Protein 6H3Z (pdb70)

Organism: Chaetomium thermophilum (strain DSM 1495 / CBS 144.50 / IMI 039719) (NCBI:txid759272)

Foldseek 3Di:
DDDPVVVVVLLVLLVVLLVQLVVQLVPDPDQAQVPADPPGSNVVSLVVNLVSLLVVVVVHLVSLLSSLVVLLVVLLVVDQRLSSLLSSLVSNVSSLVSSDPVSVVVSLVVLVVDQLLSCLHLSSVLSCQVDSRDQLLRVLVNLLVCLLVVPPCSLVSVVSVCCSAPVPPPHPDDPVSNPSNLVSLVVSCVVPVPDDSNVVSVCVVVPD/DDPVVVVVLLVLLVVLLVQLVVQLVPDPDQAPVPDDPPGSNVVSLVVNLVSLLVVVVPHLVSLLSSLVVLLVVLLVVDDRLSSLLSSLVSNVSSLVSSDVVSVVVSLVVLVVDQLLSCLHLSSVLSCQVDSSDQLLRVLVNLLVCLLVVPPCSLVSVVVNCCRAPVPPPHSDDPVSNVSNLVSLVVSCVVPVPDDSNVVVVVVVVPD

InterPro domains:
  IPR007196 CCR4-Not complex component, Not1, C-terminal [PF04054] (1828-2188)
  IPR024557 CCR4-NOT transcription complex subunit 1, domain 4 [PF12842] (1198-1337)
  IPR032191 CCR4-NOT transcription complex subunit 1, CAF1-binding domain [PF16415] (921-1142)
  IPR032193 CCR4-NOT transcription complex subunit 1, TTP binding domain [PF16417] (708-850)
  IPR032194 CCR4-NOT transcription complex subunit 1, HEAT repeat [PF16418] (518-664)
  IPR038535 CCR4-NOT subunit 1, TTP binding domain superfamily [G3DSA:1.25.40.840] (697-867)
  IPR040398 CCR4-NOT transcription complex subunit 1 [PTHR13162] (87-2191)

Nearest PDB structures (foldseek):
  6h3z-assembly2_B  TM=9.991E-01  e=5.097E-27  Thermochaetoides thermophila DSM 1495
  3q79-assembly1_A  TM=4.689E-01  e=1.650E+00  Cryptococcus neoformans H99
  6exn-assembly1_H  TM=2.901E-01  e=5.937E-01  Saccharomyces cerevisiae S288C
  5lj5-assembly1_H  TM=2.901E-01  e=9.018E-01  Saccharomyces cerevisiae
  3efz-assembly2_C  TM=2.173E-01  e=4.376E+00  Cryptosporidium parvum Iowa II

Sequence (415 aa):
GLNQIDSRAVAERINKYLEQLTAAATSATEEHFNELPRPHAVLDIIDALIQLIIKAQQTSEEFAIYALQQISQLLFRQPEGTLLLESLVHVLETIRKIAGPQVSEQVRQLFHQQPGHLFLSLSLIAALLGTDLLDWKNIDMAMAKALEQRKEGSIDFLEQLMDLVLLNDTPLALFTDFVRSLEAAWAWIVEDPDLPAAQRFKAKVRAQLNQIDSRAVAERINKYLEQLTAAATSATEEHFNELPRPHAVLDIIDALIQLIIKAQQTSEEFAIYALQQISQLLFRQPEGTLLLESLVHVLETIRKIAGPQVSEQVRQLFHQQPGHLFLSLSLIAALLGTDLLDWKNIDMAMAKALEQRKEGSIDFLEQLMDLVLLNDTPLALFTDFVRSLEAAWAWIVEDPDLPAAQRFKAKVRAQ

Structure (mmCIF, N/CA/C/O backbone):
data_6H3Z
#
_entry.id   6H3Z
#
_cell.length_a   73.930
_cell.length_b   79.770
_cell.length_c   98.420
_cell.angle_alpha   90.00
_cell.angle_beta   90.00
_cell.angle_gamma   90.00
#
_symmetry.space_group_name_H-M   'P 21 21 21'
#
loop_
_entity.id
_entity.type
_entity.pdbx_description
1 polymer 'CCR4-not transcription complex subunit 1'
2 non-polymer 'SODIUM ION'
#
loop_
_atom_site.group_PDB
_atom_site.id
_atom_site.type_symbol
_atom_site.label_atom_id
_atom_site.label_alt_id
_atom_site.label_comp_id
_atom_site.label_asym_id
_atom_site.label_entity_id
_atom_site.label_seq_id
_atom_site.pdbx_PDB_ins_code
_atom_site.Cartn_x
_atom_site.Cartn_y
_atom_site.Cartn_z
_atom_site.occupancy
_atom_site.B_iso_or_equiv
_atom_site.auth_seq_id
_atom_site.auth_comp_id
_atom_site.auth_asym_id
_atom_site.auth_atom_id
_atom_site.pdbx_PDB_model_num
ATOM 1 N N . GLY A 1 19 ? -6.644 -14.866 -8.981 1.00 178.14 1454 GLY A N 1
ATOM 2 C CA . GLY A 1 19 ? -6.221 -16.133 -9.567 1.00 184.13 1454 GLY A CA 1
ATOM 3 C C . GLY A 1 19 ? -7.354 -17.010 -10.072 1.00 190.74 1454 GLY A C 1
ATOM 4 O O . GLY A 1 19 ? -7.107 -18.082 -10.639 1.00 195.47 1454 GLY A O 1
ATOM 5 N N . LEU A 1 20 ? -8.609 -16.560 -9.866 1.00 183.36 1455 LEU A N 1
ATOM 6 C CA . LEU A 1 20 ? -9.836 -17.258 -10.277 1.00 183.90 1455 LEU A CA 1
ATOM 7 C C . LEU A 1 20 ? -10.386 -16.672 -11.585 1.00 187.39 1455 LEU A C 1
ATOM 8 O O . LEU A 1 20 ? -10.083 -15.518 -11.906 1.00 185.17 1455 LEU A O 1
ATOM 13 N N . ASN A 1 21 ? -11.214 -17.453 -12.322 1.00 185.85 1456 ASN A N 1
ATOM 14 C CA . ASN A 1 21 ? -11.874 -16.992 -13.556 1.00 186.60 1456 ASN A CA 1
ATOM 15 C C . ASN A 1 21 ? -12.900 -15.907 -13.198 1.00 184.82 1456 ASN A C 1
ATOM 16 O O . ASN A 1 21 ? -13.512 -15.998 -12.133 1.00 180.63 1456 ASN A O 1
ATOM 21 N N . GLN A 1 22 ? -13.055 -14.865 -14.055 1.00 180.98 1457 GLN A N 1
ATOM 22 C CA . GLN A 1 22 ? -13.946 -13.710 -13.811 1.00 176.20 1457 GLN A CA 1
ATOM 23 C C . GLN A 1 22 ? -15.393 -14.099 -13.424 1.00 177.46 1457 GLN A C 1
ATOM 24 O O . GLN A 1 22 ? -16.017 -13.358 -12.659 1.00 172.83 1457 GLN A O 1
ATOM 30 N N . ILE A 1 23 ? -15.890 -15.271 -13.895 1.00 175.56 1458 ILE A N 1
ATOM 31 C CA . ILE A 1 23 ? -17.217 -15.812 -13.556 1.00 173.61 1458 ILE A CA 1
ATOM 32 C C . ILE A 1 23 ? -17.241 -16.371 -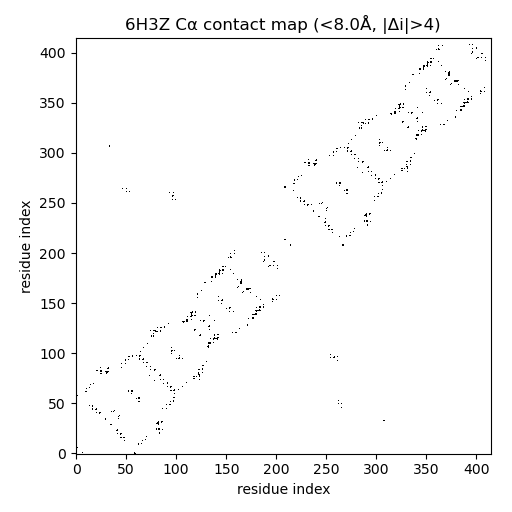12.118 1.00 172.72 1458 ILE A C 1
ATOM 33 O O . ILE A 1 23 ? -18.218 -16.147 -11.397 1.00 169.76 1458 ILE A O 1
ATOM 38 N N . ASP A 1 24 ? -16.156 -17.078 -11.706 1.00 168.43 1459 ASP A N 1
ATOM 39 C CA . ASP A 1 24 ? -15.956 -17.674 -10.372 1.00 165.18 1459 ASP A CA 1
ATOM 40 C C . ASP A 1 24 ? -15.793 -16.578 -9.296 1.00 160.28 1459 ASP A C 1
ATOM 41 O O . ASP A 1 24 ? -16.384 -16.695 -8.217 1.00 156.74 1459 ASP A O 1
ATOM 46 N N . SER A 1 25 ? -14.978 -15.530 -9.592 1.00 152.96 1460 SER A N 1
ATOM 47 C CA . SER A 1 25 ? -14.710 -14.389 -8.706 1.00 146.49 1460 SER A CA 1
ATOM 48 C C . SER A 1 25 ? -15.978 -13.581 -8.449 1.00 144.32 1460 SER A C 1
ATOM 49 O O . SER A 1 25 ? -16.223 -13.182 -7.313 1.00 139.69 1460 SER A O 1
ATOM 52 N N . ARG A 1 26 ? -16.802 -13.388 -9.500 1.00 141.41 1461 ARG A N 1
ATOM 53 C CA . ARG A 1 26 ? -18.093 -12.681 -9.484 1.00 138.48 1461 ARG A CA 1
ATOM 54 C C . ARG A 1 26 ? -19.086 -13.351 -8.514 1.00 139.69 1461 ARG A C 1
ATOM 55 O O . ARG A 1 26 ? -19.837 -12.638 -7.835 1.00 136.71 1461 ARG A O 1
ATOM 63 N N . ALA A 1 27 ? -19.114 -14.710 -8.484 1.00 136.48 1462 ALA A N 1
ATOM 64 C CA . ALA A 1 27 ? -19.993 -15.484 -7.607 1.00 134.41 1462 ALA A CA 1
ATOM 65 C C . ALA A 1 27 ? -19.753 -15.120 -6.141 1.00 132.73 1462 ALA A C 1
ATOM 66 O O . ALA A 1 27 ? -20.722 -14.908 -5.409 1.00 130.59 1462 ALA A O 1
ATOM 68 N N . VAL A 1 28 ? -18.456 -14.999 -5.737 1.00 126.52 1463 VAL A N 1
ATOM 69 C CA . VAL A 1 28 ? -17.991 -14.651 -4.384 1.00 121.76 1463 VAL A CA 1
ATOM 70 C C . VAL A 1 28 ? -18.432 -13.231 -4.034 1.00 120.29 1463 VAL A C 1
ATOM 71 O O . VAL A 1 28 ? -18.855 -12.993 -2.899 1.00 118.26 1463 VAL A O 1
ATOM 75 N N . ALA A 1 29 ? -18.342 -12.296 -5.005 1.00 114.32 1464 ALA A N 1
ATOM 76 C CA . ALA A 1 29 ? -18.739 -10.895 -4.817 1.00 109.94 1464 ALA A CA 1
ATOM 77 C C . ALA A 1 29 ? -20.229 -10.795 -4.494 1.00 111.12 1464 ALA A C 1
ATOM 78 O O . ALA A 1 29 ? -20.600 -10.169 -3.503 1.00 107.27 1464 ALA A O 1
ATOM 80 N N . GLU A 1 30 ? -21.059 -11.483 -5.288 1.00 110.56 1465 GLU A N 1
ATOM 81 C CA . GLU A 1 30 ? -22.506 -11.554 -5.133 1.00 110.97 1465 GLU A CA 1
ATOM 82 C C . GLU A 1 30 ? -22.909 -12.225 -3.802 1.00 114.59 1465 GLU A C 1
ATOM 83 O O . GLU A 1 30 ? -23.891 -11.798 -3.190 1.00 113.45 1465 GLU A O 1
ATOM 89 N N . ARG A 1 31 ? -22.142 -13.242 -3.333 1.00 111.42 1466 ARG A N 1
ATOM 90 C CA . ARG A 1 31 ? -22.412 -13.884 -2.042 1.00 110.11 1466 ARG A CA 1
ATOM 91 C C . ARG A 1 31 ? -22.023 -12.939 -0.883 1.00 111.89 1466 ARG A C 1
ATOM 92 O O . ARG A 1 31 ? -22.761 -12.886 0.106 1.00 111.92 1466 ARG A O 1
ATOM 100 N N . ILE A 1 32 ? -20.904 -12.152 -1.026 1.00 105.88 1467 ILE A N 1
ATOM 101 C CA . ILE A 1 32 ? -20.488 -11.141 -0.040 1.00 102.13 1467 ILE A CA 1
ATOM 102 C C . ILE A 1 32 ? -21.676 -10.190 0.131 1.00 104.88 1467 ILE A C 1
ATOM 103 O O . ILE A 1 32 ? -22.143 -9.992 1.249 1.00 104.27 1467 ILE A O 1
ATOM 108 N N . ASN A 1 33 ? -22.217 -9.682 -0.988 1.00 101.33 1468 ASN A N 1
ATOM 109 C CA . ASN A 1 33 ? -23.367 -8.790 -0.960 1.00 99.84 1468 ASN A CA 1
ATOM 110 C C . ASN A 1 33 ? -24.601 -9.435 -0.381 1.00 106.26 1468 ASN A C 1
ATOM 111 O O . ASN A 1 33 ? -25.251 -8.793 0.444 1.00 105.52 1468 ASN A O 1
ATOM 116 N N . LYS A 1 34 ? -24.905 -10.713 -0.742 1.00 105.34 1469 LYS A N 1
ATOM 117 C CA . LYS A 1 34 ? -26.068 -11.396 -0.160 1.00 106.49 1469 LYS A CA 1
ATOM 118 C C . LYS A 1 34 ? -25.925 -11.561 1.353 1.00 109.42 1469 LYS A C 1
ATOM 119 O O . LYS A 1 34 ? -26.921 -11.413 2.053 1.00 110.12 1469 LYS A O 1
ATOM 125 N N . TYR A 1 35 ? -24.691 -11.773 1.862 1.00 103.33 1470 TYR A N 1
ATOM 126 C CA . TYR A 1 35 ? -24.464 -11.850 3.295 1.00 101.88 1470 TYR A CA 1
ATOM 127 C C . TYR A 1 35 ? -24.745 -10.507 3.959 1.00 104.17 1470 TYR A C 1
ATOM 128 O O . TYR A 1 35 ? -25.374 -10.485 5.015 1.00 104.49 1470 TYR A O 1
ATOM 137 N N . LEU A 1 36 ? -24.335 -9.385 3.316 1.00 98.37 1471 LEU A N 1
ATOM 138 C CA . LEU A 1 36 ? -24.570 -8.036 3.844 1.00 95.00 1471 LEU A CA 1
ATOM 139 C C . LEU A 1 36 ? -26.052 -7.665 3.767 1.00 99.08 1471 LEU A C 1
ATOM 140 O O . LEU A 1 36 ? -26.556 -7.019 4.686 1.00 99.16 1471 LEU A O 1
ATOM 145 N N . GLU A 1 37 ? -26.758 -8.127 2.710 1.00 94.82 1472 GLU A N 1
ATOM 146 C CA . GLU A 1 37 ? -28.197 -7.935 2.549 1.00 95.24 1472 GLU A CA 1
ATOM 147 C C . GLU A 1 37 ? -28.898 -8.692 3.690 1.00 100.16 1472 GLU A C 1
ATOM 148 O O . GLU A 1 37 ? -29.756 -8.124 4.366 1.00 100.52 1472 GLU A O 1
ATOM 154 N N . GLN A 1 38 ? -28.483 -9.955 3.931 1.00 96.77 1473 GLN A N 1
ATOM 155 C CA . GLN A 1 38 ? -29.014 -10.849 4.967 1.00 98.15 1473 GLN A CA 1
ATOM 156 C C . GLN A 1 38 ? -28.791 -10.312 6.360 1.00 102.50 1473 GLN A C 1
ATOM 157 O O . GLN A 1 38 ? -29.656 -10.484 7.217 1.00 104.08 1473 GLN A O 1
ATOM 163 N N . LEU A 1 39 ? -27.608 -9.710 6.602 1.00 96.83 1474 LEU A N 1
ATOM 164 C CA . LEU A 1 39 ? -27.228 -9.145 7.897 1.00 94.63 1474 LEU A CA 1
ATOM 165 C C . LEU A 1 39 ? -28.110 -7.951 8.197 1.00 97.97 1474 LEU A C 1
ATOM 166 O O . LEU A 1 39 ? -28.637 -7.840 9.300 1.00 97.84 1474 LEU A O 1
ATOM 171 N N . THR A 1 40 ? -28.293 -7.077 7.191 1.00 93.65 1475 THR A N 1
ATOM 172 C CA . THR A 1 40 ? -29.123 -5.881 7.256 1.00 92.59 1475 THR A CA 1
ATOM 173 C C . THR A 1 40 ? -30.527 -6.263 7.716 1.00 99.69 1475 THR A C 1
ATOM 174 O O . THR A 1 40 ? -31.068 -5.637 8.625 1.00 100.24 1475 THR A O 1
ATOM 178 N N . ALA A 1 41 ? -31.068 -7.341 7.132 1.00 97.79 1476 ALA A N 1
ATOM 179 C CA . ALA A 1 41 ? -32.382 -7.879 7.436 1.00 99.67 1476 ALA A CA 1
ATOM 180 C C . ALA A 1 41 ? -32.446 -8.465 8.857 1.00 102.65 1476 ALA A C 1
ATOM 181 O O . ALA A 1 41 ? -33.289 -8.041 9.661 1.00 101.98 1476 ALA A O 1
ATOM 183 N N . ALA A 1 42 ? -31.527 -9.415 9.154 1.00 98.99 1477 ALA A N 1
ATOM 184 C CA . ALA A 1 42 ? -31.424 -10.144 10.415 1.00 100.36 1477 ALA A CA 1
ATOM 185 C C . ALA A 1 42 ? -31.203 -9.268 11.638 1.00 105.69 1477 ALA A C 1
ATOM 186 O O . ALA A 1 42 ? -31.783 -9.544 12.683 1.00 107.86 1477 ALA A O 1
ATOM 188 N N . ALA A 1 43 ? -30.336 -8.247 11.524 1.00 100.61 1478 ALA A N 1
ATOM 189 C CA . ALA A 1 43 ? -30.019 -7.326 12.611 1.00 99.31 1478 ALA A CA 1
ATOM 190 C C . ALA A 1 43 ? -31.194 -6.407 12.871 1.00 104.45 1478 ALA A C 1
ATOM 191 O O . ALA A 1 43 ? -31.442 -6.042 14.021 1.00 105.35 1478 ALA A O 1
ATOM 193 N N . THR A 1 44 ? -31.928 -6.045 11.802 1.00 100.83 1479 THR A N 1
ATOM 194 C CA . THR A 1 44 ? -33.073 -5.144 11.891 1.00 101.05 1479 THR A CA 1
ATOM 195 C C . THR A 1 44 ? -34.219 -5.826 12.606 1.00 107.71 1479 THR A C 1
ATOM 196 O O . THR A 1 44 ? -34.706 -5.277 13.596 1.00 107.80 1479 THR A O 1
ATOM 200 N N . SER A 1 45 ? -34.607 -7.032 12.130 1.00 106.73 1480 SER A N 1
ATOM 201 C CA . SER A 1 45 ? -35.689 -7.831 12.708 1.00 111.22 1480 SER A CA 1
ATOM 202 C C . SER A 1 45 ? -35.435 -8.247 14.163 1.00 117.66 1480 SER A C 1
ATOM 203 O O . SER A 1 45 ? -36.299 -8.011 15.013 1.00 119.18 1480 SER A O 1
ATOM 206 N N . ALA A 1 46 ? -34.235 -8.806 14.451 1.00 113.73 1481 ALA A N 1
ATOM 207 C CA . ALA A 1 46 ? -33.817 -9.266 15.776 1.00 115.02 1481 ALA A CA 1
ATOM 208 C C . ALA A 1 46 ? -34.136 -8.276 16.888 1.00 121.96 1481 ALA A C 1
ATOM 209 O O . ALA A 1 46 ? -33.944 -7.064 16.726 1.00 119.61 1481 ALA A O 1
ATOM 211 N N . THR A 1 47 ? -34.650 -8.813 18.011 1.00 123.38 1482 THR A N 1
ATOM 212 C CA . THR A 1 47 ? -35.020 -8.084 19.229 1.00 125.38 1482 THR A CA 1
ATOM 213 C C . THR A 1 47 ? -33.805 -7.430 19.920 1.00 127.51 1482 THR A C 1
ATOM 214 O O . THR A 1 47 ? -33.897 -6.272 20.346 1.00 127.03 1482 THR A O 1
ATOM 218 N N . GLU A 1 48 ? -32.669 -8.164 20.003 1.00 122.24 1483 GLU A N 1
ATOM 219 C CA . GLU A 1 48 ? -31.411 -7.724 20.621 1.00 119.71 1483 GLU A CA 1
ATOM 220 C C . GLU A 1 48 ? -30.960 -6.395 20.012 1.00 120.20 1483 GLU A C 1
ATOM 221 O O . GLU A 1 48 ? -31.044 -6.222 18.797 1.00 118.04 1483 GLU A O 1
ATOM 227 N N . GLU A 1 49 ? -30.556 -5.438 20.856 1.00 116.18 1484 GLU A N 1
ATOM 228 C CA . GLU A 1 49 ? -30.126 -4.110 20.406 1.00 112.52 1484 GLU A CA 1
ATOM 229 C C . GLU A 1 49 ? -28.606 -4.011 20.297 1.00 113.05 1484 GLU A C 1
ATOM 230 O O . GLU A 1 49 ? -28.087 -3.069 19.690 1.00 109.62 1484 GLU A O 1
ATOM 236 N N . HIS A 1 50 ? -27.889 -4.969 20.913 1.00 110.07 1485 HIS A N 1
ATOM 237 C CA . HIS A 1 50 ? -26.427 -4.972 20.941 1.00 106.67 1485 HIS A CA 1
ATOM 238 C C . HIS A 1 50 ? -25.833 -6.309 20.523 1.00 109.65 1485 HIS A C 1
ATOM 239 O O . HIS A 1 50 ? -26.437 -7.355 20.750 1.00 112.10 1485 HIS A O 1
ATOM 246 N N . PHE A 1 51 ? -24.675 -6.262 19.857 1.00 103.33 1486 PHE A N 1
ATOM 247 C CA . PHE A 1 51 ? -23.974 -7.436 19.355 1.00 103.43 1486 PHE A CA 1
ATOM 248 C C . PHE A 1 51 ? -23.496 -8.393 20.477 1.00 113.61 1486 PHE A C 1
ATOM 249 O O . PHE A 1 51 ? -23.439 -9.607 20.257 1.00 115.61 1486 PHE A O 1
ATOM 257 N N . ASN A 1 52 ? -23.202 -7.856 21.679 1.00 112.44 1487 ASN A N 1
ATOM 258 C CA . ASN A 1 52 ? -22.784 -8.658 22.828 1.00 115.51 1487 ASN A CA 1
ATOM 259 C C . ASN A 1 52 ? -23.917 -9.518 23.366 1.00 124.27 1487 ASN A C 1
ATOM 260 O O . ASN A 1 52 ? -23.725 -10.724 23.530 1.00 127.51 1487 ASN A O 1
ATOM 265 N N . GLU A 1 53 ? -25.113 -8.920 23.573 1.00 120.95 1488 GLU A N 1
ATOM 266 C CA . GLU A 1 53 ? -26.289 -9.611 24.118 1.00 124.55 1488 GLU A CA 1
ATOM 267 C C . GLU A 1 53 ? -26.926 -10.670 23.151 1.00 127.09 1488 GLU A C 1
ATOM 268 O O . GLU A 1 53 ? -27.980 -11.236 23.474 1.00 130.15 1488 GLU A O 1
ATOM 274 N N . LEU A 1 54 ? -26.247 -10.992 22.029 1.00 119.15 1489 LEU A N 1
ATOM 275 C CA . LEU A 1 54 ? -26.713 -11.985 21.059 1.00 119.17 1489 LEU A CA 1
ATOM 276 C C . LEU A 1 54 ? -26.446 -13.406 21.572 1.00 127.01 1489 LEU A C 1
ATOM 277 O O . LEU A 1 54 ? -25.282 -13.731 21.817 1.00 126.82 1489 LEU A O 1
ATOM 282 N N . PRO A 1 55 ? -27.480 -14.270 21.743 1.00 126.93 1490 PRO A N 1
ATOM 283 C CA . PRO A 1 55 ? -27.220 -15.634 22.226 1.00 130.54 1490 PRO A CA 1
ATOM 284 C C . PRO A 1 55 ? -26.703 -16.564 21.127 1.00 135.41 1490 PRO A C 1
ATOM 285 O O . PRO A 1 55 ? -26.674 -16.174 19.961 1.00 133.05 1490 PRO A O 1
ATOM 289 N N . ARG A 1 56 ? -26.308 -17.802 21.501 1.00 135.00 1491 ARG A N 1
ATOM 290 C CA . ARG A 1 56 ? -25.858 -18.857 20.591 1.00 134.89 1491 ARG A CA 1
ATOM 291 C C . ARG A 1 56 ? -26.847 -20.027 20.670 1.00 142.98 1491 ARG A C 1
ATOM 292 O O . ARG A 1 56 ? -27.067 -20.573 21.756 1.00 146.66 1491 ARG A O 1
ATOM 300 N N . PRO A 1 57 ? -27.500 -20.398 19.554 1.00 139.03 1492 PRO A N 1
ATOM 301 C CA . PRO A 1 57 ? -27.354 -19.847 18.200 1.00 135.10 1492 PRO A CA 1
ATOM 302 C C . PRO A 1 57 ? -28.219 -18.617 17.936 1.00 136.27 1492 PRO A C 1
ATOM 303 O O . PRO A 1 57 ? -29.171 -18.356 18.675 1.00 137.79 1492 PRO A O 1
ATOM 307 N N . HIS A 1 58 ? -27.878 -17.865 16.879 1.00 128.67 1493 HIS A N 1
ATOM 308 C CA . HIS A 1 58 ? -28.609 -16.675 16.444 1.00 126.21 1493 HIS A CA 1
ATOM 309 C C . HIS A 1 58 ? -28.317 -16.443 14.972 1.00 127.85 1493 HIS A C 1
ATOM 310 O O . HIS A 1 58 ? -27.162 -16.572 14.566 1.00 126.46 1493 HIS A O 1
ATOM 317 N N . ALA A 1 59 ? -29.356 -16.093 14.179 1.00 123.85 1494 ALA A N 1
ATOM 318 C CA . ALA A 1 59 ? -29.271 -15.834 12.734 1.00 121.75 1494 ALA A CA 1
ATOM 319 C C . ALA A 1 59 ? -28.219 -14.800 12.351 1.00 121.69 1494 ALA A C 1
ATOM 320 O O . ALA A 1 59 ? -27.531 -15.001 11.349 1.00 120.95 1494 ALA A O 1
ATOM 322 N N . VAL A 1 60 ? -28.091 -13.701 13.145 1.00 115.10 1495 VAL A N 1
ATOM 323 C CA . VAL A 1 60 ? -27.114 -12.621 12.942 1.00 110.53 1495 VAL A CA 1
ATOM 324 C C . VAL A 1 60 ? -25.697 -13.200 13.024 1.00 112.81 1495 VAL A C 1
ATOM 325 O O . VAL A 1 60 ? -24.879 -12.927 12.144 1.00 110.66 1495 VAL A O 1
ATOM 329 N N . LEU A 1 61 ? -25.437 -14.043 14.041 1.00 110.57 1496 LEU A N 1
ATOM 330 C CA . LEU A 1 61 ? -24.144 -14.699 14.225 1.00 110.51 1496 LEU A CA 1
ATOM 331 C C . LEU A 1 61 ? -23.852 -15.706 13.130 1.00 115.88 1496 LEU A C 1
ATOM 332 O O . LEU A 1 61 ? -22.696 -15.834 12.740 1.00 114.98 1496 LEU A O 1
ATOM 337 N N . ASP A 1 62 ? -24.888 -16.400 12.616 1.00 114.53 1497 ASP A N 1
ATOM 338 C CA . ASP A 1 62 ? -24.728 -17.404 11.572 1.00 116.59 1497 ASP A CA 1
ATOM 339 C C . ASP A 1 62 ? -24.387 -16.777 10.220 1.00 118.26 1497 ASP A C 1
ATOM 340 O O . ASP A 1 62 ? -23.663 -17.403 9.451 1.00 120.14 1497 ASP A O 1
ATOM 345 N N . ILE A 1 63 ? -24.844 -15.527 9.952 1.00 110.44 1498 ILE A N 1
ATOM 346 C CA . ILE A 1 63 ? -24.526 -14.799 8.715 1.00 107.21 1498 ILE A CA 1
ATOM 347 C C . ILE A 1 63 ? -23.085 -14.293 8.830 1.00 107.60 1498 ILE A C 1
ATOM 348 O O . ILE A 1 63 ? -22.292 -14.431 7.893 1.00 106.84 1498 ILE A O 1
ATOM 353 N N . ILE A 1 64 ? -22.756 -13.720 9.998 1.00 102.31 1499 ILE A N 1
ATOM 354 C CA . ILE A 1 64 ? -21.422 -13.233 10.331 1.00 100.26 1499 ILE A CA 1
ATOM 355 C C . ILE A 1 64 ? -20.406 -14.391 10.186 1.00 105.90 1499 ILE A C 1
ATOM 356 O O . ILE A 1 64 ? -19.399 -14.211 9.507 1.00 104.27 1499 ILE A O 1
ATOM 361 N N . ASP A 1 65 ? -20.728 -15.594 10.737 1.00 105.48 1500 ASP A N 1
ATOM 362 C CA . ASP A 1 65 ? -19.899 -16.805 10.646 1.00 107.42 1500 ASP A CA 1
ATOM 363 C C . ASP A 1 65 ? -19.580 -17.171 9.197 1.00 108.92 1500 ASP A C 1
ATOM 364 O O . ASP A 1 65 ? -18.420 -17.403 8.865 1.00 109.12 1500 ASP A O 1
ATOM 369 N N . ALA A 1 66 ? -20.606 -17.201 8.339 1.00 103.76 1501 ALA A N 1
ATOM 370 C CA . ALA A 1 66 ? -20.479 -17.593 6.942 1.00 104.47 1501 ALA A CA 1
ATOM 371 C C . ALA A 1 66 ? -19.655 -16.631 6.122 1.00 107.42 1501 ALA A C 1
ATOM 372 O O . ALA A 1 66 ? -18.853 -17.076 5.300 1.00 109.06 1501 ALA A O 1
ATOM 374 N N . LEU A 1 67 ? -19.845 -15.314 6.347 1.00 101.12 1502 LEU A N 1
ATOM 375 C CA . LEU A 1 67 ? -19.116 -14.252 5.656 1.00 98.16 1502 LEU A CA 1
ATOM 376 C C . LEU A 1 67 ? -17.633 -14.305 6.024 1.00 103.61 1502 LEU A C 1
ATOM 377 O O . LEU A 1 67 ? -16.792 -14.194 5.133 1.00 104.16 1502 LEU A O 1
ATOM 382 N N . ILE A 1 68 ? -17.317 -14.529 7.322 1.00 100.14 1503 ILE A N 1
ATOM 383 C CA . ILE A 1 68 ? -15.941 -14.635 7.818 1.00 99.29 1503 ILE A CA 1
ATOM 384 C C . ILE A 1 68 ? -15.262 -15.873 7.245 1.00 105.30 1503 ILE A C 1
ATOM 385 O O . ILE A 1 68 ? -14.146 -15.771 6.731 1.00 104.91 1503 ILE A O 1
ATOM 390 N N . GLN A 1 69 ? -15.980 -17.008 7.236 1.00 104.48 1504 GLN A N 1
ATOM 391 C CA . GLN A 1 69 ? -15.475 -18.254 6.665 1.00 108.38 1504 GLN A CA 1
ATOM 392 C C . GLN A 1 69 ? -15.214 -18.134 5.154 1.00 114.08 1504 GLN A C 1
ATOM 393 O O . GLN A 1 69 ? -14.240 -18.710 4.663 1.00 116.99 1504 GLN A O 1
ATOM 399 N N . LEU A 1 70 ? -16.032 -17.317 4.446 1.00 107.87 1505 LEU A N 1
ATOM 400 C CA . LEU A 1 70 ? -15.897 -17.017 3.020 1.00 107.52 1505 LEU A CA 1
ATOM 401 C C . LEU A 1 70 ? -14.623 -16.214 2.780 1.00 109.52 1505 LEU A C 1
ATOM 402 O O . LEU A 1 70 ? -13.883 -16.532 1.851 1.00 111.75 1505 LEU A O 1
ATOM 407 N N . ILE A 1 71 ? -14.370 -15.186 3.624 1.00 101.96 1506 ILE A N 1
ATOM 408 C CA . ILE A 1 71 ? -13.190 -14.323 3.545 1.00 100.05 1506 ILE A CA 1
ATOM 409 C C . ILE A 1 71 ? -11.908 -15.107 3.874 1.00 108.17 1506 ILE A C 1
ATOM 410 O O . ILE A 1 71 ? -10.880 -14.901 3.227 1.00 109.99 1506 ILE A O 1
ATOM 415 N N . ILE A 1 72 ? -11.981 -16.034 4.824 1.00 105.80 1507 ILE A N 1
ATOM 416 C CA . ILE A 1 72 ? -10.822 -16.838 5.179 1.00 108.91 1507 ILE A CA 1
ATOM 417 C C . ILE A 1 72 ? -10.425 -17.753 4.011 1.00 119.96 1507 ILE A C 1
ATOM 418 O O . ILE A 1 72 ? -9.228 -17.855 3.711 1.00 122.39 1507 ILE A O 1
ATOM 423 N N . LYS A 1 73 ? -11.417 -18.384 3.333 1.00 119.05 1508 LYS A N 1
ATOM 424 C CA . LYS A 1 73 ? -11.161 -19.254 2.167 1.00 123.08 1508 LYS A CA 1
ATOM 425 C C . LYS A 1 73 ? -10.616 -18.409 1.013 1.00 126.63 1508 LYS A C 1
ATOM 426 O O . LYS A 1 73 ? -9.582 -18.742 0.438 1.00 129.69 1508 LYS A O 1
ATOM 432 N N . ALA A 1 74 ? -11.295 -17.293 0.716 1.00 119.22 1509 ALA A N 1
ATOM 433 C CA . ALA A 1 74 ? -10.935 -16.367 -0.349 1.00 118.37 1509 ALA A CA 1
ATOM 434 C C . ALA A 1 74 ? -9.564 -15.708 -0.176 1.00 122.09 1509 ALA A C 1
ATOM 435 O O . ALA A 1 74 ? -8.950 -15.343 -1.179 1.00 123.68 1509 ALA A O 1
ATOM 437 N N . GLN A 1 75 ? -9.077 -15.571 1.080 1.00 116.89 1510 GLN A N 1
ATOM 438 C CA . GLN A 1 75 ? -7.769 -14.972 1.381 1.00 116.58 1510 GLN A CA 1
ATOM 439 C C . GLN A 1 75 ? -6.629 -15.786 0.820 1.00 125.90 1510 GLN A C 1
ATOM 440 O O . GLN A 1 75 ? -5.605 -15.224 0.430 1.00 127.05 1510 GLN A O 1
ATOM 446 N N . GLN A 1 76 ? -6.807 -17.112 0.800 1.00 125.76 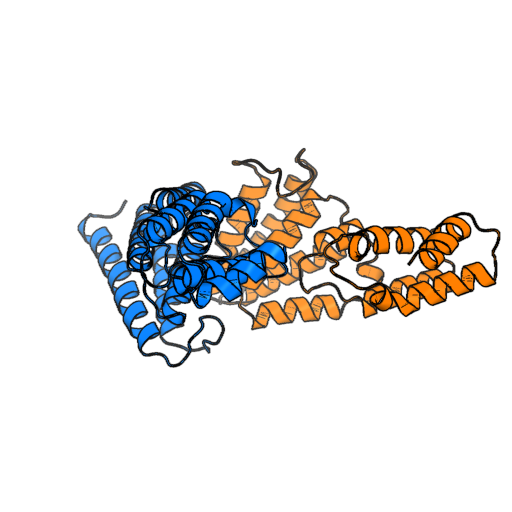1511 GLN A N 1
ATOM 447 C CA . GLN A 1 76 ? -5.830 -18.090 0.330 1.00 131.25 1511 GLN A CA 1
ATOM 448 C C . GLN A 1 76 ? -5.416 -17.855 -1.126 1.00 139.61 1511 GLN A C 1
ATOM 449 O O . GLN A 1 76 ? -4.239 -18.034 -1.461 1.00 142.66 1511 GLN A O 1
ATOM 455 N N . THR A 1 77 ? -6.363 -17.394 -1.971 1.00 135.75 1512 THR A N 1
ATOM 456 C CA . THR A 1 77 ? -6.095 -17.068 -3.375 1.00 137.79 1512 THR A CA 1
ATOM 457 C C . THR A 1 77 ? -5.686 -15.563 -3.490 1.00 139.32 1512 THR A C 1
ATOM 458 O O . THR A 1 77 ? -4.584 -15.290 -3.971 1.00 140.82 1512 THR A O 1
ATOM 462 N N . SER A 1 78 ? -6.514 -14.604 -2.969 1.00 131.86 1513 SER A N 1
ATOM 463 C CA . SER A 1 78 ? -6.173 -13.172 -3.039 1.00 129.14 1513 SER A CA 1
ATOM 464 C C . SER A 1 78 ? -6.828 -12.223 -2.001 1.00 128.50 1513 SER A C 1
ATOM 465 O O . SER A 1 78 ? -7.889 -12.499 -1.410 1.00 125.45 1513 SER A O 1
ATOM 468 N N . GLU A 1 79 ? -6.173 -11.051 -1.864 1.00 123.92 1514 GLU A N 1
ATOM 469 C CA . GLU A 1 79 ? -6.528 -9.897 -1.041 1.00 119.18 1514 GLU A CA 1
ATOM 470 C C . GLU A 1 79 ? -7.872 -9.291 -1.463 1.00 121.89 1514 GLU A C 1
ATOM 471 O O . GLU A 1 79 ? -8.616 -8.803 -0.615 1.00 118.35 1514 GLU A O 1
ATOM 477 N N . GLU A 1 80 ? -8.144 -9.295 -2.788 1.00 121.52 1515 GLU A N 1
ATOM 478 C CA . GLU A 1 80 ? -9.248 -8.676 -3.533 1.00 120.43 1515 GLU A CA 1
ATOM 479 C C . GLU A 1 80 ? -10.634 -8.809 -2.900 1.00 119.73 1515 GLU A C 1
ATOM 480 O O . GLU A 1 80 ? -11.389 -7.829 -2.873 1.00 115.88 1515 GLU A O 1
ATOM 486 N N . PHE A 1 81 ? -10.954 -10.005 -2.388 1.00 116.21 1516 PHE A N 1
ATOM 487 C CA . PHE A 1 81 ? -12.243 -10.282 -1.763 1.00 113.63 1516 PHE A CA 1
ATOM 488 C C . PHE A 1 81 ? -12.399 -9.593 -0.429 1.00 112.34 1516 PHE A C 1
ATOM 489 O O . PHE A 1 81 ? -13.432 -8.955 -0.197 1.00 111.60 1516 PHE A O 1
ATOM 497 N N . ALA A 1 82 ? -11.363 -9.667 0.422 1.00 104.78 1517 ALA A N 1
ATOM 498 C CA . ALA A 1 82 ? -11.346 -8.997 1.712 1.00 99.72 1517 ALA A CA 1
ATOM 499 C C . ALA A 1 82 ? -11.429 -7.485 1.483 1.00 97.92 1517 ALA A C 1
ATOM 500 O O . ALA A 1 82 ? -12.240 -6.832 2.138 1.00 94.83 1517 ALA A O 1
ATOM 502 N N . ILE A 1 83 ? -10.670 -6.953 0.486 1.00 93.03 1518 ILE A N 1
ATOM 503 C CA . ILE A 1 83 ? -10.671 -5.532 0.082 1.00 89.35 1518 ILE A CA 1
ATOM 504 C C . ILE A 1 83 ? -12.089 -5.082 -0.338 1.00 91.71 1518 ILE A C 1
ATOM 505 O O . ILE A 1 83 ? -12.569 -4.048 0.128 1.00 87.72 1518 ILE A O 1
ATOM 510 N N . TYR A 1 84 ? -12.767 -5.898 -1.165 1.00 91.98 1519 TYR A N 1
ATOM 511 C CA . TYR A 1 84 ? -14.128 -5.636 -1.642 1.00 91.88 1519 TYR A CA 1
ATOM 512 C C . TYR A 1 84 ? -15.143 -5.621 -0.506 1.00 96.86 1519 TYR A C 1
ATOM 513 O O . TYR A 1 84 ? -15.977 -4.704 -0.454 1.00 95.52 1519 TYR A O 1
ATOM 522 N N . ALA A 1 85 ? -15.098 -6.667 0.369 1.00 94.27 1520 ALA A N 1
ATOM 523 C CA . ALA A 1 85 ? -15.995 -6.824 1.514 1.00 92.59 1520 ALA A CA 1
ATOM 524 C C . ALA A 1 85 ? -15.902 -5.600 2.425 1.00 95.06 1520 ALA A C 1
ATOM 525 O O . ALA A 1 85 ? -16.937 -5.063 2.815 1.00 93.54 1520 ALA A O 1
ATOM 527 N N . LEU A 1 86 ? -14.661 -5.110 2.675 1.00 91.66 1521 LEU A N 1
ATOM 528 C CA . LEU A 1 86 ? -14.387 -3.920 3.479 1.00 88.92 1521 LEU A CA 1
ATOM 529 C C . LEU A 1 86 ? -14.950 -2.656 2.808 1.00 93.92 1521 LEU A C 1
ATOM 530 O O . LEU A 1 86 ? -15.514 -1.807 3.505 1.00 94.05 1521 LEU A O 1
ATOM 535 N N . GLN A 1 87 ? -14.855 -2.548 1.468 1.00 89.95 1522 GLN A N 1
ATOM 536 C CA . GLN A 1 87 ? -15.428 -1.404 0.744 1.00 88.82 1522 GLN A CA 1
ATOM 537 C C . GLN A 1 87 ? -16.944 -1.353 0.951 1.00 89.57 1522 GLN A C 1
ATOM 538 O O . GLN A 1 87 ? -17.482 -0.300 1.283 1.00 87.49 1522 GLN A O 1
ATOM 544 N N . GLN A 1 88 ? -17.612 -2.516 0.809 1.00 85.21 1523 GLN A N 1
ATOM 545 C CA . GLN A 1 88 ? -19.057 -2.653 0.962 1.00 83.98 1523 GLN A CA 1
ATOM 546 C C . GLN A 1 88 ? -19.531 -2.332 2.371 1.00 84.95 1523 GLN A C 1
ATOM 547 O O . GLN A 1 88 ? -20.465 -1.545 2.514 1.00 84.99 1523 GLN A O 1
ATOM 553 N N . ILE A 1 89 ? -18.869 -2.897 3.405 1.00 79.66 1524 ILE A N 1
ATOM 554 C CA . ILE A 1 89 ? -19.192 -2.665 4.823 1.00 78.72 1524 ILE A CA 1
ATOM 555 C C . ILE A 1 89 ? -19.070 -1.176 5.151 1.00 82.73 1524 ILE A C 1
ATOM 556 O O . ILE A 1 89 ? -19.988 -0.597 5.740 1.00 81.88 1524 ILE A O 1
ATOM 561 N N . SER A 1 90 ? -17.946 -0.558 4.719 1.00 79.41 1525 SER A N 1
ATOM 562 C CA . SER A 1 90 ? -17.653 0.862 4.891 1.00 76.98 1525 SER A CA 1
ATOM 563 C C . SER A 1 90 ? -18.763 1.688 4.236 1.00 79.69 1525 SER A C 1
ATOM 564 O O . SER A 1 90 ? -19.389 2.509 4.914 1.00 79.54 1525 SER A O 1
ATOM 567 N N . GLN A 1 91 ? -19.076 1.385 2.959 1.00 75.01 1526 GLN A N 1
ATOM 568 C CA . GLN A 1 91 ? -20.130 2.053 2.218 1.00 75.17 1526 GLN A CA 1
ATOM 569 C C . GLN A 1 91 ? -21.489 1.972 2.927 1.00 79.79 1526 GLN A C 1
ATOM 570 O O . GLN A 1 91 ? -22.247 2.942 2.911 1.00 80.27 1526 GLN A O 1
ATOM 576 N N . LEU A 1 92 ? -21.763 0.843 3.609 1.00 76.23 1527 LEU A N 1
ATOM 577 C CA . LEU A 1 92 ? -23.007 0.640 4.359 1.00 75.19 1527 LEU A CA 1
ATOM 578 C C . LEU A 1 92 ? -23.033 1.526 5.601 1.00 79.17 1527 LEU A C 1
ATOM 579 O O . LEU A 1 92 ? -24.057 2.143 5.880 1.00 79.08 1527 LEU A O 1
ATOM 584 N N . LEU A 1 93 ? -21.897 1.607 6.322 1.00 76.05 1528 LEU A N 1
ATOM 585 C CA . LEU A 1 93 ? -21.754 2.410 7.537 1.00 75.32 1528 LEU A CA 1
ATOM 586 C C . LEU A 1 93 ? -21.976 3.876 7.238 1.00 80.11 1528 LEU A C 1
ATOM 587 O O . LEU A 1 93 ? -22.659 4.546 8.007 1.00 79.91 1528 LEU A O 1
ATOM 592 N N . PHE A 1 94 ? -21.492 4.339 6.056 1.00 77.41 1529 PHE A N 1
ATOM 593 C CA . PHE A 1 94 ? -21.636 5.712 5.553 1.00 76.47 1529 PHE A CA 1
ATOM 594 C C . PHE A 1 94 ? -23.075 6.028 5.190 1.00 83.94 1529 PHE A C 1
ATOM 595 O O . PHE A 1 94 ? -23.445 7.199 5.103 1.00 84.66 1529 PHE A O 1
ATOM 603 N N . ARG A 1 95 ? -23.922 4.988 5.051 1.00 82.32 1530 ARG A N 1
ATOM 604 C CA . ARG A 1 95 ? -25.348 5.191 4.816 1.00 84.39 1530 ARG A CA 1
ATOM 605 C C . ARG A 1 95 ? -26.026 5.685 6.101 1.00 89.88 1530 ARG A C 1
ATOM 606 O O . ARG A 1 95 ? -27.194 6.090 6.064 1.00 92.32 1530 ARG A O 1
ATOM 614 N N . GLN A 1 96 ? -25.241 5.702 7.216 1.00 83.87 1531 GLN A N 1
ATOM 615 C CA . GLN A 1 96 ? -25.580 6.106 8.572 1.00 83.26 1531 GLN A CA 1
ATOM 616 C C . GLN A 1 96 ? -26.742 5.313 9.149 1.00 89.27 1531 GLN A C 1
ATOM 617 O O . GLN A 1 96 ? -27.681 5.930 9.669 1.00 91.25 1531 GLN A O 1
ATOM 623 N N . PRO A 1 97 ? -26.730 3.952 9.128 1.00 84.73 1532 PRO A N 1
ATOM 624 C CA . PRO A 1 97 ? -27.836 3.239 9.777 1.00 86.41 1532 PRO A CA 1
ATOM 625 C C . PRO A 1 97 ? -27.928 3.613 11.278 1.00 92.96 1532 PRO A C 1
ATOM 626 O O . PRO A 1 97 ? -26.946 4.071 11.899 1.00 90.12 1532 PRO A O 1
ATOM 630 N N . GLU A 1 98 ? -29.141 3.502 11.833 1.00 93.76 1533 GLU A N 1
ATOM 631 C CA . GLU A 1 98 ? -29.418 3.868 13.221 1.00 94.73 1533 GLU A CA 1
ATOM 632 C C . GLU A 1 98 ? -29.588 2.658 14.141 1.00 97.79 1533 GLU A C 1
ATOM 633 O O . GLU A 1 98 ? -29.600 2.814 15.364 1.00 98.59 1533 GLU A O 1
ATOM 639 N N . GLY A 1 99 ? -29.681 1.471 13.559 1.00 93.02 1534 GLY A N 1
ATOM 640 C CA . GLY A 1 99 ? -29.815 0.246 14.331 1.00 94.77 1534 GLY A CA 1
ATOM 641 C C . GLY A 1 99 ? -28.495 -0.095 14.978 1.00 97.50 1534 GLY A C 1
ATOM 642 O O . GLY A 1 99 ? -27.524 -0.343 14.264 1.00 95.95 1534 GLY A O 1
ATOM 643 N N . THR A 1 100 ? -28.434 -0.031 16.333 1.00 94.02 1535 THR A N 1
ATOM 644 C CA . THR A 1 100 ? -27.230 -0.316 17.128 1.00 91.37 1535 THR A CA 1
ATOM 645 C C . THR A 1 100 ? -26.736 -1.733 16.916 1.00 95.77 1535 THR A C 1
ATOM 646 O O . THR A 1 100 ? -25.529 -1.925 16.811 1.00 93.49 1535 THR A O 1
ATOM 650 N N . LEU A 1 101 ? -27.662 -2.707 16.765 1.00 94.83 1536 LEU A N 1
ATOM 651 C CA . LEU A 1 101 ? -27.301 -4.098 16.507 1.00 94.86 1536 LEU A CA 1
ATOM 652 C C . LEU A 1 101 ? -26.592 -4.198 15.157 1.00 93.98 1536 LEU A C 1
ATOM 653 O O . LEU A 1 101 ? -25.505 -4.765 15.104 1.00 92.35 1536 LEU A O 1
ATOM 658 N N . LEU A 1 102 ? -27.164 -3.581 14.096 1.00 88.34 1537 LEU A N 1
ATOM 659 C CA . LEU A 1 102 ? -26.547 -3.541 12.770 1.00 85.58 1537 LEU A CA 1
ATOM 660 C C . LEU A 1 102 ? -25.194 -2.785 12.755 1.00 87.57 1537 LEU A C 1
ATOM 661 O O . LEU A 1 102 ? -24.237 -3.298 12.172 1.00 87.88 1537 LEU A O 1
ATOM 666 N N . LEU A 1 103 ? -25.115 -1.582 13.365 1.00 81.10 1538 LEU A N 1
ATOM 667 C CA . LEU A 1 103 ? -23.871 -0.809 13.419 1.00 78.34 1538 LEU A CA 1
ATOM 668 C C . LEU A 1 103 ? -22.762 -1.619 14.119 1.00 83.78 1538 LEU A C 1
ATOM 669 O O . LEU A 1 103 ? -21.663 -1.749 13.571 1.00 82.83 1538 LEU A O 1
ATOM 674 N N . GLU A 1 104 ? -23.081 -2.220 15.281 1.00 80.96 1539 GLU A N 1
ATOM 675 C CA . GLU A 1 104 ? -22.145 -3.042 16.029 1.00 81.56 1539 GLU A CA 1
ATOM 676 C C . GLU A 1 104 ? -21.687 -4.276 15.245 1.00 89.05 1539 GLU A C 1
ATOM 677 O O . GLU A 1 104 ? -20.495 -4.582 15.257 1.00 88.91 1539 GLU A O 1
ATOM 683 N N . SER A 1 105 ? -22.624 -4.952 14.534 1.00 87.97 1540 SER A N 1
ATOM 684 C CA . SER A 1 105 ? -22.359 -6.136 13.709 1.00 88.70 1540 SER A CA 1
ATOM 685 C C . SER A 1 105 ? -21.451 -5.794 12.543 1.00 91.54 1540 SER A C 1
ATOM 686 O O . SER A 1 105 ? -20.474 -6.501 12.309 1.00 92.34 1540 SER A O 1
ATOM 689 N N . LEU A 1 106 ? -21.747 -4.683 11.846 1.00 86.32 1541 LEU A N 1
ATOM 690 C CA . LEU A 1 106 ? -20.962 -4.180 10.725 1.00 84.19 1541 LEU A CA 1
ATOM 691 C C . LEU A 1 106 ? -19.543 -3.794 11.159 1.00 86.77 1541 LEU A C 1
ATOM 692 O O . LEU A 1 106 ? -18.587 -4.222 10.514 1.00 87.02 1541 LEU A O 1
ATOM 697 N N . VAL A 1 107 ? -19.398 -3.034 12.278 1.00 81.34 1542 VAL A N 1
ATOM 698 C CA . VAL A 1 107 ? -18.086 -2.631 12.810 1.00 79.01 1542 VAL A CA 1
ATOM 699 C C . VAL A 1 107 ? -17.297 -3.886 13.240 1.00 86.23 1542 VAL A C 1
ATOM 700 O O . VAL A 1 107 ? -16.072 -3.926 13.073 1.00 85.92 1542 VAL A O 1
ATOM 704 N N . HIS A 1 108 ? -18.013 -4.928 13.729 1.00 85.08 1543 HIS A N 1
ATOM 705 C CA . HIS A 1 108 ? -17.404 -6.186 14.144 1.00 86.79 1543 HIS A CA 1
ATOM 706 C C . HIS A 1 108 ? -16.829 -6.937 12.970 1.00 90.32 1543 HIS A C 1
ATOM 707 O O . HIS A 1 108 ? -15.706 -7.439 13.055 1.00 91.37 1543 HIS A O 1
ATOM 714 N N . VAL A 1 109 ? -17.616 -7.064 11.898 1.00 85.05 1544 VAL A N 1
ATOM 715 C CA . VAL A 1 109 ? -17.204 -7.782 10.699 1.00 85.15 1544 VAL A CA 1
ATOM 716 C C . VAL A 1 109 ? -16.023 -7.063 10.057 1.00 86.58 1544 VAL A C 1
ATOM 717 O O . VAL A 1 109 ? -15.051 -7.719 9.694 1.00 87.57 1544 VAL A O 1
ATOM 721 N N . LEU A 1 110 ? -16.084 -5.718 9.988 1.00 80.63 1545 LEU A N 1
ATOM 722 C CA . LEU A 1 110 ? -15.048 -4.858 9.407 1.00 78.68 1545 LEU A CA 1
ATOM 723 C C . LEU A 1 110 ? -13.725 -5.061 10.121 1.00 82.98 1545 LEU A C 1
ATOM 724 O O . LEU A 1 110 ? -12.732 -5.367 9.471 1.00 83.73 1545 LEU A O 1
ATOM 729 N N . GLU A 1 111 ? -13.725 -4.959 11.449 1.00 80.16 1546 GLU A N 1
ATOM 730 C CA . GLU A 1 111 ? -12.522 -5.127 12.260 1.00 81.89 1546 GLU A CA 1
ATOM 731 C C . GLU A 1 111 ? -11.864 -6.524 12.137 1.00 90.19 1546 GLU A C 1
ATOM 732 O O . GLU A 1 111 ? -10.640 -6.624 12.223 1.00 92.43 1546 GLU A O 1
ATOM 738 N N . THR A 1 112 ? -12.670 -7.573 11.906 1.00 86.21 1547 THR A N 1
ATOM 739 C CA . THR A 1 112 ? -12.231 -8.951 11.725 1.00 88.33 1547 THR A CA 1
ATOM 740 C C . THR A 1 112 ? -11.531 -9.110 10.370 1.00 93.11 1547 THR A C 1
ATOM 741 O O . THR A 1 112 ? -10.432 -9.665 10.312 1.00 95.52 1547 THR A O 1
ATOM 745 N N . ILE A 1 113 ? -12.172 -8.625 9.291 1.00 87.85 1548 ILE A N 1
ATOM 746 C CA . ILE A 1 113 ? -11.652 -8.692 7.923 1.00 87.81 1548 ILE A CA 1
ATOM 747 C C . ILE A 1 113 ? -10.363 -7.842 7.806 1.00 92.47 1548 ILE A C 1
ATOM 748 O O . ILE A 1 113 ? -9.436 -8.263 7.116 1.00 95.44 1548 ILE A O 1
ATOM 753 N N . ARG A 1 114 ? -10.260 -6.716 8.551 1.00 84.74 1549 ARG A N 1
ATOM 754 C CA . ARG A 1 114 ? -9.053 -5.888 8.564 1.00 82.99 1549 ARG A CA 1
ATOM 755 C C . ARG A 1 114 ? -7.883 -6.689 9.160 1.00 91.12 1549 ARG A C 1
ATOM 756 O O . ARG A 1 114 ? -6.749 -6.577 8.689 1.00 93.08 1549 ARG A O 1
ATOM 764 N N . LYS A 1 115 ? -8.169 -7.490 10.205 1.00 88.55 1550 LYS A N 1
ATOM 765 C CA . LYS A 1 115 ? -7.191 -8.345 10.870 1.00 91.15 1550 LYS A CA 1
ATOM 766 C C . LYS A 1 115 ? -6.833 -9.525 9.954 1.00 100.11 1550 LYS A C 1
ATOM 767 O O . LYS A 1 115 ? -5.647 -9.835 9.822 1.00 103.84 1550 LYS A O 1
ATOM 773 N N . ILE A 1 116 ? -7.840 -10.161 9.311 1.00 95.68 1551 ILE A N 1
ATOM 774 C CA . ILE A 1 116 ? -7.624 -11.274 8.388 1.00 98.40 1551 ILE A CA 1
ATOM 775 C C . ILE A 1 116 ? -6.702 -10.838 7.215 1.00 103.99 1551 ILE A C 1
ATOM 776 O O . ILE A 1 116 ? -5.730 -11.545 6.901 1.00 107.10 1551 ILE A O 1
ATOM 781 N N . ALA A 1 117 ? -6.992 -9.646 6.627 1.00 97.77 1552 ALA A N 1
ATOM 782 C CA . ALA A 1 117 ? -6.360 -9.053 5.436 1.00 98.13 1552 ALA A CA 1
ATOM 783 C C . ALA A 1 117 ? -4.959 -8.431 5.620 1.00 104.75 1552 ALA A C 1
ATOM 784 O O . ALA A 1 117 ? -4.355 -7.966 4.648 1.00 106.30 1552 ALA A O 1
ATOM 786 N N . GLY A 1 118 ? -4.443 -8.428 6.832 1.00 102.27 1553 GLY A N 1
ATOM 787 C CA . GLY A 1 118 ? -3.115 -7.879 7.063 1.00 103.85 1553 GLY A CA 1
ATOM 788 C C . GLY A 1 118 ? -3.118 -6.383 7.279 1.00 105.30 1553 GLY A C 1
ATOM 789 O O . GLY A 1 118 ? -4.167 -5.750 7.166 1.00 102.80 1553 GLY A O 1
ATOM 790 N N . PRO A 1 119 ? -1.947 -5.787 7.595 1.00 102.00 1554 PRO A N 1
ATOM 791 C CA . PRO A 1 119 ? -1.923 -4.350 7.944 1.00 98.61 1554 PRO A CA 1
ATOM 792 C C . PRO A 1 119 ? -1.919 -3.353 6.792 1.00 99.76 1554 PRO A C 1
ATOM 793 O O . PRO A 1 119 ? -2.206 -2.179 7.034 1.00 96.28 1554 PRO A O 1
ATOM 797 N N . GLN A 1 120 ? -1.576 -3.791 5.564 1.00 98.33 1555 GLN A N 1
ATOM 798 C CA . GLN A 1 120 ? -1.544 -2.919 4.384 1.00 98.10 1555 GLN A CA 1
ATOM 799 C C . GLN A 1 120 ? -2.967 -2.528 4.099 1.00 98.70 1555 GLN A C 1
ATOM 800 O O . GLN A 1 120 ? -3.283 -1.333 4.086 1.00 96.60 1555 GLN A O 1
ATOM 806 N N . VAL A 1 121 ? -3.846 -3.548 3.951 1.00 93.79 1556 VAL A N 1
ATOM 807 C CA . VAL A 1 121 ? -5.282 -3.414 3.706 1.00 89.71 1556 VAL A CA 1
ATOM 808 C C . VAL A 1 121 ? -5.961 -2.743 4.905 1.00 91.15 1556 VAL A C 1
ATOM 809 O O . VAL A 1 121 ? -6.805 -1.876 4.705 1.00 87.58 1556 VAL A O 1
ATOM 813 N N . SER A 1 122 ? -5.564 -3.116 6.146 1.00 90.20 1557 SER A N 1
ATOM 814 C CA . SER A 1 122 ? -6.109 -2.538 7.382 1.00 88.19 1557 SER A CA 1
ATOM 815 C C . SER A 1 122 ? -5.874 -1.021 7.424 1.00 90.00 1557 SER A C 1
ATOM 816 O O . SER A 1 122 ? -6.779 -0.287 7.840 1.00 87.80 1557 SER A O 1
ATOM 819 N N . GLU A 1 123 ? -4.683 -0.553 6.948 1.00 86.19 1558 GLU A N 1
ATOM 820 C CA . GLU A 1 123 ? -4.385 0.883 6.897 1.00 84.35 1558 GLU A CA 1
ATOM 821 C C . GLU A 1 123 ? -5.208 1.565 5.802 1.00 88.29 1558 GLU A C 1
ATOM 822 O O . GLU A 1 123 ? -5.715 2.671 6.028 1.00 85.96 1558 GLU A O 1
ATOM 828 N N . GLN A 1 124 ? -5.389 0.879 4.641 1.00 85.72 1559 GLN A N 1
ATOM 829 C CA . GLN A 1 124 ? -6.184 1.392 3.522 1.00 84.47 1559 GLN A CA 1
ATOM 830 C C . GLN A 1 124 ? -7.598 1.752 3.977 1.00 85.37 1559 GLN A C 1
ATOM 831 O O . GLN A 1 124 ? -8.143 2.751 3.513 1.00 84.15 1559 GLN A O 1
ATOM 837 N N . VAL A 1 125 ? -8.165 0.958 4.909 1.00 81.54 1560 VAL A N 1
ATOM 838 C CA . VAL A 1 125 ? -9.504 1.161 5.481 1.00 79.99 1560 VAL A CA 1
ATOM 839 C C . VAL A 1 125 ? -9.506 2.435 6.345 1.00 85.85 1560 VAL A C 1
ATOM 840 O O . VAL A 1 125 ? -10.435 3.241 6.225 1.00 84.92 1560 VAL A O 1
ATOM 844 N N . ARG A 1 126 ? -8.455 2.623 7.190 1.00 84.03 1561 ARG A N 1
ATOM 845 C CA . ARG A 1 126 ? -8.302 3.805 8.048 1.00 83.10 1561 ARG A CA 1
ATOM 846 C C . ARG A 1 126 ? -8.281 5.038 7.155 1.00 89.91 1561 ARG A C 1
ATOM 847 O O . ARG A 1 126 ? -9.059 5.965 7.373 1.00 89.49 1561 ARG A O 1
ATOM 855 N N . GLN A 1 127 ? -7.454 4.992 6.096 1.00 89.05 1562 GLN A N 1
ATOM 856 C CA . GLN A 1 127 ? -7.300 6.067 5.133 1.00 89.31 1562 GLN A CA 1
ATOM 857 C C . GLN A 1 127 ? -8.598 6.385 4.394 1.00 90.96 1562 GLN A C 1
ATOM 858 O O . GLN A 1 127 ? -8.903 7.559 4.220 1.00 90.49 1562 GLN A O 1
ATOM 864 N N . LEU A 1 128 ? -9.391 5.366 4.045 1.00 86.64 1563 LEU A N 1
ATOM 865 C CA . LEU A 1 128 ? -10.685 5.549 3.391 1.00 85.76 1563 LEU A CA 1
ATOM 866 C C . LEU A 1 128 ? -11.649 6.296 4.323 1.00 88.53 1563 LEU A C 1
ATOM 867 O O . LEU A 1 128 ? -12.349 7.203 3.869 1.00 88.26 1563 LEU A O 1
ATOM 872 N N . PHE A 1 129 ? -11.676 5.919 5.621 1.00 83.78 1564 PHE A N 1
ATOM 873 C CA . PHE A 1 129 ? -12.525 6.562 6.627 1.00 82.12 1564 PHE A CA 1
ATOM 874 C C . PHE A 1 129 ? -12.120 8.021 6.828 1.00 91.99 1564 PHE A C 1
ATOM 875 O O . PHE A 1 129 ? -12.973 8.917 6.768 1.00 91.24 1564 PHE A O 1
ATOM 883 N N . HIS A 1 130 ? -10.798 8.256 6.947 1.00 93.62 1565 HIS A N 1
ATOM 884 C CA . HIS A 1 130 ? -10.188 9.570 7.154 1.00 95.41 1565 HIS A CA 1
ATOM 885 C C . HIS A 1 130 ? -10.195 10.468 5.910 1.00 99.88 1565 HIS A C 1
ATOM 886 O O . HIS A 1 130 ? -9.726 11.605 5.988 1.00 101.40 1565 HIS A O 1
ATOM 893 N N . GLN A 1 131 ? -10.753 9.971 4.788 1.00 94.96 1566 GLN A N 1
ATOM 894 C CA . GLN A 1 131 ? -10.896 10.650 3.493 1.00 94.89 1566 GLN A CA 1
ATOM 895 C C . GLN A 1 131 ? -12.348 11.084 3.273 1.00 96.68 1566 GLN A C 1
ATOM 896 O O . GLN A 1 131 ? -12.644 11.788 2.309 1.00 98.05 1566 GLN A O 1
ATOM 902 N N . GLN A 1 132 ? -13.265 10.601 4.105 1.00 91.26 1567 GLN A N 1
ATOM 903 C CA . GLN A 1 132 ? -14.689 10.914 3.986 1.00 90.19 1567 GLN A CA 1
ATOM 904 C C . GLN A 1 132 ? -15.028 12.280 4.543 1.00 94.94 1567 GLN A C 1
ATOM 905 O O . GLN A 1 132 ? -14.505 12.639 5.604 1.00 96.50 1567 GLN A O 1
ATOM 911 N N . PRO A 1 133 ? -15.984 13.015 3.934 1.00 90.26 1568 PRO A N 1
ATOM 912 C CA . PRO A 1 133 ? -16.399 14.293 4.520 1.00 90.30 1568 PRO A CA 1
ATOM 913 C C . PRO A 1 133 ? -17.003 14.097 5.916 1.00 94.76 1568 PRO A C 1
ATOM 914 O O . PRO A 1 133 ? -17.847 13.221 6.129 1.00 94.93 1568 PRO A O 1
ATOM 918 N N . GLY A 1 134 ? -16.497 14.878 6.858 1.00 90.85 1569 GLY A N 1
ATOM 919 C CA . GLY A 1 134 ? -16.863 14.834 8.264 1.00 90.14 1569 GLY A CA 1
ATOM 920 C C . GLY A 1 134 ? -18.331 14.678 8.575 1.00 95.23 1569 GLY A C 1
ATOM 921 O O . GLY A 1 134 ? -18.679 13.972 9.524 1.00 94.57 1569 GLY A O 1
ATOM 922 N N . HIS A 1 135 ? -19.201 15.330 7.784 1.00 93.94 1570 HIS A N 1
ATOM 923 C CA . HIS A 1 135 ? -20.650 15.279 7.993 1.00 95.73 1570 HIS A CA 1
ATOM 924 C C . HIS A 1 135 ? -21.243 13.868 7.951 1.00 95.29 1570 HIS A C 1
ATOM 925 O O . HIS A 1 135 ? -22.322 13.650 8.509 1.00 96.11 1570 HIS A O 1
ATOM 932 N N . LEU A 1 136 ? -20.541 12.915 7.313 1.00 87.87 1571 LEU A N 1
ATOM 933 C CA . LEU A 1 136 ? -20.987 11.526 7.229 1.00 86.83 1571 LEU A CA 1
ATOM 934 C C . LEU A 1 136 ? -21.005 10.859 8.585 1.00 87.90 1571 LEU A C 1
ATOM 935 O O . LEU A 1 136 ? -21.795 9.957 8.817 1.00 86.64 1571 LEU A O 1
ATOM 940 N N . PHE A 1 137 ? -20.130 11.311 9.484 1.00 84.16 1572 PHE A N 1
ATOM 941 C CA . PHE A 1 137 ? -19.976 10.764 10.829 1.00 82.99 1572 PHE A CA 1
ATOM 942 C C . PHE A 1 137 ? -20.854 11.456 11.827 1.00 82.95 1572 PHE A C 1
ATOM 943 O O . PHE A 1 137 ? -20.911 11.006 12.970 1.00 81.29 1572 PHE A O 1
ATOM 951 N N . LEU A 1 138 ? -21.581 12.506 11.393 1.00 78.06 1573 LEU A N 1
ATOM 952 C CA . LEU A 1 138 ? -22.457 13.273 12.265 1.00 78.49 1573 LEU A CA 1
ATOM 953 C C . LEU A 1 138 ? -23.750 12.529 12.591 1.00 85.15 1573 LEU A C 1
ATOM 954 O O . LEU A 1 138 ? -24.846 13.007 12.291 1.00 86.93 1573 LEU A O 1
ATOM 959 N N . SER A 1 139 ? -23.582 11.358 13.256 1.00 82.04 1574 SER A N 1
ATOM 960 C CA . SER A 1 139 ? -24.553 10.390 13.759 1.00 83.97 1574 SER A CA 1
ATOM 961 C C . SER A 1 139 ? -23.925 9.809 15.029 1.00 87.65 1574 SER A C 1
ATOM 962 O O . SER A 1 139 ? -22.913 9.115 14.953 1.00 84.79 1574 SER A O 1
ATOM 965 N N . LEU A 1 140 ? -24.492 10.139 16.195 1.00 87.95 1575 LEU A N 1
ATOM 966 C CA . LEU A 1 140 ? -23.997 9.672 17.492 1.00 88.64 1575 LEU A CA 1
ATOM 967 C C . LEU A 1 140 ? -23.916 8.146 17.585 1.00 92.96 1575 LEU A C 1
ATOM 968 O O . LEU A 1 140 ? -22.934 7.635 18.114 1.00 91.67 1575 LEU A O 1
ATOM 973 N N . SER A 1 141 ? -24.931 7.426 17.057 1.00 90.98 1576 SER A N 1
ATOM 974 C CA . SER A 1 141 ? -24.959 5.958 17.059 1.00 91.02 1576 SER A CA 1
ATOM 975 C C . SER A 1 141 ? -23.807 5.352 16.221 1.00 91.53 1576 SER A C 1
ATOM 976 O O . SER A 1 141 ? -23.266 4.308 16.612 1.00 92.12 1576 SER A O 1
ATOM 979 N N . LEU A 1 142 ? -23.403 6.039 15.111 1.00 84.16 1577 LEU A N 1
ATOM 980 C CA . LEU A 1 142 ? -22.292 5.635 14.238 1.00 81.36 1577 LEU A CA 1
ATOM 981 C C . LEU A 1 142 ? -20.969 5.867 14.966 1.00 86.82 1577 LEU A C 1
ATOM 982 O O . LEU A 1 142 ? -20.122 4.969 14.968 1.00 87.56 1577 LEU A O 1
ATOM 987 N N . ILE A 1 143 ? -20.791 7.071 15.577 1.00 81.59 1578 ILE A N 1
ATOM 988 C CA . ILE A 1 143 ? -19.592 7.422 16.341 1.00 78.78 1578 ILE A CA 1
ATOM 989 C C . ILE A 1 143 ? -19.437 6.355 17.422 1.00 81.92 1578 ILE A C 1
ATOM 990 O O . ILE A 1 143 ? -18.419 5.677 17.457 1.00 82.41 1578 ILE A O 1
ATOM 995 N N . ALA A 1 144 ? -20.473 6.173 18.258 1.00 78.07 1579 ALA A N 1
ATOM 996 C CA . ALA A 1 144 ? -20.492 5.200 19.350 1.00 78.20 1579 ALA A CA 1
ATOM 997 C C . ALA A 1 144 ? -19.952 3.840 18.906 1.00 83.13 1579 ALA A C 1
ATOM 998 O O . ALA A 1 144 ? -19.013 3.344 19.524 1.00 82.94 1579 ALA A O 1
ATOM 1000 N N . ALA A 1 145 ? -20.461 3.307 17.769 1.00 80.89 1580 ALA A N 1
ATOM 1001 C CA . ALA A 1 145 ? -20.087 2.021 17.156 1.00 80.70 1580 ALA A CA 1
ATOM 1002 C C . ALA A 1 145 ? -18.612 1.975 16.777 1.00 84.32 1580 ALA A C 1
ATOM 1003 O O . ALA A 1 145 ? -17.960 0.942 16.953 1.00 86.39 1580 ALA A O 1
ATOM 1005 N N . LEU A 1 146 ? -18.093 3.105 16.272 1.00 77.55 1581 LEU A N 1
ATOM 1006 C CA . LEU A 1 146 ? -16.726 3.240 15.792 1.00 74.85 1581 LEU A CA 1
ATOM 1007 C C . LEU A 1 146 ? -15.728 3.574 16.886 1.00 80.71 1581 LEU A C 1
ATOM 1008 O O . LEU A 1 146 ? -14.529 3.427 16.644 1.00 80.51 1581 LEU A O 1
ATOM 1013 N N . LEU A 1 147 ? -16.192 3.983 18.095 1.00 79.21 1582 LEU A N 1
ATOM 1014 C CA . LEU A 1 147 ? -15.258 4.241 19.209 1.00 80.92 1582 LEU A CA 1
ATOM 1015 C C . LEU A 1 147 ? -14.608 2.882 19.490 1.00 89.38 1582 LEU A C 1
ATOM 1016 O O . LEU A 1 147 ? -15.284 1.844 19.373 1.00 93.23 1582 LEU A O 1
ATOM 1021 N N . GLY A 1 148 ? -13.311 2.860 19.726 1.00 84.04 1583 GLY A N 1
ATOM 1022 C CA . GLY A 1 148 ? -12.651 1.570 19.890 1.00 84.80 1583 GLY A CA 1
ATOM 1023 C C . GLY A 1 148 ? -11.997 1.058 18.615 1.00 86.68 1583 GLY A C 1
ATOM 1024 O O . GLY A 1 148 ? -11.436 -0.041 18.613 1.00 87.42 1583 GLY A O 1
ATOM 1025 N N . THR A 1 149 ? -12.083 1.847 17.512 1.00 80.22 1584 THR A N 1
ATOM 1026 C CA . THR A 1 149 ? -11.398 1.617 16.232 1.00 79.19 1584 THR A CA 1
ATOM 1027 C C . THR A 1 149 ? -10.514 2.865 15.983 1.00 85.09 1584 THR A C 1
ATOM 1028 O O . THR A 1 149 ? -10.614 3.845 16.731 1.00 85.23 1584 THR A O 1
ATOM 1032 N N . ASP A 1 150 ? -9.681 2.841 14.931 1.00 81.76 1585 ASP A N 1
ATOM 1033 C CA . ASP A 1 150 ? -8.780 3.940 14.555 1.00 80.62 1585 ASP A CA 1
ATOM 1034 C C . ASP A 1 150 ? -9.350 4.756 13.411 1.00 83.29 1585 ASP A C 1
ATOM 1035 O O . ASP A 1 150 ? -8.657 5.604 12.833 1.00 83.29 1585 ASP A O 1
ATOM 1040 N N . LEU A 1 151 ? -10.630 4.512 13.099 1.00 78.28 1586 LEU A N 1
ATOM 1041 C CA . LEU A 1 151 ? -11.347 5.084 11.960 1.00 75.32 1586 LEU A CA 1
ATOM 1042 C C . LEU A 1 151 ? -12.008 6.428 12.194 1.00 78.01 1586 LEU A C 1
ATOM 1043 O O . LEU A 1 151 ? -12.470 7.008 11.237 1.00 79.61 1586 LEU A O 1
ATOM 1048 N N . LEU A 1 152 ? -12.017 6.965 13.410 1.00 75.29 1587 LEU A N 1
ATOM 1049 C CA . LEU A 1 152 ? -12.644 8.273 13.655 1.00 74.31 1587 LEU A CA 1
ATOM 1050 C C . LEU A 1 152 ? -11.630 9.416 13.521 1.00 80.03 1587 LEU A C 1
ATOM 1051 O O . LEU A 1 152 ? -10.569 9.350 14.150 1.00 82.22 1587 LEU A O 1
ATOM 1056 N N . ASP A 1 153 ? -11.936 10.444 12.682 1.00 75.16 1588 ASP A N 1
ATOM 1057 C CA . ASP A 1 153 ? -11.051 11.605 12.493 1.00 74.79 1588 ASP A CA 1
ATOM 1058 C C . ASP A 1 153 ? -11.697 12.803 13.157 1.00 79.60 1588 ASP A C 1
ATOM 1059 O O . ASP A 1 153 ? -12.654 13.375 12.606 1.00 78.18 1588 ASP A O 1
ATOM 1064 N N . TRP A 1 154 ? -11.205 13.162 14.372 1.00 77.01 1589 TRP A N 1
ATOM 1065 C CA . TRP A 1 154 ? -11.791 14.237 15.169 1.00 76.35 1589 TRP A CA 1
ATOM 1066 C C . TRP A 1 154 ? -11.638 15.609 14.545 1.00 80.12 1589 TRP A C 1
ATOM 1067 O O . TRP A 1 154 ? -12.534 16.420 14.757 1.00 80.29 1589 TRP A O 1
ATOM 1078 N N . LYS A 1 155 ? -10.588 15.859 13.708 1.00 76.57 1590 LYS A N 1
ATOM 1079 C CA . LYS A 1 155 ? -10.488 17.153 13.010 1.00 76.90 1590 LYS A CA 1
ATOM 1080 C C . LYS A 1 155 ? -11.660 17.297 12.005 1.00 81.05 1590 LYS A C 1
ATOM 1081 O O . LYS A 1 155 ? -12.360 18.314 12.036 1.00 81.61 1590 LYS A O 1
ATOM 1087 N N . ASN A 1 156 ? -11.902 16.251 11.173 1.00 77.03 1591 ASN A N 1
ATOM 1088 C CA . ASN A 1 156 ? -12.978 16.222 10.178 1.00 76.91 1591 ASN A CA 1
ATOM 1089 C C . ASN A 1 156 ? -14.326 16.347 10.852 1.00 81.09 1591 ASN A C 1
ATOM 1090 O O . ASN A 1 156 ? -15.131 17.176 10.421 1.00 83.19 1591 ASN A O 1
ATOM 1095 N N . ILE A 1 157 ? -14.570 15.533 11.909 1.00 75.27 1592 ILE A N 1
ATOM 1096 C CA . ILE A 1 157 ? -15.818 15.546 12.678 1.00 75.53 1592 ILE A CA 1
ATOM 1097 C C . ILE A 1 157 ? -16.029 16.944 13.287 1.00 81.69 1592 ILE A C 1
ATOM 1098 O O . ILE A 1 157 ? -17.137 17.485 13.174 1.00 80.96 1592 ILE A O 1
ATOM 1103 N N . ASP A 1 158 ? -14.950 17.535 13.896 1.00 79.73 1593 ASP A N 1
ATOM 1104 C CA . ASP A 1 158 ? -14.981 18.866 14.522 1.00 80.62 1593 ASP A CA 1
ATOM 1105 C C . ASP A 1 158 ? -15.377 19.919 13.522 1.00 84.73 1593 ASP A C 1
ATOM 1106 O O . ASP A 1 158 ? -16.287 20.695 13.799 1.00 86.66 1593 ASP A O 1
ATOM 1111 N N . MET A 1 159 ? -14.716 19.924 12.355 1.00 79.36 1594 MET A N 1
ATOM 1112 C CA . MET A 1 159 ? -14.973 20.865 11.271 1.00 80.36 1594 MET A CA 1
ATOM 1113 C C . MET A 1 159 ? -16.417 20.808 10.752 1.00 83.61 1594 MET A C 1
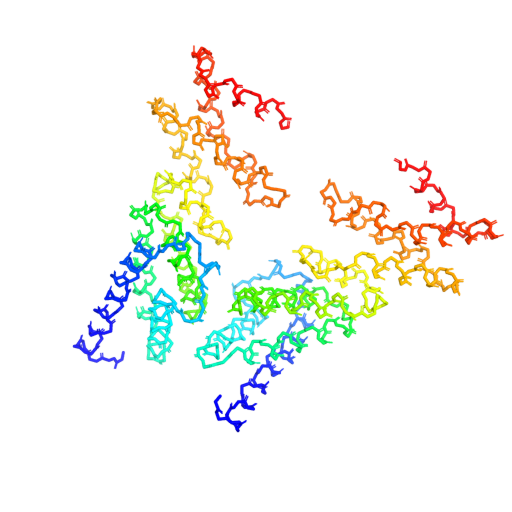ATOM 1114 O O . MET A 1 159 ? -16.996 21.845 10.416 1.00 84.48 1594 MET A O 1
ATOM 1119 N N . ALA A 1 160 ? -16.983 19.588 10.703 1.00 79.14 1595 ALA A N 1
ATOM 1120 C CA . ALA A 1 160 ? -18.333 19.280 10.246 1.00 79.27 1595 ALA A CA 1
ATOM 1121 C C . ALA A 1 160 ? -19.391 19.899 11.145 1.00 86.44 1595 ALA A C 1
ATOM 1122 O O . ALA A 1 160 ? -20.310 20.538 10.629 1.00 87.29 1595 ALA A O 1
ATOM 1124 N N . MET A 1 161 ? -19.263 19.709 12.483 1.00 85.03 1596 MET A N 1
ATOM 1125 C CA . MET A 1 161 ? -20.182 20.252 13.483 1.00 87.41 1596 MET A CA 1
ATOM 1126 C C . MET A 1 161 ? -20.039 21.752 13.496 1.00 89.82 1596 MET A C 1
ATOM 1127 O O . MET A 1 161 ? -21.046 22.443 13.547 1.00 91.66 1596 MET A O 1
ATOM 1132 N N . ALA A 1 162 ? -18.786 22.254 13.428 1.00 83.73 1597 ALA A N 1
ATOM 1133 C CA . ALA A 1 162 ? -18.466 23.669 13.386 1.00 84.59 1597 ALA A CA 1
ATOM 1134 C C . ALA A 1 162 ? -19.287 24.350 12.274 1.00 91.81 1597 ALA A C 1
ATOM 1135 O O . ALA A 1 162 ? -19.936 25.362 12.557 1.00 94.48 1597 ALA A O 1
ATOM 1137 N N . LYS A 1 163 ? -19.328 23.747 11.045 1.00 86.70 1598 LYS A N 1
ATOM 1138 C CA . LYS A 1 163 ? -20.109 24.257 9.911 1.00 87.62 1598 LYS A CA 1
ATOM 1139 C C . LYS A 1 163 ? -21.613 24.252 10.218 1.00 92.98 1598 LYS A C 1
ATOM 1140 O O . LYS A 1 163 ? -22.264 25.268 9.978 1.00 95.87 1598 LYS A O 1
ATOM 1146 N N . ALA A 1 164 ? -22.152 23.136 10.771 1.00 87.22 1599 ALA A N 1
ATOM 1147 C CA . ALA A 1 164 ? -23.563 23.019 11.135 1.00 89.22 1599 ALA A CA 1
ATOM 1148 C C . ALA A 1 164 ? -23.979 24.079 12.159 1.00 98.57 1599 ALA A C 1
ATOM 1149 O O . ALA A 1 164 ? -25.030 24.706 11.978 1.00 102.79 1599 ALA A O 1
ATOM 1151 N N . LEU A 1 165 ? -23.130 24.322 13.193 1.00 93.66 1600 LEU A N 1
ATOM 1152 C CA . LEU A 1 165 ? -23.354 25.332 14.238 1.00 95.54 1600 LEU A CA 1
ATOM 1153 C C . LEU A 1 165 ? -23.355 26.765 13.653 1.00 103.64 1600 LEU A C 1
ATOM 1154 O O . LEU A 1 165 ? -24.181 27.588 14.059 1.00 105.87 1600 LEU A O 1
ATOM 1159 N N . GLU A 1 166 ? -22.431 27.043 12.698 1.00 101.08 1601 GLU A N 1
ATOM 1160 C CA . GLU A 1 166 ? -22.309 28.312 11.963 1.00 104.08 1601 GLU A CA 1
ATOM 1161 C C . GLU A 1 166 ? -23.597 28.520 11.140 1.00 110.66 1601 GLU A C 1
ATOM 1162 O O . GLU A 1 166 ? -24.181 29.609 11.152 1.00 113.50 1601 GLU A O 1
ATOM 1168 N N . GLN A 1 167 ? -24.052 27.437 10.471 1.00 106.04 1602 GLN A N 1
ATOM 1169 C CA . GLN A 1 167 ? -25.261 27.379 9.653 1.00 108.24 1602 GLN A CA 1
ATOM 1170 C C . GLN A 1 167 ? -26.529 27.432 10.521 1.00 114.70 1602 GLN A C 1
ATOM 1171 O O . GLN A 1 167 ? -27.640 27.467 9.980 1.00 117.60 1602 GLN A O 1
ATOM 1177 N N . ARG A 1 168 ? -26.363 27.421 11.864 1.00 109.55 1603 ARG A N 1
ATOM 1178 C CA . ARG A 1 168 ? -27.440 27.454 12.869 1.00 111.26 1603 ARG A CA 1
ATOM 1179 C C . ARG A 1 168 ? -28.425 26.291 12.671 1.00 115.64 1603 ARG A C 1
ATOM 1180 O O . ARG A 1 168 ? -29.624 26.430 12.920 1.00 118.62 1603 ARG A O 1
ATOM 1188 N N . LYS A 1 169 ? -27.891 25.137 12.216 1.00 109.30 1604 LYS A N 1
ATOM 1189 C CA . LYS A 1 169 ? -28.627 23.899 11.963 1.00 108.75 1604 LYS A CA 1
ATOM 1190 C C . LYS A 1 169 ? -29.285 23.408 13.268 1.00 115.52 1604 LYS A C 1
ATOM 1191 O O . LYS A 1 169 ? -28.654 23.436 14.328 1.00 113.84 1604 LYS A O 1
ATOM 1197 N N . GLU A 1 170 ? -30.576 23.028 13.179 1.00 116.04 1605 GLU A N 1
ATOM 1198 C CA . GLU A 1 170 ? -31.446 22.556 14.262 1.00 118.07 1605 GLU A CA 1
ATOM 1199 C C . GLU A 1 170 ? -30.815 21.454 15.135 1.00 119.48 1605 GLU A C 1
ATOM 1200 O O . GLU A 1 170 ? -30.516 20.353 14.648 1.00 116.91 1605 GLU A O 1
ATOM 1206 N N . GLY A 1 171 ? -30.582 21.808 16.404 1.00 116.46 1606 GLY A N 1
ATOM 1207 C CA . GLY A 1 171 ? -30.038 20.937 17.449 1.00 114.19 1606 GLY A CA 1
ATOM 1208 C C . GLY A 1 171 ? -28.584 20.509 17.353 1.00 112.41 1606 GLY A C 1
ATOM 1209 O O . GLY A 1 171 ? -28.226 19.431 17.846 1.00 110.98 1606 GLY A O 1
ATOM 1210 N N . SER A 1 172 ? -27.724 21.345 16.757 1.00 105.06 1607 SER A N 1
ATOM 1211 C CA . SER A 1 172 ? -26.315 20.998 16.653 1.00 100.64 1607 SER A CA 1
ATOM 1212 C C . SER A 1 172 ? -25.586 21.138 17.992 1.00 104.51 1607 SER A C 1
ATOM 1213 O O . SER A 1 172 ? -24.709 20.326 18.283 1.00 102.58 1607 SER A O 1
ATOM 1216 N N . ILE A 1 173 ? -25.987 22.122 18.834 1.00 103.13 1608 ILE A N 1
ATOM 1217 C CA . ILE A 1 173 ? -25.417 22.323 20.174 1.00 102.76 1608 ILE A CA 1
ATOM 1218 C C . ILE A 1 173 ? -25.699 21.059 20.994 1.00 108.75 1608 ILE A C 1
ATOM 1219 O O . ILE A 1 173 ? -24.832 20.586 21.729 1.00 106.73 1608 ILE A O 1
ATOM 1224 N N . ASP A 1 174 ? -26.901 20.485 20.806 1.00 109.64 1609 ASP A N 1
ATOM 1225 C CA . ASP A 1 174 ? -27.323 19.254 21.464 1.00 110.37 1609 ASP A CA 1
ATOM 1226 C C . ASP A 1 174 ? -26.459 18.090 20.982 1.00 107.81 1609 ASP A C 1
ATOM 1227 O O . ASP A 1 174 ? -25.977 17.321 21.810 1.00 106.31 1609 ASP A O 1
ATOM 1232 N N . PHE A 1 175 ? -26.183 18.017 19.660 1.00 100.36 1610 PHE A N 1
ATOM 1233 C CA . PHE A 1 175 ? -25.322 16.975 19.108 1.00 96.07 1610 PHE A CA 1
ATOM 1234 C C . PHE A 1 175 ? -23.915 17.113 19.682 1.00 97.22 1610 PHE A C 1
ATOM 1235 O O . PHE A 1 175 ? -23.292 16.095 19.995 1.00 97.43 1610 PHE A O 1
ATOM 1243 N N . LEU A 1 176 ? -23.416 18.370 19.823 1.00 90.38 1611 LEU A N 1
ATOM 1244 C CA . LEU A 1 176 ? -22.084 18.651 20.354 1.00 86.65 1611 LEU A CA 1
ATOM 1245 C C . LEU A 1 176 ? -21.947 18.213 21.805 1.00 91.79 1611 LEU A C 1
ATOM 1246 O O . LEU A 1 176 ? -21.006 17.479 22.094 1.00 89.98 1611 LEU A O 1
ATOM 1251 N N . GLU A 1 177 ? -22.898 18.608 22.696 1.00 91.24 1612 GLU A N 1
ATOM 1252 C CA . GLU A 1 177 ? -22.927 18.211 24.112 1.00 92.91 1612 GLU A CA 1
ATOM 1253 C C . GLU A 1 177 ? -22.894 16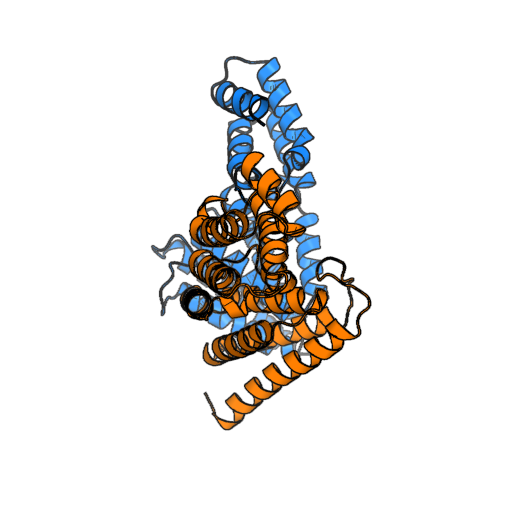.680 24.193 1.00 94.92 1612 GLU A C 1
ATOM 1254 O O . GLU A 1 177 ? -22.006 16.094 24.819 1.00 93.07 1612 GLU A O 1
ATOM 1260 N N . GLN A 1 178 ? -23.854 16.050 23.501 1.00 91.84 1613 GLN A N 1
ATOM 1261 C CA . GLN A 1 178 ? -24.033 14.611 23.418 1.00 91.48 1613 GLN A CA 1
ATOM 1262 C C . GLN A 1 178 ? -22.764 13.892 22.993 1.00 92.57 1613 GLN A C 1
ATOM 1263 O O . GLN A 1 178 ? -22.387 12.910 23.643 1.00 91.37 1613 GLN A O 1
ATOM 1269 N N . LEU A 1 179 ? -22.077 14.419 21.951 1.00 88.27 1614 LEU A N 1
ATOM 1270 C CA . LEU A 1 179 ? -20.811 13.870 21.467 1.00 85.85 1614 LEU A CA 1
ATOM 1271 C C . LEU A 1 179 ? -19.719 13.957 22.544 1.00 95.25 1614 LEU A C 1
ATOM 1272 O O . LEU A 1 179 ? -18.961 13.005 22.697 1.00 94.84 1614 LEU A O 1
ATOM 1277 N N . MET A 1 180 ? -19.668 15.075 23.304 1.00 95.75 1615 MET A N 1
ATOM 1278 C CA . MET A 1 180 ? -18.687 15.315 24.359 1.00 96.96 1615 MET A CA 1
ATOM 1279 C C . MET A 1 180 ? -18.892 14.406 25.549 1.00 103.69 1615 MET A C 1
ATOM 1280 O O . MET A 1 180 ? -17.915 13.930 26.107 1.00 102.78 1615 MET A O 1
ATOM 1285 N N . ASP A 1 181 ? -20.148 14.160 25.957 1.00 104.47 1616 ASP A N 1
ATOM 1286 C CA . ASP A 1 181 ? -20.425 13.227 27.061 1.00 107.31 1616 ASP A CA 1
ATOM 1287 C C . ASP A 1 181 ? -19.991 11.822 26.616 1.00 109.12 1616 ASP A C 1
ATOM 1288 O O . ASP A 1 181 ? -19.488 11.021 27.410 1.00 110.76 1616 ASP A O 1
ATOM 1293 N N . LEU A 1 182 ? -20.171 11.549 25.329 1.00 101.58 1617 LEU A N 1
ATOM 1294 C CA . LEU A 1 182 ? -19.865 10.268 24.753 1.00 99.31 1617 LEU A CA 1
ATOM 1295 C C . LEU A 1 182 ? -18.367 9.991 24.679 1.00 105.07 1617 LEU A C 1
ATOM 1296 O O . LEU A 1 182 ? -17.976 8.874 24.991 1.00 104.95 1617 LEU A O 1
ATOM 1301 N N . VAL A 1 183 ? -17.525 10.987 24.346 1.00 103.27 1618 VAL A N 1
ATOM 1302 C CA . VAL A 1 183 ? -16.083 10.770 24.159 1.00 102.74 1618 VAL A CA 1
ATOM 1303 C C . VAL A 1 183 ? -15.172 11.323 25.281 1.00 111.16 1618 VAL A C 1
ATOM 1304 O O . VAL A 1 183 ? -14.139 10.726 25.597 1.00 111.30 1618 VAL A O 1
ATOM 1308 N N . LEU A 1 184 ? -15.524 12.459 25.846 1.00 110.89 1619 LEU A N 1
ATOM 1309 C CA . LEU A 1 184 ? -14.709 13.081 26.885 1.00 112.94 1619 LEU A CA 1
ATOM 1310 C C . LEU A 1 184 ? -15.105 12.608 28.269 1.00 126.63 1619 LEU A C 1
ATOM 1311 O O . LEU A 1 184 ? -14.282 11.988 28.943 1.00 127.34 1619 LEU A O 1
ATOM 1316 N N . LEU A 1 185 ? -16.372 12.886 28.696 1.00 130.56 1620 LEU A N 1
ATOM 1317 C CA . LEU A 1 185 ? -16.939 12.542 30.019 1.00 135.98 1620 LEU A CA 1
ATOM 1318 C C . LEU A 1 185 ? -16.776 11.051 30.384 1.00 145.30 1620 LEU A C 1
ATOM 1319 O O . LEU A 1 185 ? -16.855 10.699 31.563 1.00 148.26 1620 LEU A O 1
ATOM 1324 N N . ASN A 1 186 ? -16.484 10.208 29.368 1.00 142.69 1621 ASN A N 1
ATOM 1325 C CA . ASN A 1 186 ? -16.135 8.797 29.486 1.00 144.63 1621 ASN A CA 1
ATOM 1326 C C . ASN A 1 186 ? -14.744 8.774 30.198 1.00 154.94 1621 ASN A C 1
ATOM 1327 O O . ASN A 1 186 ? -13.755 9.227 29.607 1.00 153.03 1621 ASN A O 1
ATOM 1332 N N . ASP A 1 187 ? -14.704 8.310 31.486 1.00 157.56 1622 ASP A N 1
ATOM 1333 C CA . ASP A 1 187 ? -13.537 8.253 32.387 1.00 160.02 1622 ASP A CA 1
ATOM 1334 C C . ASP A 1 187 ? -12.203 7.808 31.725 1.00 163.27 1622 ASP A C 1
ATOM 1335 O O . ASP A 1 187 ? -11.133 8.247 32.167 1.00 164.10 1622 ASP A O 1
ATOM 1340 N N . THR A 1 188 ? -12.282 6.938 30.683 1.00 157.37 1623 THR A N 1
ATOM 1341 C CA . THR A 1 188 ? -11.180 6.496 29.817 1.00 154.58 1623 THR A CA 1
ATOM 1342 C C . THR A 1 188 ? -11.497 7.185 28.455 1.00 153.39 1623 THR A C 1
ATOM 1343 O O . THR A 1 188 ? -12.263 6.626 27.654 1.00 152.25 1623 THR A O 1
ATOM 1347 N N . PRO A 1 189 ? -11.043 8.460 28.243 1.00 145.99 1624 PRO A N 1
ATOM 1348 C CA . PRO A 1 189 ? -11.440 9.192 27.023 1.00 140.88 1624 PRO A CA 1
ATOM 1349 C C . PRO A 1 189 ? -10.716 8.798 25.750 1.00 134.33 1624 PRO A C 1
ATOM 1350 O O . PRO A 1 189 ? -9.519 8.477 25.755 1.00 134.14 1624 PRO A O 1
ATOM 1354 N N . LEU A 1 190 ? -11.478 8.848 24.648 1.00 122.49 1625 LEU A N 1
ATOM 1355 C CA . LEU A 1 190 ? -11.025 8.507 23.305 1.00 117.13 1625 LEU A CA 1
ATOM 1356 C C . LEU A 1 190 ? -10.685 9.772 22.500 1.00 113.80 1625 LEU A C 1
ATOM 1357 O O . LEU A 1 190 ? -10.114 9.678 21.404 1.00 112.86 1625 LEU A O 1
ATOM 1362 N N . ALA A 1 191 ? -11.008 10.958 23.071 1.00 104.82 1626 ALA A N 1
ATOM 1363 C CA . ALA A 1 191 ? -10.711 12.277 22.508 1.00 100.38 1626 ALA A CA 1
ATOM 1364 C C . ALA A 1 191 ? -10.441 13.286 23.609 1.00 98.33 1626 ALA A C 1
ATOM 1365 O O . ALA A 1 191 ? -10.697 13.029 24.786 1.00 97.84 1626 ALA A O 1
ATOM 1367 N N . LEU A 1 192 ? -9.872 14.424 23.213 1.00 91.72 1627 LEU A N 1
ATOM 1368 C CA . LEU A 1 192 ? -9.569 15.554 24.083 1.00 90.87 1627 LEU A CA 1
ATOM 1369 C C . LEU A 1 192 ? -10.536 16.670 23.779 1.00 91.20 1627 LEU A C 1
ATOM 1370 O O . LEU A 1 192 ? -11.085 16.737 22.677 1.00 88.89 1627 LEU A O 1
ATOM 1375 N N . PHE A 1 193 ? -10.784 17.520 24.769 1.00 87.94 1628 PHE A N 1
ATOM 1376 C CA . PHE A 1 193 ? -11.685 18.641 24.615 1.00 88.40 1628 PHE A CA 1
ATOM 1377 C C . PHE A 1 193 ? -11.185 19.561 23.477 1.00 88.81 1628 PHE A C 1
ATOM 1378 O O . PHE A 1 193 ? -11.991 20.109 22.710 1.00 89.05 1628 PHE A O 1
ATOM 1386 N N . THR A 1 194 ? -9.851 19.636 23.322 1.00 81.14 1629 THR A N 1
ATOM 1387 C CA . THR A 1 194 ? -9.169 20.420 22.298 1.00 78.83 1629 THR A CA 1
ATOM 1388 C C . THR A 1 194 ? -9.382 19.861 20.906 1.00 81.99 1629 THR A C 1
ATOM 1389 O O . THR A 1 194 ? -9.176 20.583 19.946 1.00 80.62 1629 THR A O 1
ATOM 1393 N N . ASP A 1 195 ? -9.785 18.582 20.779 1.00 80.20 1630 ASP A N 1
ATOM 1394 C CA . ASP A 1 195 ? -10.047 17.959 19.469 1.00 78.75 1630 ASP A CA 1
ATOM 1395 C C . ASP A 1 195 ? -11.272 18.607 18.859 1.00 82.30 1630 ASP A C 1
ATOM 1396 O O . ASP A 1 195 ? -11.494 18.459 17.656 1.00 80.90 1630 ASP A O 1
ATOM 1401 N N . PHE A 1 196 ? -12.021 19.389 19.683 1.00 80.01 1631 PHE A N 1
ATOM 1402 C CA . PHE A 1 196 ? -13.251 20.057 19.279 1.00 80.01 1631 PHE A CA 1
ATOM 1403 C C . PHE A 1 196 ? -13.230 21.600 19.408 1.00 83.50 1631 PHE A C 1
ATOM 1404 O O . PHE A 1 196 ? -14.299 22.187 19.577 1.00 85.17 1631 PHE A O 1
ATOM 1412 N N . VAL A 1 197 ? -12.054 22.259 19.240 1.00 77.45 1632 VAL A N 1
ATOM 1413 C CA . VAL A 1 197 ? -11.933 23.728 19.342 1.00 78.28 1632 VAL A CA 1
ATOM 1414 C C . VAL A 1 197 ? -12.943 24.422 18.490 1.00 83.21 1632 VAL A C 1
ATOM 1415 O O . VAL A 1 197 ? -13.597 25.344 18.958 1.00 85.22 1632 VAL A O 1
ATOM 1419 N N . ARG A 1 198 ? -12.960 24.072 17.198 1.00 78.13 1633 ARG A N 1
ATOM 1420 C CA . ARG A 1 198 ? -13.768 24.751 16.202 1.00 78.56 1633 ARG A CA 1
ATOM 1421 C C . ARG A 1 198 ? -15.256 24.675 16.485 1.00 85.75 1633 ARG A C 1
ATOM 1422 O O . ARG A 1 198 ? -15.946 25.686 16.309 1.00 88.88 1633 ARG A O 1
ATOM 1430 N N . SER A 1 199 ? -15.749 23.498 16.953 1.00 80.46 1634 SER A N 1
ATOM 1431 C CA . SER A 1 199 ? -17.149 23.292 17.320 1.00 80.41 1634 SER A CA 1
ATOM 1432 C C . SER A 1 199 ? -17.478 24.136 18.541 1.00 85.30 1634 SER A C 1
ATOM 1433 O O . SER A 1 199 ? -18.472 24.861 18.536 1.00 87.50 1634 SER A O 1
ATOM 1436 N N . LEU A 1 200 ? -16.608 24.081 19.565 1.00 79.96 1635 LEU A N 1
ATOM 1437 C CA . LEU A 1 200 ? -16.726 24.860 20.786 1.00 81.44 1635 LEU A CA 1
ATOM 1438 C C . LEU A 1 200 ? -16.882 26.350 20.470 1.00 84.85 1635 LEU A C 1
ATOM 1439 O O . LEU A 1 200 ? -17.789 26.983 21.006 1.00 87.28 1635 LEU A O 1
ATOM 1444 N N . GLU A 1 201 ? -16.042 26.888 19.570 1.00 79.32 1636 GLU A N 1
ATOM 1445 C CA . GLU A 1 201 ? -16.080 28.299 19.161 1.00 81.44 1636 GLU A CA 1
ATOM 1446 C C . GLU A 1 201 ? -17.378 28.650 18.463 1.00 89.00 1636 GLU A C 1
ATOM 1447 O O . GLU A 1 201 ? -18.047 29.609 18.874 1.00 92.48 1636 GLU A O 1
ATOM 1453 N N . ALA A 1 202 ? -17.753 27.836 17.447 1.00 83.83 1637 ALA A N 1
ATOM 1454 C CA . ALA A 1 202 ? -18.982 27.957 16.665 1.00 85.12 1637 ALA A CA 1
ATOM 1455 C C . ALA A 1 202 ? -20.212 27.984 17.580 1.00 93.04 1637 ALA A C 1
ATOM 1456 O O . ALA A 1 202 ? -21.096 28.837 17.410 1.00 96.85 1637 ALA A O 1
ATOM 1458 N N . ALA A 1 203 ? -20.233 27.060 18.576 1.00 87.72 1638 ALA A N 1
ATOM 1459 C CA . ALA A 1 203 ? -21.292 26.904 19.564 1.00 88.63 1638 ALA A CA 1
ATOM 1460 C C . ALA A 1 203 ? -21.305 28.078 20.516 1.00 94.18 1638 ALA A C 1
ATOM 1461 O O . ALA A 1 203 ? -22.383 28.569 20.834 1.00 97.34 1638 ALA A O 1
ATOM 1463 N N . TRP A 1 204 ? -20.120 28.554 20.951 1.00 88.60 1639 TRP A N 1
ATOM 1464 C CA . TRP A 1 204 ? -20.038 29.697 21.857 1.00 90.78 1639 TRP A CA 1
ATOM 1465 C C . TRP A 1 204 ? -20.571 30.971 21.198 1.00 97.40 1639 TRP A C 1
ATOM 1466 O O . TRP A 1 204 ? -21.307 31.729 21.827 1.00 100.15 1639 TRP A O 1
ATOM 1477 N N . ALA A 1 205 ? -20.206 31.181 19.924 1.00 93.28 1640 ALA A N 1
ATOM 1478 C CA . ALA A 1 205 ? -20.627 32.309 19.110 1.00 96.17 1640 ALA A CA 1
ATOM 1479 C C . ALA A 1 205 ? -22.156 32.389 19.035 1.00 106.58 1640 ALA A C 1
ATOM 1480 O O . ALA A 1 205 ? -22.714 33.482 19.176 1.00 110.65 1640 ALA A O 1
ATOM 1482 N N . TRP A 1 206 ? -22.823 31.228 18.843 1.00 103.40 1641 TRP A N 1
ATOM 1483 C CA . TRP A 1 206 ? -24.277 31.091 18.774 1.00 107.17 1641 TRP A CA 1
ATOM 1484 C C . TRP A 1 206 ? -24.914 31.459 20.122 1.00 117.29 1641 TRP A C 1
ATOM 1485 O O . TRP A 1 206 ? -25.958 32.104 20.139 1.00 121.95 1641 TRP A O 1
ATOM 1496 N N . ILE A 1 207 ? -24.274 31.075 21.241 1.00 113.97 1642 ILE A N 1
ATOM 1497 C CA . ILE A 1 207 ? -24.718 31.386 22.604 1.00 117.92 1642 ILE A CA 1
ATOM 1498 C C . ILE A 1 207 ? -24.543 32.897 22.886 1.00 128.16 1642 ILE A C 1
ATOM 1499 O O . ILE A 1 207 ? -25.381 33.488 23.565 1.00 131.83 1642 ILE A O 1
ATOM 1504 N N . VAL A 1 208 ? -23.473 33.516 22.339 1.00 126.22 1643 VAL A N 1
ATOM 1505 C CA . VAL A 1 208 ? -23.174 34.954 22.463 1.00 130.44 1643 VAL A CA 1
ATOM 1506 C C . VAL A 1 208 ? -24.286 35.783 21.784 1.00 142.84 1643 VAL A C 1
ATOM 1507 O O . VAL A 1 208 ? -24.836 36.704 22.401 1.00 147.08 1643 VAL A O 1
ATOM 1511 N N . GLU A 1 209 ? -24.637 35.397 20.530 1.00 140.84 1644 GLU A N 1
ATOM 1512 C CA . GLU A 1 209 ? -25.671 35.975 19.660 1.00 144.49 1644 GLU A CA 1
ATOM 1513 C C . GLU A 1 209 ? -27.065 35.837 20.316 1.00 153.28 1644 GLU A C 1
ATOM 1514 O O . GLU A 1 209 ? -27.674 36.851 20.680 1.00 157.35 1644 GLU A O 1
ATOM 1520 N N . ASP A 1 210 ? -27.545 34.584 20.491 1.00 149.02 1645 ASP A N 1
ATOM 1521 C CA . ASP A 1 210 ? -28.835 34.284 21.115 1.00 152.75 1645 ASP A CA 1
ATOM 1522 C C . ASP A 1 210 ? -28.688 33.466 22.420 1.00 156.34 1645 ASP A C 1
ATOM 1523 O O . ASP A 1 210 ? -28.717 32.221 22.389 1.00 152.46 1645 ASP A O 1
ATOM 1528 N N . PRO A 1 211 ? -28.542 34.165 23.580 1.00 155.65 1646 PRO A N 1
ATOM 1529 C CA . PRO A 1 211 ? -28.404 33.451 24.863 1.00 155.53 1646 PRO A CA 1
ATOM 1530 C C . PRO A 1 211 ? -29.669 32.697 25.277 1.00 162.43 1646 PRO A C 1
ATOM 1531 O O . PRO A 1 211 ? -29.575 31.649 25.925 1.00 160.60 1646 PRO A O 1
ATOM 1535 N N . ASP A 1 212 ? -30.843 33.207 24.844 1.00 163.29 1647 ASP A N 1
ATOM 1536 C CA . ASP A 1 212 ? -32.175 32.656 25.108 1.00 166.83 1647 ASP A CA 1
ATOM 1537 C C . ASP A 1 212 ? -32.448 31.331 24.337 1.00 167.51 1647 ASP A C 1
ATOM 1538 O O . ASP A 1 212 ? -33.488 31.198 23.682 1.00 169.64 1647 ASP A O 1
ATOM 1543 N N . LEU A 1 213 ? -31.517 30.357 24.428 1.00 158.05 1648 LEU A N 1
ATOM 1544 C CA . LEU A 1 213 ? -31.640 29.030 23.823 1.00 153.99 1648 LEU A CA 1
ATOM 1545 C C . LEU A 1 213 ? -31.624 27.956 24.932 1.00 158.57 1648 LEU A C 1
ATOM 1546 O O . LEU A 1 213 ? -31.004 28.187 25.976 1.00 157.98 1648 LEU A O 1
ATOM 1551 N N . PRO A 1 214 ? -32.322 26.802 24.767 1.00 156.80 1649 PRO A N 1
ATOM 1552 C CA . PRO A 1 214 ? -32.344 25.808 25.857 1.00 157.34 1649 PRO A CA 1
ATOM 1553 C C . PRO A 1 214 ? -31.062 24.993 25.993 1.00 155.55 1649 PRO A C 1
ATOM 1554 O O . PRO A 1 214 ? -30.536 24.894 27.104 1.00 155.62 1649 PRO A O 1
ATOM 1558 N N . ALA A 1 215 ? -30.543 24.441 24.866 1.00 147.16 1650 ALA A N 1
ATOM 1559 C CA . ALA A 1 215 ? -29.297 23.672 24.842 1.00 141.85 1650 ALA A CA 1
ATOM 1560 C C . ALA A 1 215 ? -28.119 24.572 25.230 1.00 144.74 1650 ALA A C 1
ATOM 1561 O O . ALA A 1 215 ? -27.120 24.056 25.729 1.00 142.84 1650 ALA A O 1
ATOM 1563 N N . ALA A 1 216 ? -28.265 25.919 25.044 1.00 142.39 1651 ALA A N 1
ATOM 1564 C CA . ALA A 1 216 ? -27.275 26.969 25.350 1.00 141.19 1651 ALA A CA 1
ATOM 1565 C C . ALA A 1 216 ? -26.919 27.043 26.820 1.00 145.51 1651 ALA A C 1
ATOM 1566 O O . ALA A 1 216 ? -25.763 27.300 27.147 1.00 143.66 1651 ALA A O 1
ATOM 1568 N N . GLN A 1 217 ? -27.909 26.837 27.701 1.00 144.58 1652 GLN A N 1
ATOM 1569 C CA . GLN A 1 217 ? -27.713 26.867 29.146 1.00 146.47 1652 GLN A CA 1
ATOM 1570 C C . GLN A 1 217 ? -26.893 25.666 29.621 1.00 144.16 1652 GLN A C 1
ATOM 1571 O O . GLN A 1 217 ? -25.887 25.857 30.312 1.00 142.88 1652 GLN A O 1
ATOM 1577 N N . ARG A 1 218 ? -27.303 24.444 29.205 1.00 136.40 1653 ARG A N 1
ATOM 1578 C CA . ARG A 1 218 ? -26.643 23.181 29.538 1.00 132.44 1653 ARG A CA 1
ATOM 1579 C C . ARG A 1 218 ? -25.178 23.232 29.107 1.00 129.97 1653 ARG A C 1
ATOM 1580 O O . ARG A 1 218 ? -24.303 23.021 29.946 1.00 129.57 1653 ARG A O 1
ATOM 1588 N N . PHE A 1 219 ? -24.922 23.577 27.815 1.00 121.33 1654 PHE A N 1
ATOM 1589 C CA . PHE A 1 219 ? -23.597 23.698 27.203 1.00 115.87 1654 PHE A CA 1
ATOM 1590 C C . PHE A 1 219 ? -22.741 24.758 27.877 1.00 118.41 1654 PHE A C 1
ATOM 1591 O O . PHE A 1 219 ? -21.612 24.436 28.240 1.00 115.32 1654 PHE A O 1
ATOM 1599 N N . LYS A 1 220 ? -23.272 25.998 28.090 1.00 117.55 1655 LYS A N 1
ATOM 1600 C CA . LYS A 1 220 ? -22.548 27.088 28.787 1.00 118.55 1655 LYS A CA 1
ATOM 1601 C C . LYS A 1 220 ? -21.914 26.533 30.062 1.00 124.09 1655 LYS A C 1
ATOM 1602 O O . LYS A 1 220 ? -20.728 26.765 30.307 1.00 121.24 1655 LYS A O 1
ATOM 1608 N N . ALA A 1 221 ? -22.702 25.727 30.822 1.00 124.82 1656 ALA A N 1
ATOM 1609 C CA . ALA A 1 221 ? -22.279 25.070 32.053 1.00 126.52 1656 ALA A CA 1
ATOM 1610 C C . ALA A 1 221 ? -21.179 24.037 31.789 1.00 127.27 1656 ALA A C 1
ATOM 1611 O O . ALA A 1 221 ? -20.138 24.153 32.435 1.00 127.84 1656 ALA A O 1
ATOM 1613 N N . LYS A 1 222 ? -21.370 23.085 30.818 1.00 119.99 1657 LYS A N 1
ATOM 1614 C CA . LYS A 1 222 ? -20.378 22.050 30.438 1.00 116.10 1657 LYS A CA 1
ATOM 1615 C C . LYS A 1 222 ? -18.977 22.640 30.151 1.00 117.85 1657 LYS A C 1
ATOM 1616 O O . LYS A 1 222 ? -17.963 22.054 30.546 1.00 116.31 1657 LYS A O 1
ATOM 1622 N N . VAL A 1 223 ? -18.944 23.796 29.447 1.00 113.61 1658 VAL A N 1
ATOM 1623 C CA . VAL A 1 223 ? -17.741 24.539 29.068 1.00 110.84 1658 VAL A CA 1
ATOM 1624 C C . VAL A 1 223 ? -17.096 25.109 30.323 1.00 116.93 1658 VAL A C 1
ATOM 1625 O O . VAL A 1 223 ? -15.931 24.806 30.592 1.00 115.63 1658 VAL A O 1
ATOM 1629 N N . ARG A 1 224 ? -17.849 25.898 31.106 1.00 117.29 1659 ARG A N 1
ATOM 1630 C CA . ARG A 1 224 ? -17.342 26.515 32.333 1.00 120.71 1659 ARG A CA 1
ATOM 1631 C C . ARG A 1 224 ? -16.928 25.466 33.377 1.00 127.08 1659 ARG A C 1
ATOM 1632 O O . ARG A 1 224 ? -16.105 25.773 34.238 1.00 128.29 1659 ARG A O 1
ATOM 1640 N N . ALA A 1 225 ? -17.437 24.211 33.239 1.00 123.75 1660 ALA A N 1
ATOM 1641 C CA . ALA A 1 225 ? -17.164 23.079 34.133 1.00 125.09 1660 ALA A CA 1
ATOM 1642 C C . ALA A 1 225 ? -15.748 22.552 34.040 1.00 128.05 1660 ALA A C 1
ATOM 1643 O O . ALA A 1 225 ? -15.082 22.454 35.072 1.00 130.33 1660 ALA A O 1
ATOM 1645 N N . GLN A 1 226 ? -15.304 22.182 32.811 1.00 121.08 1661 GLN A N 1
ATOM 1646 C CA . GLN A 1 226 ? -13.996 21.600 32.477 1.00 121.10 1661 GLN A CA 1
ATOM 1647 C C . GLN A 1 226 ? -12.784 22.231 33.216 1.00 141.20 1661 GLN A C 1
ATOM 1648 O O . GLN A 1 226 ? -12.749 23.473 33.410 1.00 145.69 1661 GLN A O 1
ATOM 1655 N N . LEU B 1 20 ? -11.760 -29.768 16.406 1.00 163.67 1455 LEU B N 1
ATOM 1656 C CA . LEU B 1 20 ? -12.356 -30.919 15.718 1.00 167.87 1455 LEU B CA 1
ATOM 1657 C C . LEU B 1 20 ? -11.439 -32.185 15.777 1.00 172.86 1455 LEU B C 1
ATOM 1658 O O . LEU B 1 20 ? -11.613 -33.005 16.685 1.00 173.78 1455 LEU B O 1
ATOM 1663 N N . ASN B 1 21 ? -10.475 -32.336 14.822 1.00 168.32 1456 ASN B N 1
ATOM 1664 C CA . ASN B 1 21 ? -9.503 -33.446 14.748 1.00 168.46 1456 ASN B CA 1
ATOM 1665 C C . ASN B 1 21 ? -8.406 -33.174 15.796 1.00 167.03 1456 ASN B C 1
ATOM 1666 O O . ASN B 1 21 ? -7.813 -32.099 15.738 1.00 164.50 1456 ASN B O 1
ATOM 1671 N N . GLN B 1 22 ? -8.142 -34.119 16.748 1.00 161.31 1457 GLN B N 1
ATOM 1672 C CA . GLN B 1 22 ? -7.159 -33.926 17.840 1.00 156.60 1457 GLN B CA 1
ATOM 1673 C C . GLN B 1 22 ? -5.684 -33.880 17.385 1.00 156.56 1457 GLN B C 1
ATOM 1674 O O . GLN B 1 22 ? -4.879 -33.220 18.047 1.00 152.54 1457 GLN B O 1
ATOM 1680 N N . ILE B 1 23 ? -5.324 -34.568 16.287 1.00 154.34 1458 ILE B N 1
ATOM 1681 C CA . ILE B 1 23 ? -3.949 -34.506 15.772 1.00 152.55 1458 ILE B CA 1
ATOM 1682 C C . ILE B 1 23 ? -3.746 -33.133 15.076 1.00 151.74 1458 ILE B C 1
ATOM 1683 O O . ILE B 1 23 ? -2.660 -32.550 15.165 1.00 149.10 1458 ILE B O 1
ATOM 1688 N N . ASP B 1 24 ? -4.821 -32.597 14.449 1.00 146.63 1459 ASP B N 1
ATOM 1689 C CA . ASP B 1 24 ? -4.821 -31.283 13.800 1.00 142.94 1459 ASP B CA 1
ATOM 1690 C C . ASP B 1 24 ? -4.958 -30.138 14.836 1.00 139.62 1459 ASP B C 1
ATOM 1691 O O . ASP B 1 24 ? -4.401 -29.055 14.627 1.00 136.66 1459 ASP B O 1
ATOM 1696 N N . SER B 1 25 ? -5.702 -30.390 15.946 1.00 132.93 1460 SER B N 1
ATOM 1697 C CA . SER B 1 25 ? -5.917 -29.468 17.072 1.00 128.33 1460 SER B CA 1
ATOM 1698 C C . SER B 1 25 ? -4.555 -29.202 17.744 1.00 128.89 1460 SER B C 1
ATOM 1699 O O . SER B 1 25 ? -4.248 -28.060 18.102 1.00 125.27 1460 SER B O 1
ATOM 1702 N N . ARG B 1 26 ? -3.724 -30.267 17.848 1.00 126.13 1461 ARG B N 1
ATOM 1703 C CA . ARG B 1 26 ? -2.369 -30.233 18.390 1.00 123.55 1461 ARG B CA 1
ATOM 1704 C C . ARG B 1 26 ? -1.455 -29.368 17.489 1.00 122.12 1461 ARG B C 1
ATOM 1705 O O . ARG B 1 26 ? -0.611 -28.643 18.019 1.00 120.59 1461 ARG B O 1
ATOM 1713 N N . ALA B 1 27 ? -1.674 -29.379 16.149 1.00 115.22 1462 ALA B N 1
ATOM 1714 C CA . ALA B 1 27 ? -0.873 -28.583 15.208 1.00 111.98 1462 ALA B CA 1
ATOM 1715 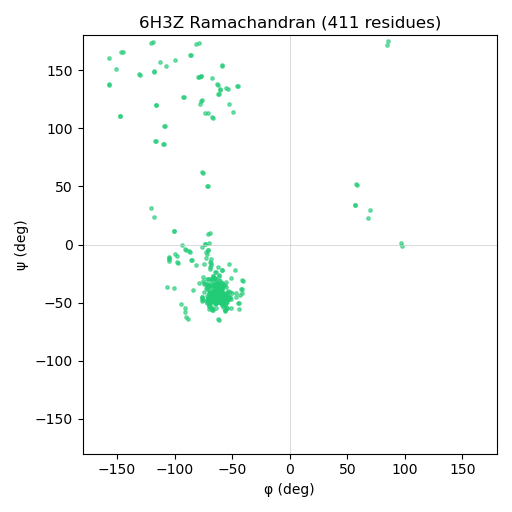C C . ALA B 1 27 ? -1.064 -27.078 15.393 1.00 108.96 1462 ALA B C 1
ATOM 1716 O O . ALA B 1 27 ? -0.133 -26.312 15.143 1.00 105.94 1462 ALA B O 1
ATOM 1718 N N . VAL B 1 28 ? -2.267 -26.673 15.855 1.00 103.71 1463 VAL B N 1
ATOM 1719 C CA . VAL B 1 28 ? -2.669 -25.286 16.113 1.00 100.85 1463 VAL B CA 1
ATOM 1720 C C . VAL B 1 28 ? -2.025 -24.811 17.419 1.00 103.61 1463 VAL B C 1
ATOM 1721 O O . VAL B 1 28 ? -1.432 -23.729 17.452 1.00 101.96 1463 VAL B O 1
ATOM 1725 N N . ALA B 1 29 ? -2.113 -25.639 18.479 1.00 100.55 1464 ALA B N 1
ATOM 1726 C CA . ALA B 1 29 ? -1.520 -25.376 19.794 1.00 97.94 1464 ALA B CA 1
ATOM 1727 C C . ALA B 1 29 ? -0.022 -25.201 19.673 1.00 101.11 1464 ALA B C 1
ATOM 1728 O O . ALA B 1 29 ? 0.519 -24.310 20.312 1.00 100.36 1464 ALA B O 1
ATOM 1730 N N . GLU B 1 30 ? 0.648 -26.017 18.841 1.00 98.55 1465 GLU B N 1
ATOM 1731 C CA . GLU B 1 30 ? 2.092 -25.909 18.641 1.00 98.25 1465 GLU B CA 1
ATOM 1732 C C . GLU B 1 30 ? 2.463 -24.631 17.916 1.00 100.48 1465 GLU B C 1
ATOM 1733 O O . GLU B 1 30 ? 3.492 -24.028 18.236 1.00 99.95 1465 GLU B O 1
ATOM 1739 N N . ARG B 1 31 ? 1.583 -24.172 17.004 1.00 95.45 1466 ARG B N 1
ATOM 1740 C CA . ARG B 1 31 ? 1.791 -22.939 16.273 1.00 93.58 1466 ARG B CA 1
ATOM 1741 C C . ARG B 1 31 ? 1.515 -21.744 17.189 1.00 95.26 1466 ARG B C 1
ATOM 1742 O O . ARG B 1 31 ? 2.182 -20.714 17.058 1.00 94.85 1466 ARG B O 1
ATOM 1750 N N . ILE B 1 32 ? 0.585 -21.902 18.160 1.00 89.88 1467 ILE B N 1
ATOM 1751 C CA . ILE B 1 32 ? 0.295 -20.873 19.168 1.00 87.19 1467 ILE B CA 1
ATOM 1752 C C . ILE B 1 32 ? 1.577 -20.716 19.994 1.00 90.31 1467 ILE B C 1
ATOM 1753 O O . ILE B 1 32 ? 2.135 -19.624 20.033 1.00 89.42 1467 ILE B O 1
ATOM 1758 N N . ASN B 1 33 ? 2.099 -21.836 20.552 1.00 87.44 1468 ASN B N 1
ATOM 1759 C CA . ASN B 1 33 ? 3.340 -21.852 21.329 1.00 86.05 1468 ASN B CA 1
ATOM 1760 C C . ASN B 1 33 ? 4.512 -21.306 20.564 1.00 88.41 1468 ASN B C 1
ATOM 1761 O O . ASN B 1 33 ? 5.227 -20.484 21.126 1.00 87.78 1468 ASN B O 1
ATOM 1766 N N . LYS B 1 34 ? 4.663 -21.671 19.276 1.00 84.76 1469 LYS B N 1
ATOM 1767 C CA . LYS B 1 34 ? 5.744 -21.128 18.465 1.00 84.87 1469 LYS B CA 1
ATOM 1768 C C . LYS B 1 34 ? 5.660 -19.624 18.422 1.00 89.90 1469 LYS B C 1
ATOM 1769 O O . LYS B 1 34 ? 6.656 -18.966 18.699 1.00 90.36 1469 LYS B O 1
ATOM 1775 N N . TYR B 1 35 ? 4.460 -19.074 18.183 1.00 86.52 1470 TYR B N 1
ATOM 1776 C CA . TYR B 1 35 ? 4.265 -17.633 18.130 1.00 85.53 1470 TYR B CA 1
ATOM 1777 C C . TYR B 1 35 ? 4.642 -16.973 19.441 1.00 86.58 1470 TYR B C 1
ATOM 1778 O O . TYR B 1 35 ? 5.288 -15.929 19.409 1.00 86.53 1470 TYR B O 1
ATOM 1787 N N . LEU B 1 36 ? 4.304 -17.612 20.595 1.00 80.55 1471 LEU B N 1
ATOM 1788 C CA . LEU B 1 36 ? 4.655 -17.090 21.928 1.00 77.92 1471 LEU B CA 1
ATOM 1789 C C . LEU B 1 36 ? 6.160 -17.186 22.193 1.00 83.12 1471 LEU B C 1
ATOM 1790 O O . LEU B 1 36 ? 6.722 -16.269 22.789 1.00 83.07 1471 LEU B O 1
ATOM 1795 N N . GLU B 1 37 ? 6.817 -18.257 21.685 1.00 79.42 1472 GLU B N 1
ATOM 1796 C CA . GLU B 1 37 ? 8.261 -18.438 21.756 1.00 79.35 1472 GLU B CA 1
ATOM 1797 C C . GLU B 1 37 ? 8.904 -17.314 20.950 1.00 85.23 1472 GLU B C 1
ATOM 1798 O O . GLU B 1 37 ? 9.811 -16.657 21.452 1.00 87.18 1472 GLU B O 1
ATOM 1804 N N . GLN B 1 38 ? 8.405 -17.074 19.717 1.00 81.28 1473 GLN B N 1
ATOM 1805 C CA . GLN B 1 38 ? 8.891 -16.060 18.777 1.00 81.74 1473 GLN B CA 1
ATOM 1806 C C . GLN B 1 38 ? 8.716 -14.652 19.313 1.00 85.77 1473 GLN B C 1
ATOM 1807 O O . GLN B 1 38 ? 9.574 -13.809 19.067 1.00 87.65 1473 GLN B O 1
ATOM 1813 N N . LEU B 1 39 ? 7.588 -14.389 19.997 1.00 79.85 1474 LEU B N 1
ATOM 1814 C CA . LEU B 1 39 ? 7.280 -13.083 20.564 1.00 79.34 1474 LEU B CA 1
ATOM 1815 C C . LEU B 1 39 ? 8.253 -12.787 21.693 1.00 84.15 1474 LEU B C 1
ATOM 1816 O O . LEU B 1 39 ? 8.817 -11.696 21.745 1.00 84.88 1474 LEU B O 1
ATOM 1821 N N . THR B 1 40 ? 8.479 -13.785 22.564 1.00 79.54 1475 THR B N 1
ATOM 1822 C CA . THR B 1 40 ? 9.405 -13.725 23.689 1.00 78.92 1475 THR B CA 1
ATOM 1823 C C . THR B 1 40 ? 10.790 -13.303 23.189 1.00 83.62 1475 THR B C 1
ATOM 1824 O O . THR B 1 40 ? 11.412 -12.417 23.764 1.00 82.97 1475 THR B O 1
ATOM 1828 N N . ALA B 1 41 ? 11.221 -13.895 22.073 1.00 81.45 1476 ALA B N 1
ATOM 1829 C CA . ALA B 1 41 ? 12.498 -13.635 21.434 1.00 82.81 1476 ALA B CA 1
ATOM 1830 C C . ALA B 1 41 ? 12.543 -12.224 20.826 1.00 88.84 1476 ALA B C 1
ATOM 1831 O O . ALA B 1 41 ? 13.435 -11.439 21.163 1.00 90.92 1476 ALA B O 1
ATOM 1833 N N . ALA B 1 42 ? 11.559 -11.905 19.962 1.00 83.86 1477 ALA B N 1
ATOM 1834 C CA . ALA B 1 42 ? 11.438 -10.649 19.228 1.00 83.82 1477 ALA B CA 1
ATOM 1835 C C . ALA B 1 42 ? 11.322 -9.423 20.106 1.00 89.09 1477 ALA B C 1
ATOM 1836 O O . ALA B 1 42 ? 11.903 -8.397 19.775 1.00 90.60 1477 ALA B O 1
ATOM 1838 N N . ALA B 1 43 ? 10.539 -9.509 21.196 1.00 85.05 1478 ALA B N 1
ATOM 1839 C CA . ALA B 1 43 ? 10.323 -8.414 22.137 1.00 84.45 1478 ALA B CA 1
ATOM 1840 C C . ALA B 1 43 ? 11.570 -8.190 22.952 1.00 88.61 1478 ALA B C 1
ATOM 1841 O O . ALA B 1 43 ? 11.867 -7.046 23.286 1.00 90.58 1478 ALA B O 1
ATOM 1843 N N . THR B 1 44 ? 12.311 -9.276 23.254 1.00 83.94 1479 THR B N 1
ATOM 1844 C CA . THR B 1 44 ? 13.530 -9.217 24.058 1.00 84.76 1479 THR B CA 1
ATOM 1845 C C . THR B 1 44 ? 14.631 -8.530 23.290 1.00 91.28 1479 THR B C 1
ATOM 1846 O O . THR B 1 44 ? 15.172 -7.539 23.798 1.00 9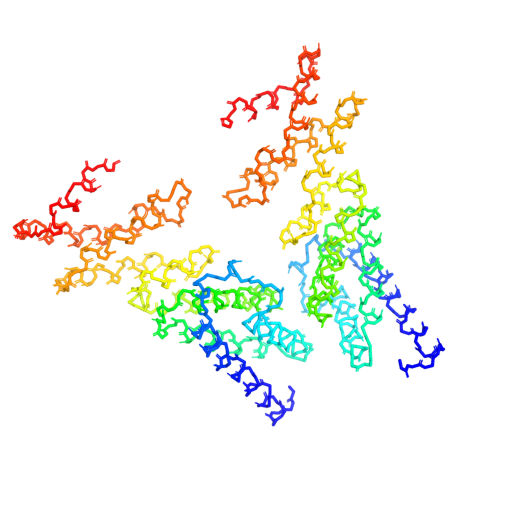1.59 1479 THR B O 1
ATOM 1850 N N . SER B 1 45 ? 14.910 -9.013 22.055 1.00 89.63 1480 SER B N 1
ATOM 1851 C CA . SER B 1 45 ? 15.931 -8.461 21.162 1.00 93.01 1480 SER B CA 1
ATOM 1852 C C . SER B 1 45 ? 15.679 -7.009 20.763 1.00 100.53 1480 SER B C 1
ATOM 1853 O O . SER B 1 45 ? 16.583 -6.186 20.911 1.00 104.02 1480 SER B O 1
ATOM 1856 N N . ALA B 1 46 ? 14.449 -6.689 20.309 1.00 95.87 1481 ALA B N 1
ATOM 1857 C CA . ALA B 1 46 ? 14.027 -5.346 19.901 1.00 96.93 1481 ALA B CA 1
ATOM 1858 C C . ALA B 1 46 ? 14.459 -4.240 20.865 1.00 103.00 1481 ALA B C 1
ATOM 1859 O O . ALA B 1 46 ? 14.379 -4.397 22.095 1.00 102.23 1481 ALA B O 1
ATOM 1861 N N . THR B 1 47 ? 14.952 -3.134 20.276 1.00 101.23 1482 THR B N 1
ATOM 1862 C CA . THR B 1 47 ? 15.418 -1.922 20.958 1.00 102.52 1482 THR B CA 1
ATOM 1863 C C . THR B 1 47 ? 14.287 -1.190 21.718 1.00 104.57 1482 THR B C 1
ATOM 1864 O O . THR B 1 47 ? 14.495 -0.747 22.852 1.00 104.77 1482 THR B O 1
ATOM 1868 N N . GLU B 1 48 ? 13.090 -1.095 21.097 1.00 99.04 1483 GLU B N 1
ATOM 1869 C CA . GLU B 1 48 ? 11.895 -0.436 21.641 1.00 98.09 1483 GLU B CA 1
ATOM 1870 C C . GLU B 1 48 ? 11.550 -1.032 23.008 1.00 101.61 1483 GLU B C 1
ATOM 1871 O O . GLU B 1 48 ? 11.619 -2.251 23.176 1.00 100.31 1483 GLU B O 1
ATOM 1877 N N . GLU B 1 49 ? 11.248 -0.181 23.993 1.00 98.99 1484 GLU B N 1
ATOM 1878 C CA . GLU B 1 49 ? 10.923 -0.637 25.348 1.00 97.93 1484 GLU B CA 1
ATOM 1879 C C . GLU B 1 49 ? 9.415 -0.709 25.577 1.00 101.81 1484 GLU B C 1
ATOM 1880 O O . GLU B 1 49 ? 8.964 -1.304 26.562 1.00 99.95 1484 GLU B O 1
ATOM 1886 N N . HIS B 1 50 ? 8.635 -0.074 24.686 1.00 99.87 1485 HIS B N 1
ATOM 1887 C CA . HIS B 1 50 ? 7.180 0.001 24.811 1.00 98.17 1485 HIS B CA 1
ATOM 1888 C C . HIS B 1 50 ? 6.459 -0.380 23.525 1.00 102.05 1485 HIS B C 1
ATOM 1889 O O . HIS B 1 50 ? 6.976 -0.157 22.426 1.00 103.38 1485 HIS B O 1
ATOM 1896 N N . PHE B 1 51 ? 5.275 -0.994 23.667 1.00 96.38 1486 PHE B N 1
ATOM 1897 C CA . PHE B 1 51 ? 4.460 -1.453 22.546 1.00 95.12 1486 PHE B CA 1
ATOM 1898 C C . PHE B 1 51 ? 3.923 -0.302 21.671 1.00 100.74 1486 PHE B C 1
ATOM 1899 O O . PHE B 1 51 ? 3.752 -0.481 20.468 1.00 100.75 1486 PHE B O 1
ATOM 1907 N N . ASN B 1 52 ? 3.721 0.886 22.254 1.00 99.12 1487 ASN B N 1
ATOM 1908 C CA . ASN B 1 52 ? 3.279 2.078 21.520 1.00 101.81 1487 ASN B CA 1
ATOM 1909 C C . ASN B 1 52 ? 4.345 2.603 20.556 1.00 109.79 1487 ASN B C 1
ATOM 1910 O O . ASN B 1 52 ? 4.040 2.828 19.384 1.00 111.91 1487 ASN B O 1
ATOM 1915 N N . GLU B 1 53 ? 5.604 2.723 21.018 1.00 106.53 1488 GLU B N 1
ATOM 1916 C CA . GLU B 1 53 ? 6.729 3.215 20.210 1.00 108.66 1488 GLU B CA 1
ATOM 1917 C C . GLU B 1 53 ? 7.222 2.223 19.075 1.00 110.95 1488 GLU B C 1
ATOM 1918 O O . GLU B 1 53 ? 8.224 2.524 18.410 1.00 112.41 1488 GLU B O 1
ATOM 1924 N N . LEU B 1 54 ? 6.486 1.109 18.804 1.00 103.97 1489 LEU B N 1
ATOM 1925 C CA . LEU B 1 54 ? 6.844 0.171 17.729 1.00 102.59 1489 LEU B CA 1
ATOM 1926 C C . LEU B 1 54 ? 6.491 0.716 16.343 1.00 108.08 1489 LEU B C 1
ATOM 1927 O O . LEU B 1 54 ? 5.331 1.025 16.083 1.00 109.01 1489 LEU B O 1
ATOM 1932 N N . PRO B 1 55 ? 7.456 0.799 15.413 1.00 105.30 1490 PRO B N 1
ATOM 1933 C CA . PRO B 1 55 ? 7.119 1.268 14.060 1.00 106.61 1490 PRO B CA 1
ATOM 1934 C C . PRO B 1 55 ? 6.520 0.162 13.180 1.00 109.90 1490 PRO B C 1
ATOM 1935 O O . PRO B 1 55 ? 6.506 -1.009 13.571 1.00 108.09 1490 PRO B O 1
ATOM 1939 N N . ARG B 1 56 ? 6.044 0.537 11.977 1.00 107.50 1491 ARG B N 1
ATOM 1940 C CA . ARG B 1 56 ? 5.513 -0.373 10.960 1.00 106.01 1491 ARG B CA 1
ATOM 1941 C C . ARG B 1 56 ? 6.428 -0.304 9.720 1.00 112.78 1491 ARG B C 1
ATOM 1942 O O . ARG B 1 56 ? 6.638 0.779 9.159 1.00 114.69 1491 ARG B O 1
ATOM 1950 N N . PRO B 1 57 ? 7.037 -1.434 9.311 1.00 109.25 1492 PRO B N 1
ATOM 1951 C CA . PRO B 1 57 ? 6.900 -2.788 9.869 1.00 105.78 1492 PRO B CA 1
ATOM 1952 C C . PRO B 1 57 ? 7.842 -3.064 11.035 1.00 108.08 1492 PRO B C 1
ATOM 1953 O O . PRO B 1 57 ? 8.821 -2.342 11.235 1.00 109.04 1492 PRO B O 1
ATOM 1957 N N . HIS B 1 58 ? 7.536 -4.116 11.803 1.00 102.05 1493 HIS B N 1
ATOM 1958 C CA . HIS B 1 58 ? 8.338 -4.566 12.933 1.00 100.43 1493 HIS B CA 1
ATOM 1959 C C . HIS B 1 58 ? 8.031 -6.035 13.179 1.00 102.00 1493 HIS B C 1
ATOM 1960 O O . HIS B 1 58 ? 6.861 -6.417 13.130 1.00 101.97 1493 HIS B O 1
ATOM 1967 N N . ALA B 1 59 ? 9.072 -6.850 13.456 1.00 96.21 1494 ALA B N 1
ATOM 1968 C CA . ALA B 1 59 ? 8.970 -8.294 13.713 1.00 93.30 1494 ALA B CA 1
ATOM 1969 C C . ALA B 1 59 ? 7.986 -8.660 14.817 1.00 95.45 1494 ALA B C 1
ATOM 1970 O O . ALA B 1 59 ? 7.266 -9.645 14.662 1.00 94.67 1494 ALA B O 1
ATOM 1972 N N . VAL B 1 60 ? 7.953 -7.864 15.924 1.00 90.81 1495 VAL B N 1
ATOM 1973 C CA . VAL B 1 60 ? 7.046 -8.042 17.074 1.00 87.71 1495 VAL B CA 1
ATOM 1974 C C . VAL B 1 60 ? 5.592 -7.927 16.593 1.00 89.62 1495 VAL B C 1
ATOM 1975 O O . VAL B 1 60 ? 4.777 -8.795 16.915 1.00 87.09 1495 VAL B O 1
ATOM 1979 N N . LEU B 1 61 ? 5.294 -6.893 15.773 1.00 87.13 1496 LEU B N 1
ATOM 1980 C CA . LEU B 1 61 ? 3.962 -6.692 15.194 1.00 86.79 1496 LEU B CA 1
ATOM 1981 C C . LEU B 1 61 ? 3.578 -7.783 14.219 1.00 92.54 1496 LEU B C 1
ATOM 1982 O O . LEU B 1 61 ? 2.409 -8.147 14.174 1.00 92.67 1496 LEU B O 1
ATOM 1987 N N . ASP B 1 62 ? 4.555 -8.317 13.462 1.00 89.66 1497 ASP B N 1
ATOM 1988 C CA . ASP B 1 62 ? 4.308 -9.364 12.471 1.00 89.76 1497 ASP B CA 1
ATOM 1989 C C . ASP B 1 62 ? 3.987 -10.710 13.127 1.00 91.25 1497 ASP B C 1
ATOM 1990 O O . ASP B 1 62 ? 3.209 -11.468 12.555 1.00 91.48 1497 ASP B O 1
ATOM 1995 N N . ILE B 1 63 ? 4.522 -10.982 14.343 1.00 85.46 1498 ILE B N 1
ATOM 1996 C CA . ILE B 1 63 ? 4.233 -12.209 15.108 1.00 83.15 1498 ILE B CA 1
ATOM 1997 C C . ILE B 1 63 ? 2.834 -12.057 15.714 1.00 87.41 1498 ILE B C 1
ATOM 1998 O O . ILE B 1 63 ? 2.018 -12.979 15.646 1.00 86.30 1498 ILE B O 1
ATOM 2003 N N . ILE B 1 64 ? 2.566 -10.874 16.287 1.00 85.47 1499 ILE B N 1
ATOM 2004 C CA . ILE B 1 64 ? 1.271 -10.506 16.863 1.00 85.36 1499 ILE B CA 1
ATOM 2005 C C . ILE B 1 64 ? 0.178 -10.649 15.773 1.00 91.11 1499 ILE B C 1
ATOM 2006 O O . ILE B 1 64 ? -0.826 -11.318 16.024 1.00 91.04 1499 ILE B O 1
ATOM 2011 N N . ASP B 1 65 ? 0.429 -10.114 14.552 1.00 88.74 1500 ASP B N 1
ATOM 2012 C CA . ASP B 1 65 ? -0.476 -10.206 13.399 1.00 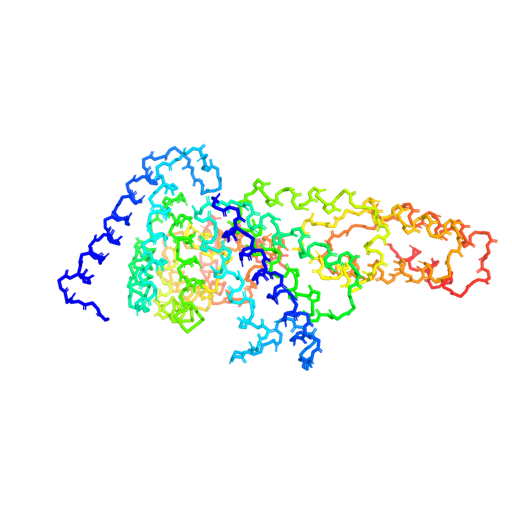90.94 1500 ASP B CA 1
ATOM 2013 C C . ASP B 1 65 ? -0.840 -11.652 13.066 1.00 96.91 1500 ASP B C 1
ATOM 2014 O O . ASP B 1 65 ? -2.024 -11.967 12.941 1.00 98.91 1500 ASP B O 1
ATOM 2019 N N . ALA B 1 66 ? 0.174 -12.529 12.947 1.00 92.22 1501 ALA B N 1
ATOM 2020 C CA . ALA B 1 66 ? 0.010 -13.933 12.582 1.00 91.49 1501 ALA B CA 1
ATOM 2021 C C . ALA B 1 66 ? -0.759 -14.739 13.610 1.00 94.88 1501 ALA B C 1
ATOM 2022 O O . ALA B 1 66 ? -1.594 -15.560 13.223 1.00 96.29 1501 ALA B O 1
ATOM 2024 N N . LEU B 1 67 ? -0.481 -14.508 14.915 1.00 88.62 1502 LEU B N 1
ATOM 2025 C CA . LEU B 1 67 ? -1.143 -15.181 16.027 1.00 86.18 1502 LEU B CA 1
ATOM 2026 C C . LEU B 1 67 ? -2.617 -14.796 16.058 1.00 92.15 1502 LEU B C 1
ATOM 2027 O O . LEU B 1 67 ? -3.455 -15.675 16.231 1.00 94.50 1502 LEU B O 1
ATOM 2032 N N . ILE B 1 68 ? -2.936 -13.504 15.843 1.00 87.10 1503 ILE B N 1
ATOM 2033 C CA . ILE B 1 68 ? -4.313 -13.009 15.833 1.00 87.31 1503 ILE B CA 1
ATOM 2034 C C . ILE B 1 68 ? -5.090 -13.597 14.645 1.00 91.99 1503 ILE B C 1
ATOM 2035 O O . ILE B 1 68 ? -6.184 -14.133 14.849 1.00 93.09 1503 ILE B O 1
ATOM 2040 N N . GLN B 1 69 ? -4.498 -13.575 13.438 1.00 87.28 1504 GLN B N 1
ATOM 2041 C CA . GLN B 1 69 ? -5.069 -14.190 12.235 1.00 88.50 1504 GLN B CA 1
ATOM 2042 C C . GLN B 1 69 ? -5.371 -15.702 12.485 1.00 94.00 1504 GLN B C 1
ATOM 2043 O O . GLN B 1 69 ? -6.459 -16.178 12.125 1.00 95.66 1504 GLN B O 1
ATOM 2049 N N . LEU B 1 70 ? -4.421 -16.425 13.154 1.00 89.24 1505 LEU B N 1
ATOM 2050 C CA . LEU B 1 70 ? -4.540 -17.845 13.518 1.00 89.34 1505 LEU B CA 1
ATOM 2051 C C . LEU B 1 70 ? -5.740 -18.091 14.451 1.00 94.72 1505 LEU B C 1
ATOM 2052 O O . LEU B 1 70 ? -6.493 -19.041 14.227 1.00 95.78 1505 LEU B O 1
ATOM 2057 N N . ILE B 1 71 ? -5.906 -17.235 15.493 1.00 90.40 1506 ILE B N 1
ATOM 2058 C CA . ILE B 1 71 ? -6.999 -17.330 16.472 1.00 89.80 1506 ILE B CA 1
ATOM 2059 C C . ILE B 1 71 ? -8.341 -17.048 15.778 1.00 95.95 1506 ILE B C 1
ATOM 2060 O O . ILE B 1 71 ? -9.326 -17.710 16.099 1.00 96.37 1506 ILE B O 1
ATOM 2065 N N . ILE B 1 72 ? -8.365 -16.098 14.812 1.00 93.10 1507 ILE B N 1
ATOM 2066 C CA . ILE B 1 72 ? -9.579 -15.758 14.074 1.00 94.97 1507 ILE B CA 1
ATOM 2067 C C . ILE B 1 72 ? -10.039 -16.951 13.203 1.00 101.31 1507 ILE B C 1
ATOM 2068 O O . ILE B 1 72 ? -11.237 -17.264 13.196 1.00 102.78 1507 ILE B O 1
ATOM 2073 N N . LYS B 1 73 ? -9.087 -17.637 12.522 1.00 97.71 1508 LYS B N 1
ATOM 2074 C CA . LYS B 1 73 ? -9.396 -18.821 11.709 1.00 100.36 1508 LYS B CA 1
ATOM 2075 C C . LYS B 1 73 ? -9.869 -19.967 12.625 1.00 106.22 1508 LYS B C 1
ATOM 2076 O O . LYS B 1 73 ? -10.935 -20.550 12.377 1.00 109.37 1508 LYS B O 1
ATOM 2082 N N . ALA B 1 74 ? -9.099 -20.234 13.711 1.00 99.16 1509 ALA B N 1
ATOM 2083 C CA . ALA B 1 74 ? -9.383 -21.281 14.688 1.00 97.67 1509 ALA B CA 1
ATOM 2084 C C . ALA B 1 74 ? -10.704 -21.090 15.428 1.00 102.17 1509 ALA B C 1
ATOM 2085 O O . ALA B 1 74 ? -11.282 -22.086 15.849 1.00 103.83 1509 ALA B O 1
ATOM 2087 N N . GLN B 1 75 ? -11.192 -19.835 15.579 1.00 97.36 1510 GLN B N 1
ATOM 2088 C CA . GLN B 1 75 ? -12.456 -19.532 16.269 1.00 97.75 1510 GLN B CA 1
ATOM 2089 C C . GLN B 1 75 ? -13.646 -20.130 15.564 1.00 107.72 1510 GLN B C 1
ATOM 2090 O O . GLN B 1 75 ? -14.624 -20.513 16.220 1.00 108.24 1510 GLN B O 1
ATOM 2096 N N . GLN B 1 76 ? -13.565 -20.188 14.220 1.00 108.40 1511 GLN B N 1
ATOM 2097 C CA . GLN B 1 76 ? -14.612 -20.698 13.339 1.00 113.03 1511 GLN B CA 1
ATOM 2098 C C . GLN B 1 76 ? -14.988 -22.154 13.645 1.00 121.43 1511 GLN B C 1
ATOM 2099 O O . GLN B 1 76 ? -16.176 -22.498 13.569 1.00 124.58 1511 GLN B O 1
ATOM 2105 N N . THR B 1 77 ? -13.989 -22.982 14.052 1.00 117.28 1512 THR B N 1
ATOM 2106 C CA . THR B 1 77 ? -14.212 -24.378 14.433 1.00 118.75 1512 THR B CA 1
ATOM 2107 C C . THR B 1 77 ? -14.488 -24.465 15.972 1.00 121.53 1512 THR B C 1
ATOM 2108 O O . THR B 1 77 ? -15.572 -24.925 16.355 1.00 123.12 1512 THR B O 1
ATOM 2112 N N . SER B 1 78 ? -13.557 -23.990 16.845 1.00 115.02 1513 SER B N 1
ATOM 2113 C CA . SER B 1 78 ? -13.793 -24.014 18.303 1.00 113.73 1513 SER B CA 1
ATOM 2114 C C . SER B 1 78 ? -13.101 -22.904 19.110 1.00 112.69 1513 SER B C 1
ATOM 2115 O O . SER B 1 78 ? -12.007 -22.441 18.768 1.00 110.13 1513 SER B O 1
ATOM 2118 N N . GLU B 1 79 ? -13.735 -22.532 20.229 1.00 108.21 1514 GLU B N 1
ATOM 2119 C CA . GLU B 1 79 ? -13.216 -21.534 21.169 1.00 105.27 1514 GLU B CA 1
ATOM 2120 C C . GLU B 1 79 ? -11.979 -22.035 21.930 1.00 106.94 1514 GLU B C 1
ATOM 2121 O O . GLU B 1 79 ? -11.187 -21.236 22.429 1.00 102.91 1514 GLU B O 1
ATOM 2127 N N . GLU B 1 80 ? -11.827 -23.376 21.986 1.00 106.15 1515 GLU B N 1
ATOM 2128 C CA . GLU B 1 80 ? -10.747 -24.148 22.609 1.00 104.65 1515 GLU B CA 1
ATOM 2129 C C . GLU B 1 80 ? -9.363 -23.568 22.365 1.00 105.95 1515 GLU B C 1
ATOM 2130 O O . GLU B 1 80 ? -8.555 -23.530 23.298 1.00 103.94 1515 GLU B O 1
ATOM 2136 N N . PHE B 1 81 ? -9.098 -23.106 21.128 1.00 102.11 1516 PHE B N 1
ATOM 2137 C CA . PHE B 1 81 ? -7.818 -22.513 20.749 1.00 99.94 1516 PHE B CA 1
ATOM 2138 C C . PHE B 1 81 ? -7.589 -21.148 21.371 1.00 100.29 1516 PHE B C 1
ATOM 2139 O O . PHE B 1 81 ? -6.515 -20.913 21.928 1.00 98.89 1516 PHE B O 1
ATOM 2147 N N . ALA B 1 82 ? -8.598 -20.264 21.326 1.00 95.02 1517 ALA B N 1
ATOM 2148 C CA . ALA B 1 82 ? -8.495 -18.955 21.949 1.00 91.93 1517 ALA B CA 1
ATOM 2149 C C . ALA B 1 82 ? -8.302 -19.178 23.457 1.00 92.65 1517 ALA B C 1
ATOM 2150 O O . ALA B 1 82 ? -7.356 -18.628 24.029 1.00 90.81 1517 ALA B O 1
ATOM 2152 N N . ILE B 1 83 ? -9.125 -20.081 24.065 1.00 88.54 1518 ILE B N 1
ATOM 2153 C CA . ILE B 1 83 ? -9.052 -20.455 25.494 1.00 86.65 1518 ILE B CA 1
ATOM 2154 C C . ILE B 1 83 ? -7.624 -20.913 25.871 1.00 89.92 1518 ILE B C 1
ATOM 2155 O O . ILE B 1 83 ? -7.072 -20.432 26.860 1.00 88.94 1518 ILE B O 1
ATOM 2160 N N . TYR B 1 84 ? -7.015 -21.789 25.043 1.00 86.47 1519 TYR B N 1
ATOM 2161 C CA . TYR B 1 84 ? -5.646 -22.289 25.226 1.00 84.42 1519 TYR B CA 1
ATOM 2162 C C . TYR B 1 84 ? -4.611 -21.178 25.134 1.00 86.74 1519 TYR B C 1
ATOM 2163 O O . TYR B 1 84 ? -3.717 -21.128 25.985 1.00 83.89 1519 TYR B O 1
ATOM 2172 N N . ALA B 1 85 ? -4.709 -20.323 24.074 1.00 84.70 1520 ALA B N 1
ATOM 2173 C CA . ALA B 1 85 ? -3.801 -19.198 23.830 1.00 83.80 1520 ALA B CA 1
ATOM 2174 C C . ALA B 1 85 ? -3.795 -18.262 25.033 1.00 88.83 1520 ALA B C 1
ATOM 2175 O O . ALA B 1 85 ? -2.715 -17.892 25.499 1.00 87.73 1520 ALA B O 1
ATOM 2177 N N . LEU B 1 86 ? -5.002 -17.966 25.597 1.00 86.04 1521 LEU B N 1
ATOM 2178 C CA . LEU B 1 86 ? -5.178 -17.131 26.792 1.00 84.12 1521 LEU B CA 1
ATOM 2179 C C . LEU B 1 86 ? -4.546 -17.792 28.029 1.00 87.38 1521 LEU B C 1
ATOM 2180 O O . LEU B 1 86 ? -3.919 -17.093 28.817 1.00 86.75 1521 LEU B O 1
ATOM 2185 N N . GLN B 1 87 ? -4.659 -19.131 28.178 1.00 83.69 1522 GLN B N 1
ATOM 2186 C CA . GLN B 1 87 ? -4.028 -19.857 29.288 1.00 82.28 1522 GLN B CA 1
ATOM 2187 C C . GLN B 1 87 ? -2.517 -19.690 29.220 1.00 82.76 1522 GLN B C 1
ATOM 2188 O O . GLN B 1 87 ? -1.909 -19.367 30.232 1.00 82.42 1522 GLN B O 1
ATOM 2194 N N . GLN B 1 88 ? -1.924 -19.867 28.024 1.00 77.46 1523 GLN B N 1
ATOM 2195 C CA . GLN B 1 88 ? -0.487 -19.748 27.792 1.00 76.35 1523 GLN B CA 1
ATOM 2196 C C . GLN B 1 88 ? 0.031 -18.344 28.066 1.00 80.30 1523 GLN B C 1
ATOM 2197 O O . GLN B 1 88 ? 1.009 -18.219 28.808 1.00 80.14 1523 GLN B O 1
ATOM 2203 N N . ILE B 1 89 ? -0.651 -17.294 27.522 1.00 75.50 1524 ILE B N 1
ATOM 2204 C CA . ILE B 1 89 ? -0.282 -15.886 27.717 1.00 73.38 1524 ILE B CA 1
ATOM 2205 C C . ILE B 1 89 ? -0.298 -15.545 29.215 1.00 77.06 1524 ILE B C 1
ATOM 2206 O O . ILE B 1 89 ? 0.677 -14.980 29.730 1.00 75.49 1524 ILE B O 1
ATOM 2211 N N . SER B 1 90 ? -1.390 -15.949 29.911 1.00 74.66 1525 SER B N 1
ATOM 2212 C CA . SER B 1 90 ? -1.597 -15.749 31.350 1.00 74.19 1525 SER B CA 1
ATOM 2213 C C . SER B 1 90 ? -0.457 -16.420 32.115 1.00 80.05 1525 SER B C 1
ATOM 2214 O O . SER B 1 90 ? 0.232 -15.753 32.893 1.00 79.78 1525 SER B O 1
ATOM 2217 N N . GLN B 1 91 ? -0.179 -17.702 31.793 1.00 76.71 1526 GLN B N 1
ATOM 2218 C CA . GLN B 1 91 ? 0.896 -18.478 32.407 1.00 76.65 1526 GLN B CA 1
ATOM 2219 C C . GLN B 1 91 ? 2.265 -17.803 32.228 1.00 79.07 1526 GLN B C 1
ATOM 2220 O O . GLN B 1 91 ? 3.090 -17.829 33.145 1.00 79.17 1526 GLN B O 1
ATOM 2226 N N . LEU B 1 92 ? 2.480 -17.155 31.077 1.00 74.90 1527 LEU B N 1
ATOM 2227 C CA . LEU B 1 92 ? 3.729 -16.435 30.787 1.00 73.93 1527 LEU B CA 1
ATOM 2228 C C . LEU B 1 92 ? 3.843 -15.179 31.651 1.00 78.06 1527 LEU B C 1
ATOM 2229 O O . LEU B 1 92 ? 4.915 -14.921 32.199 1.00 77.99 1527 LEU B O 1
ATOM 2234 N N . LEU B 1 93 ? 2.723 -14.426 31.798 1.00 73.69 1528 LEU B N 1
ATOM 2235 C CA . LEU B 1 93 ? 2.659 -13.199 32.600 1.00 72.66 1528 LEU B CA 1
ATOM 2236 C C . LEU B 1 93 ? 2.955 -13.494 34.050 1.00 76.54 1528 LEU B C 1
ATOM 2237 O O . LEU B 1 93 ? 3.695 -12.733 34.669 1.00 75.92 1528 LEU B O 1
ATOM 2242 N N . PHE B 1 94 ? 2.468 -14.664 34.554 1.00 73.83 1529 PHE B N 1
ATOM 2243 C CA . PHE B 1 94 ? 2.675 -15.142 35.923 1.00 73.90 1529 PHE B CA 1
ATOM 2244 C C . PHE B 1 94 ? 4.111 -15.541 36.164 1.00 75.85 1529 PHE B C 1
ATOM 2245 O O . PHE B 1 94 ? 4.531 -15.617 37.323 1.00 77.14 1529 PHE B O 1
ATOM 2253 N N . ARG B 1 95 ? 4.901 -15.706 35.081 1.00 71.39 1530 ARG B N 1
ATOM 2254 C CA . ARG B 1 95 ? 6.342 -15.972 35.189 1.00 71.65 1530 ARG B CA 1
ATOM 2255 C C . ARG B 1 95 ? 7.069 -14.709 35.657 1.00 77.15 1530 ARG B C 1
ATOM 2256 O O . ARG B 1 95 ? 8.253 -14.770 36.003 1.00 77.48 1530 ARG B O 1
ATOM 2264 N N . GLN B 1 96 ? 6.320 -13.575 35.706 1.00 75.13 1531 GLN B N 1
ATOM 2265 C CA . GLN B 1 96 ? 6.711 -12.225 36.096 1.00 75.66 1531 GLN B CA 1
ATOM 2266 C C . GLN B 1 96 ? 7.844 -11.686 35.231 1.00 84.76 1531 GLN B C 1
ATOM 2267 O O . GLN B 1 96 ? 8.827 -11.189 35.797 1.00 88.03 1531 GLN B O 1
ATOM 2273 N N . PRO B 1 97 ? 7.762 -11.729 33.863 1.00 81.19 1532 PRO B N 1
ATOM 2274 C CA . PRO B 1 97 ? 8.846 -11.131 33.067 1.00 81.45 1532 PRO B CA 1
ATOM 2275 C C . PRO B 1 97 ? 9.010 -9.639 33.391 1.00 86.24 1532 PRO B C 1
ATOM 2276 O O . PRO B 1 97 ? 8.093 -8.979 33.910 1.00 84.50 1532 PRO B O 1
ATOM 2280 N N . GLU B 1 98 ? 10.225 -9.135 33.170 1.00 85.00 1533 GLU B N 1
ATOM 2281 C CA . GLU B 1 98 ? 10.597 -7.761 33.499 1.00 85.99 1533 GLU B CA 1
ATOM 2282 C C . GLU B 1 98 ? 10.693 -6.838 32.290 1.00 89.78 1533 GLU B C 1
ATOM 2283 O O . GLU B 1 98 ? 10.723 -5.610 32.466 1.00 91.63 1533 GLU B O 1
ATOM 2289 N N . GLY B 1 99 ? 10.723 -7.431 31.094 1.00 83.96 1534 GLY B N 1
ATOM 2290 C CA . GLY B 1 99 ? 10.789 -6.713 29.831 1.00 84.40 1534 GLY B CA 1
ATOM 2291 C C . GLY B 1 99 ? 9.479 -6.025 29.563 1.00 89.22 1534 GLY B C 1
ATOM 2292 O O . GLY B 1 99 ? 8.459 -6.703 29.406 1.00 87.93 1534 GLY B O 1
ATOM 2293 N N . THR B 1 100 ? 9.492 -4.667 29.571 1.00 87.58 1535 THR B N 1
ATOM 2294 C CA . THR B 1 100 ? 8.289 -3.831 29.366 1.00 86.57 1535 THR B CA 1
ATOM 2295 C C . THR B 1 100 ? 7.669 -4.032 27.979 1.00 88.45 1535 THR B C 1
ATOM 2296 O O . THR B 1 100 ? 6.442 -4.091 27.904 1.00 87.17 1535 THR B O 1
ATOM 2300 N N . LEU B 1 101 ? 8.495 -4.179 26.893 1.00 84.04 1536 LEU B N 1
ATOM 2301 C CA . LEU B 1 101 ? 7.968 -4.472 25.555 1.00 82.53 1536 LEU B CA 1
ATOM 2302 C C . LEU B 1 101 ? 7.230 -5.811 25.598 1.00 82.28 1536 LEU B C 1
ATOM 2303 O O . LEU B 1 101 ? 6.077 -5.864 25.163 1.00 81.10 1536 LEU B O 1
ATOM 2308 N N . LEU B 1 102 ? 7.856 -6.864 26.194 1.00 76.67 1537 LEU B N 1
ATOM 2309 C CA . LEU B 1 102 ? 7.209 -8.178 26.344 1.00 74.39 1537 LEU B CA 1
ATOM 2310 C C . LEU B 1 102 ? 5.897 -8.111 27.118 1.00 80.00 1537 LEU B C 1
ATOM 2311 O O . LEU B 1 102 ? 4.870 -8.584 26.613 1.00 80.40 1537 LEU B O 1
ATOM 2316 N N . LEU B 1 103 ? 5.932 -7.531 28.336 1.00 76.28 1538 LEU B N 1
ATOM 2317 C CA . LEU B 1 103 ? 4.752 -7.411 29.189 1.00 75.12 1538 LEU B CA 1
ATOM 2318 C C . LEU B 1 103 ? 3.617 -6.707 28.430 1.00 80.53 1538 LEU B C 1
ATOM 2319 O O . LEU B 1 103 ? 2.501 -7.238 28.363 1.00 80.65 1538 LEU B O 1
ATOM 2324 N N . GLU B 1 104 ? 3.926 -5.563 27.798 1.00 76.38 1539 GLU B N 1
ATOM 2325 C CA . GLU B 1 104 ? 2.952 -4.795 27.034 1.00 76.82 1539 GLU B CA 1
ATOM 2326 C C . GLU B 1 104 ? 2.388 -5.562 25.828 1.00 81.83 1539 GLU B C 1
ATOM 2327 O O . GLU B 1 104 ? 1.175 -5.523 25.606 1.00 80.51 1539 GLU B O 1
ATOM 2333 N N . SER B 1 105 ? 3.261 -6.294 25.086 1.00 79.53 1540 SER B N 1
ATOM 2334 C CA . SER B 1 105 ? 2.874 -7.110 23.927 1.00 79.24 1540 SER B CA 1
ATOM 2335 C C . SER B 1 105 ? 1.972 -8.258 24.340 1.00 80.96 1540 SER B C 1
ATOM 2336 O O . SER B 1 105 ? 0.948 -8.479 23.694 1.00 80.38 1540 SER B O 1
ATOM 2339 N N . LEU B 1 106 ? 2.338 -8.960 25.441 1.00 76.11 1541 LEU B N 1
ATOM 2340 C CA . LEU B 1 106 ? 1.564 -10.057 26.012 1.00 74.80 1541 LEU B CA 1
ATOM 2341 C C . LEU B 1 106 ? 0.185 -9.590 26.477 1.00 81.59 1541 LEU B C 1
ATOM 2342 O O . LEU B 1 106 ? -0.815 -10.218 26.109 1.00 82.20 1541 LEU B O 1
ATOM 2347 N N . VAL B 1 107 ? 0.119 -8.458 27.234 1.00 79.04 1542 VAL B N 1
ATOM 2348 C CA . VAL B 1 107 ? -1.152 -7.889 27.714 1.00 79.22 1542 VAL B CA 1
ATOM 2349 C C . VAL B 1 107 ? -2.017 -7.453 26.515 1.00 87.00 1542 VAL B C 1
ATOM 2350 O O . VAL B 1 107 ? -3.242 -7.609 26.549 1.00 87.94 1542 VAL B O 1
ATOM 2354 N N . HIS B 1 108 ? -1.362 -6.982 25.432 1.00 85.59 1543 HIS B N 1
ATOM 2355 C CA . HIS B 1 108 ? -2.040 -6.571 24.205 1.00 87.20 1543 HIS B CA 1
ATOM 2356 C C . HIS B 1 108 ? -2.689 -7.742 23.501 1.00 89.54 1543 HIS B C 1
ATOM 2357 O O . HIS B 1 108 ? -3.830 -7.637 23.070 1.00 90.25 1543 HIS B O 1
ATOM 2364 N N . VAL B 1 109 ? -1.941 -8.834 23.336 1.00 84.49 1544 VAL B N 1
ATOM 2365 C CA . VAL B 1 109 ? -2.427 -10.028 22.658 1.00 84.10 1544 VAL B CA 1
ATOM 2366 C C . VAL B 1 109 ? -3.569 -10.642 23.451 1.00 87.37 1544 VAL B C 1
ATOM 2367 O O . VAL B 1 109 ? -4.584 -11.006 22.860 1.00 87.75 1544 VAL B O 1
ATOM 2371 N N . LEU B 1 110 ? -3.425 -10.691 24.791 1.00 83.38 1545 LEU B N 1
ATOM 2372 C CA . LEU B 1 110 ? -4.425 -11.240 25.719 1.00 82.41 1545 LEU B CA 1
ATOM 2373 C C . LEU B 1 110 ? -5.742 -10.498 25.583 1.00 87.56 1545 LEU B C 1
ATOM 2374 O O . LEU B 1 110 ? -6.765 -11.134 25.349 1.00 88.06 1545 LEU B O 1
ATOM 2379 N N . GLU B 1 111 ? -5.701 -9.158 25.653 1.00 84.05 1546 GLU B N 1
ATOM 2380 C CA . GLU B 1 111 ? -6.894 -8.318 25.541 1.00 85.20 1546 GLU B CA 1
ATOM 2381 C C . GLU B 1 111 ? -7.632 -8.448 24.189 1.00 90.56 1546 GLU B C 1
ATOM 2382 O O . GLU B 1 111 ? -8.858 -8.329 24.155 1.00 92.58 1546 GLU B O 1
ATOM 2388 N N . THR B 1 112 ? -6.889 -8.734 23.105 1.00 85.47 1547 THR B N 1
ATOM 2389 C CA . THR B 1 112 ? -7.398 -8.936 21.746 1.00 85.86 1547 THR B CA 1
ATOM 2390 C C . THR B 1 112 ? -8.145 -10.267 21.656 1.00 89.69 1547 THR B C 1
ATOM 2391 O O . THR B 1 112 ? -9.275 -10.313 21.162 1.00 91.14 1547 THR B O 1
ATOM 2395 N N . ILE B 1 113 ? -7.510 -11.346 22.127 1.00 84.86 1548 ILE B N 1
ATOM 2396 C CA . ILE B 1 113 ? -8.074 -12.693 22.104 1.00 85.09 1548 ILE B CA 1
ATOM 2397 C C . ILE B 1 113 ? -9.310 -12.766 23.025 1.00 91.64 1548 ILE B C 1
ATOM 2398 O O . ILE B 1 113 ? -10.264 -13.451 22.674 1.00 94.21 1548 ILE B O 1
ATOM 2403 N N . ARG B 1 114 ? -9.336 -11.999 24.135 1.00 87.11 1549 ARG B N 1
ATOM 2404 C CA . ARG B 1 114 ? -10.497 -11.925 25.033 1.00 86.92 1549 ARG B CA 1
ATOM 2405 C C . ARG B 1 114 ? -11.683 -11.309 24.279 1.00 94.59 1549 ARG B C 1
ATOM 2406 O O . ARG B 1 114 ? -12.819 -11.768 24.454 1.00 96.59 1549 ARG B O 1
ATOM 2414 N N . LYS B 1 115 ? -11.412 -10.273 23.434 1.00 90.67 1550 LYS B N 1
ATOM 2415 C CA . LYS B 1 115 ? -12.426 -9.611 22.606 1.00 92.16 1550 LYS B CA 1
ATOM 2416 C C . LYS B 1 115 ? -12.867 -10.570 21.489 1.00 97.35 1550 LYS B C 1
ATOM 2417 O O . LYS B 1 115 ? -14.065 -10.698 21.234 1.00 99.96 1550 LYS B O 1
ATOM 2423 N N . ILE B 1 116 ? -11.899 -11.292 20.878 1.00 91.52 1551 ILE B N 1
ATOM 2424 C CA . ILE B 1 116 ? -12.123 -12.304 19.833 1.00 91.94 1551 ILE B CA 1
ATOM 2425 C C . ILE B 1 116 ? -12.985 -13.495 20.348 1.00 95.89 1551 ILE B C 1
ATOM 2426 O O . ILE B 1 116 ? -13.725 -14.091 19.575 1.00 97.38 1551 ILE B O 1
ATOM 2431 N N . ALA B 1 117 ? -12.848 -13.855 21.629 1.00 91.96 1552 ALA B N 1
ATOM 2432 C CA . ALA B 1 117 ? -13.487 -15.031 22.215 1.00 93.08 1552 ALA B CA 1
ATOM 2433 C C . ALA B 1 117 ? -14.848 -14.779 22.891 1.00 102.09 1552 ALA B C 1
ATOM 2434 O O . ALA B 1 117 ? -15.489 -15.728 23.373 1.00 103.45 1552 ALA B O 1
ATOM 2436 N N . GLY B 1 118 ? -15.301 -13.530 22.884 1.00 100.39 1553 GLY B N 1
ATOM 2437 C CA . GLY B 1 118 ? -16.588 -13.185 23.473 1.00 102.39 1553 GLY B CA 1
ATOM 2438 C C . GLY B 1 118 ? -16.523 -12.935 24.965 1.00 105.53 1553 GLY B C 1
ATOM 2439 O O . GLY B 1 118 ? -15.487 -13.175 25.589 1.00 103.16 1553 GLY B O 1
ATOM 2440 N N . PRO B 1 119 ? -17.615 -12.443 25.580 1.00 103.22 1554 PRO B N 1
ATOM 2441 C CA . PRO B 1 119 ? -17.551 -12.107 27.007 1.00 101.57 1554 PRO B CA 1
ATOM 2442 C C . PRO B 1 119 ? -17.561 -13.282 27.963 1.00 106.47 1554 PRO B C 1
ATOM 2443 O O . PRO B 1 119 ? -17.210 -13.078 29.127 1.00 105.28 1554 PRO B O 1
ATOM 2447 N N . GLN B 1 120 ? -17.966 -14.490 27.504 1.00 105.02 1555 GLN B N 1
ATOM 2448 C CA . GLN B 1 120 ? -18.007 -15.674 28.373 1.00 105.19 1555 GLN B CA 1
ATOM 2449 C C . GLN B 1 120 ? -16.558 -16.019 28.746 1.00 105.71 1555 GLN B C 1
ATOM 2450 O O . GLN B 1 120 ? -16.197 -16.034 29.931 1.00 103.93 1555 GLN B O 1
ATOM 2456 N N . VAL B 1 121 ? -15.731 -16.221 27.697 1.00 99.69 1556 VAL B N 1
ATOM 2457 C CA . VAL B 1 121 ? -14.311 -16.538 27.773 1.00 94.99 1556 VAL B CA 1
ATOM 2458 C C . VAL B 1 121 ? -13.562 -15.355 28.377 1.00 94.26 1556 VAL B C 1
ATOM 2459 O O . VAL B 1 121 ? -12.680 -15.577 29.198 1.00 92.69 1556 VAL B O 1
ATOM 2463 N N . SER B 1 122 ? -13.935 -14.107 28.014 1.00 90.07 1557 SER B N 1
ATOM 2464 C CA . SER B 1 122 ? -13.307 -12.885 28.545 1.00 88.64 1557 SER B CA 1
ATOM 2465 C C . SER B 1 122 ? -13.456 -12.798 30.061 1.00 92.59 1557 SER B C 1
ATOM 2466 O O . SER B 1 122 ? -12.505 -12.408 30.742 1.00 89.53 1557 SER B O 1
ATOM 2469 N N . GLU B 1 123 ? -14.634 -13.211 30.586 1.00 92.10 1558 GLU B N 1
ATOM 2470 C CA . GLU B 1 123 ? -14.920 -13.242 32.017 1.00 91.57 1558 GLU B CA 1
ATOM 2471 C C . GLU B 1 123 ? -14.152 -14.372 32.709 1.00 95.20 1558 GLU B C 1
ATOM 2472 O O . GLU B 1 123 ? -13.674 -14.168 33.819 1.00 93.41 1558 GLU B O 1
ATOM 2478 N N . GLN B 1 124 ? -13.966 -15.529 32.026 1.00 93.80 1559 GLN B N 1
ATOM 2479 C CA . GLN B 1 124 ? -13.186 -16.674 32.524 1.00 93.17 1559 GLN B CA 1
ATOM 2480 C C . GLN B 1 124 ? -11.729 -16.273 32.791 1.00 95.99 1559 GLN B C 1
ATOM 2481 O O . GLN B 1 124 ? -11.145 -16.744 33.765 1.00 94.92 1559 GLN B O 1
ATOM 2487 N N . VAL B 1 125 ? -11.160 -15.381 31.946 1.00 92.84 1560 VAL B N 1
ATOM 2488 C CA . VAL B 1 125 ? -9.789 -14.854 32.071 1.00 91.12 1560 VAL B CA 1
ATOM 2489 C C . VAL B 1 125 ? -9.691 -13.966 33.324 1.00 94.57 1560 VAL B C 1
ATOM 2490 O O . VAL B 1 125 ? -8.727 -14.100 34.077 1.00 92.64 1560 VAL B O 1
ATOM 2494 N N . ARG B 1 126 ? -10.700 -13.078 33.549 1.00 92.75 1561 ARG B N 1
ATOM 2495 C CA . ARG B 1 126 ? -10.773 -12.198 34.725 1.00 92.37 1561 ARG B CA 1
ATOM 2496 C C . ARG B 1 126 ? -10.775 -13.068 35.971 1.00 96.82 1561 ARG B C 1
ATOM 2497 O O . ARG B 1 126 ? -9.944 -12.866 36.855 1.00 96.18 1561 ARG B O 1
ATOM 2505 N N . GLN B 1 127 ? -11.650 -14.093 35.987 1.00 93.96 1562 GLN B N 1
ATOM 2506 C CA . GLN B 1 127 ? -11.777 -15.038 37.082 1.00 93.84 1562 GLN B CA 1
ATOM 2507 C C . GLN B 1 127 ? -10.488 -15.825 37.344 1.00 97.34 1562 GLN B C 1
ATOM 2508 O O . GLN B 1 127 ? -10.130 -15.994 38.508 1.00 97.37 1562 GLN B O 1
ATOM 2514 N N . LEU B 1 128 ? -9.749 -16.219 36.282 1.00 91.85 1563 LEU B N 1
ATOM 2515 C CA . LEU B 1 128 ? -8.472 -16.916 36.412 1.00 90.02 1563 LEU B CA 1
ATOM 2516 C C . LEU B 1 128 ? -7.445 -16.008 37.095 1.00 95.73 1563 LEU B C 1
ATOM 2517 O O . LEU B 1 128 ? -6.719 -16.475 37.974 1.00 96.24 1563 LEU B O 1
ATOM 2522 N N . PHE B 1 129 ? -7.394 -14.719 36.702 1.00 93.21 1564 PHE B N 1
ATOM 2523 C CA . PHE B 1 129 ? -6.468 -13.744 37.280 1.00 93.14 1564 PHE B CA 1
ATOM 2524 C C . PHE B 1 129 ? -6.798 -13.495 38.744 1.00 102.30 1564 PHE B C 1
ATOM 2525 O O . PHE B 1 129 ? -5.896 -13.566 39.592 1.00 102.34 1564 PHE B O 1
ATOM 2533 N N . HIS B 1 130 ? -8.115 -13.323 39.047 1.00 101.64 1565 HIS B N 1
ATOM 2534 C CA . HIS B 1 130 ? -8.657 -13.066 40.388 1.00 102.59 1565 HIS B CA 1
ATOM 2535 C C . HIS B 1 130 ? -8.650 -14.293 41.298 1.00 106.77 1565 HIS B C 1
ATOM 2536 O O . HIS B 1 130 ? -9.053 -14.176 42.451 1.00 108.19 1565 HIS B O 1
ATOM 2543 N N . GLN B 1 131 ? -8.160 -15.449 40.792 1.00 102.35 1566 GLN B N 1
ATOM 2544 C CA . GLN B 1 131 ? -8.021 -16.735 41.482 1.00 102.52 1566 GLN B CA 1
ATOM 2545 C C . GLN B 1 131 ? -6.559 -16.992 41.850 1.00 104.06 1566 GLN B C 1
ATOM 2546 O O . GLN B 1 131 ? -6.272 -17.945 42.568 1.00 105.46 1566 GLN B O 1
ATOM 2552 N N . GLN B 1 132 ? -5.637 -16.207 41.305 1.00 98.17 1567 GLN B N 1
ATOM 2553 C CA . GLN B 1 132 ? -4.213 -16.378 41.555 1.00 98.00 1567 GLN B CA 1
ATOM 2554 C C . GLN B 1 132 ? -3.795 -15.791 42.893 1.00 101.70 1567 GLN B C 1
ATOM 2555 O O . GLN B 1 132 ? -4.255 -14.690 43.239 1.00 101.49 1567 GLN B O 1
ATOM 2561 N N . PRO B 1 133 ? -2.832 -16.432 43.600 1.00 97.71 1568 PRO B N 1
ATOM 2562 C CA . PRO B 1 133 ? -2.336 -15.842 44.847 1.00 97.92 1568 PRO B CA 1
ATOM 2563 C C . PRO B 1 133 ? -1.685 -14.481 44.593 1.00 102.74 1568 PRO B C 1
ATOM 2564 O O . PRO B 1 133 ? -0.865 -14.325 43.673 1.00 102.23 1568 PRO B O 1
ATOM 2568 N N . GLY B 1 134 ? -2.126 -13.502 45.379 1.00 99.59 1569 GLY B N 1
ATOM 2569 C CA . GLY B 1 134 ? -1.707 -12.111 45.304 1.00 98.68 1569 GLY B CA 1
ATOM 2570 C C . GLY B 1 134 ? -0.235 -11.866 45.083 1.00 101.66 1569 GLY B C 1
ATOM 2571 O O . GLY B 1 134 ? 0.118 -10.944 44.350 1.00 101.11 1569 GLY B O 1
ATOM 2572 N N . HIS B 1 135 ? 0.634 -12.687 45.704 1.00 99.27 1570 HIS B N 1
ATOM 2573 C CA . HIS B 1 135 ? 2.096 -12.547 45.586 1.00 99.61 1570 HIS B CA 1
ATOM 2574 C C . HIS B 1 135 ? 2.630 -12.640 44.150 1.00 99.89 1570 HIS B C 1
ATOM 2575 O O . HIS B 1 135 ? 3.724 -12.131 43.884 1.00 100.87 1570 HIS B O 1
ATOM 2582 N N . LEU B 1 136 ? 1.859 -13.270 43.230 1.00 92.44 1571 LEU B N 1
ATOM 2583 C CA . LEU B 1 136 ? 2.240 -13.391 41.823 1.00 91.37 1571 LEU B CA 1
ATOM 2584 C C . LEU B 1 136 ? 2.291 -12.047 41.136 1.00 93.56 1571 LEU B C 1
ATOM 2585 O O . LEU B 1 136 ? 3.054 -11.869 40.192 1.00 94.36 1571 LEU B O 1
ATOM 2590 N N . PHE B 1 137 ? 1.479 -11.103 41.611 1.00 87.79 1572 PHE B N 1
ATOM 2591 C CA . PHE B 1 137 ? 1.354 -9.766 41.058 1.00 85.82 1572 PHE B CA 1
ATOM 2592 C C . PHE B 1 137 ? 2.303 -8.809 41.695 1.00 89.87 1572 PHE B C 1
ATOM 2593 O O . PHE B 1 137 ? 2.388 -7.679 41.237 1.00 90.52 1572 PHE B O 1
ATOM 2601 N N . LEU B 1 138 ? 3.054 -9.254 42.713 1.00 87.21 1573 LEU B N 1
ATOM 2602 C CA . LEU B 1 138 ? 3.991 -8.393 43.435 1.00 88.69 1573 LEU B CA 1
ATOM 2603 C C . LEU B 1 138 ? 5.272 -8.145 42.641 1.00 94.04 1573 LEU B C 1
ATO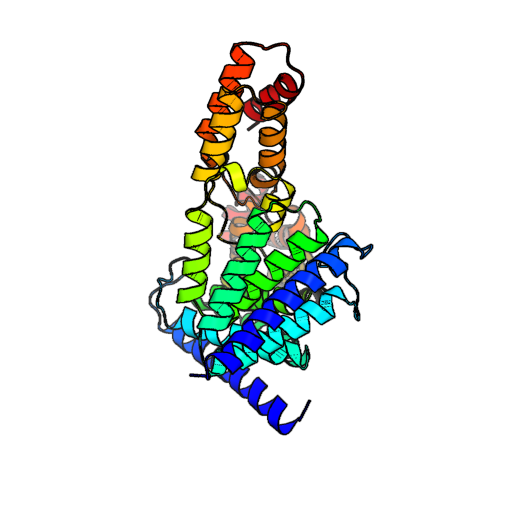M 2604 O O . LEU B 1 138 ? 6.367 -8.503 43.078 1.00 95.73 1573 LEU B O 1
ATOM 2609 N N . SER B 1 139 ? 5.092 -7.494 41.466 1.00 89.43 1574 SER B N 1
ATOM 2610 C CA . SER B 1 139 ? 6.045 -7.052 40.446 1.00 89.21 1574 SER B CA 1
ATOM 2611 C C . SER B 1 139 ? 5.449 -5.767 39.864 1.00 91.24 1574 SER B C 1
ATOM 2612 O O . SER B 1 139 ? 4.404 -5.812 39.213 1.00 89.30 1574 SER B O 1
ATOM 2615 N N . LEU B 1 140 ? 6.089 -4.623 40.136 1.00 89.53 1575 LEU B N 1
ATOM 2616 C CA . LEU B 1 140 ? 5.633 -3.315 39.661 1.00 90.58 1575 LEU B CA 1
ATOM 2617 C C . LEU B 1 140 ? 5.470 -3.253 38.155 1.00 96.72 1575 LEU B C 1
ATOM 2618 O O . LEU B 1 140 ? 4.466 -2.711 37.691 1.00 97.98 1575 LEU B O 1
ATOM 2623 N N . SER B 1 141 ? 6.432 -3.825 37.391 1.00 93.31 1576 SER B N 1
ATOM 2624 C CA . SER B 1 141 ? 6.388 -3.856 35.921 1.00 93.04 1576 SER B CA 1
ATOM 2625 C C . SER B 1 141 ? 5.156 -4.652 35.380 1.00 93.38 1576 SER B C 1
ATOM 2626 O O . SER B 1 141 ? 4.564 -4.250 34.368 1.00 92.38 1576 SER B O 1
ATOM 2629 N N . LEU B 1 142 ? 4.746 -5.734 36.103 1.00 86.60 1577 LEU B N 1
ATOM 2630 C CA . LEU B 1 142 ? 3.577 -6.558 35.778 1.00 83.19 1577 LEU B CA 1
ATOM 2631 C C . LEU B 1 142 ? 2.289 -5.783 36.080 1.00 87.43 1577 LEU B C 1
ATOM 2632 O O . LEU B 1 142 ? 1.387 -5.757 35.239 1.00 87.39 1577 LEU B O 1
ATOM 2637 N N . ILE B 1 143 ? 2.203 -5.157 37.276 1.00 84.41 1578 ILE B N 1
ATOM 2638 C CA . ILE B 1 143 ? 1.049 -4.345 37.670 1.00 84.62 1578 ILE B CA 1
ATOM 2639 C C . ILE B 1 143 ? 0.880 -3.269 36.599 1.00 88.63 1578 ILE B C 1
ATOM 2640 O O . ILE B 1 143 ? -0.172 -3.209 35.967 1.00 89.84 1578 ILE B O 1
ATOM 2645 N N . ALA B 1 144 ? 1.944 -2.473 36.358 1.00 82.95 1579 ALA B N 1
ATOM 2646 C CA . ALA B 1 144 ? 1.956 -1.405 35.372 1.00 82.77 1579 ALA B CA 1
ATOM 2647 C C . ALA B 1 144 ? 1.319 -1.850 34.046 1.00 86.49 1579 ALA B C 1
ATOM 2648 O O . ALA B 1 144 ? 0.387 -1.190 33.580 1.00 88.09 1579 ALA B O 1
ATOM 2650 N N . ALA B 1 145 ? 1.755 -3.023 33.507 1.00 80.27 1580 ALA B N 1
ATOM 2651 C CA . ALA B 1 145 ? 1.292 -3.617 32.250 1.00 78.52 1580 ALA B CA 1
ATOM 2652 C C . ALA B 1 145 ? -0.200 -3.937 32.277 1.00 83.42 1580 ALA B C 1
ATOM 2653 O O . ALA B 1 145 ? -0.909 -3.737 31.271 1.00 83.77 1580 ALA B O 1
ATOM 2655 N N . LEU B 1 146 ? -0.677 -4.416 33.448 1.00 78.13 1581 LEU B N 1
ATOM 2656 C CA . LEU B 1 146 ? -2.060 -4.836 33.658 1.00 75.76 1581 LEU B CA 1
ATOM 2657 C C . LEU B 1 146 ? -3.007 -3.697 34.027 1.00 82.23 1581 LEU B C 1
ATOM 2658 O O . LEU B 1 146 ? -4.224 -3.888 33.920 1.00 80.23 1581 LEU B O 1
ATOM 2663 N N . LEU B 1 147 ? -2.472 -2.495 34.399 1.00 82.53 1582 LEU B N 1
ATOM 2664 C CA . LEU B 1 147 ? -3.337 -1.339 34.673 1.00 85.38 1582 LEU B CA 1
ATOM 2665 C C . LEU B 1 147 ? -4.047 -1.051 33.342 1.00 95.19 1582 LEU B C 1
ATOM 2666 O O . LEU B 1 147 ? -3.430 -1.206 32.274 1.00 97.83 1582 LEU B O 1
ATOM 2671 N N . GLY B 1 148 ? -5.338 -0.767 33.386 1.00 92.10 1583 GLY B N 1
ATOM 2672 C CA . GLY B 1 148 ? -6.070 -0.580 32.141 1.00 93.72 1583 GLY B CA 1
ATOM 2673 C C . GLY B 1 148 ? -6.815 -1.826 31.695 1.00 99.25 1583 GLY B C 1
ATOM 2674 O O . GLY B 1 148 ? -7.487 -1.798 30.657 1.00 101.36 1583 GLY B O 1
ATOM 2675 N N . THR B 1 149 ? -6.696 -2.931 32.471 1.00 93.47 1584 THR B N 1
ATOM 2676 C CA . THR B 1 149 ? -7.446 -4.180 32.270 1.00 92.51 1584 THR B CA 1
ATOM 2677 C C . THR B 1 149 ? -8.283 -4.387 33.550 1.00 97.87 1584 THR B C 1
ATOM 2678 O O . THR B 1 149 ? -8.109 -3.632 34.513 1.00 99.35 1584 THR B O 1
ATOM 2682 N N . ASP B 1 150 ? -9.154 -5.404 33.575 1.00 92.82 1585 ASP B N 1
ATOM 2683 C CA . ASP B 1 150 ? -10.006 -5.720 34.719 1.00 92.93 1585 ASP B CA 1
ATOM 2684 C C . ASP B 1 150 ? -9.449 -6.871 35.525 1.00 98.11 1585 ASP B C 1
ATOM 2685 O O . ASP B 1 150 ? -10.133 -7.403 36.414 1.00 99.56 1585 ASP B O 1
ATOM 2690 N N . LEU B 1 151 ? -8.194 -7.243 35.225 1.00 93.04 1586 LEU B N 1
ATOM 2691 C CA . LEU B 1 151 ? -7.498 -8.404 35.776 1.00 90.82 1586 LEU B CA 1
ATOM 2692 C C . LEU B 1 151 ? -6.767 -8.178 37.100 1.00 94.16 1586 LEU B C 1
ATOM 2693 O O . LEU B 1 151 ? -6.315 -9.153 37.688 1.00 92.93 1586 LEU B O 1
ATOM 2698 N N . LEU B 1 152 ? -6.689 -6.938 37.604 1.00 92.14 1587 LEU B N 1
ATOM 2699 C CA . LEU B 1 152 ? -6.010 -6.693 38.877 1.00 91.93 1587 LEU B CA 1
ATOM 2700 C C . LEU B 1 152 ? -7.001 -6.733 40.052 1.00 98.77 1587 LEU B C 1
ATOM 2701 O O . LEU B 1 152 ? -8.032 -6.056 40.011 1.00 99.19 1587 LEU B O 1
ATOM 2706 N N . ASP B 1 153 ? -6.702 -7.550 41.083 1.00 96.47 1588 ASP B N 1
ATOM 2707 C CA . ASP B 1 153 ? -7.548 -7.683 42.279 1.00 96.97 1588 ASP B CA 1
ATOM 2708 C C . ASP B 1 153 ? -6.815 -7.029 43.428 1.00 98.78 1588 ASP B C 1
ATOM 2709 O O . ASP B 1 153 ? -5.848 -7.606 43.959 1.00 99.23 1588 ASP B O 1
ATOM 2714 N N . TRP B 1 154 ? -7.241 -5.796 43.784 1.00 92.76 1589 TRP B N 1
ATOM 2715 C CA . TRP B 1 154 ? -6.561 -5.005 44.814 1.00 91.25 1589 TRP B CA 1
ATOM 2716 C C . TRP B 1 154 ? -6.668 -5.602 46.194 1.00 92.47 1589 TRP B C 1
ATOM 2717 O O . TRP B 1 154 ? -5.726 -5.414 46.947 1.00 92.32 1589 TRP B O 1
ATOM 2728 N N . LYS B 1 155 ? -7.730 -6.393 46.508 1.00 87.10 1590 LYS B N 1
ATOM 2729 C CA . LYS B 1 155 ? -7.808 -7.063 47.808 1.00 86.04 1590 LYS B CA 1
ATOM 2730 C C . LYS B 1 155 ? -6.689 -8.112 47.916 1.00 89.38 1590 LYS B C 1
ATOM 2731 O O . LYS B 1 155 ? -5.949 -8.090 48.898 1.00 90.65 1590 LYS B O 1
ATOM 2737 N N . ASN B 1 156 ? -6.529 -8.977 46.884 1.00 84.35 1591 ASN B N 1
ATOM 2738 C CA . ASN B 1 156 ? -5.491 -10.018 46.828 1.00 83.94 1591 ASN B CA 1
ATOM 2739 C C . ASN B 1 156 ? -4.102 -9.402 46.879 1.00 86.64 1591 ASN B C 1
ATOM 2740 O O . ASN B 1 156 ? -3.286 -9.852 47.685 1.00 86.94 1591 ASN B O 1
ATOM 2745 N N . ILE B 1 157 ? -3.846 -8.372 46.028 1.00 80.74 1592 ILE B N 1
ATOM 2746 C CA . ILE B 1 157 ? -2.576 -7.648 45.978 1.00 80.37 1592 ILE B CA 1
ATOM 2747 C C . ILE B 1 157 ? -2.270 -7.024 47.362 1.00 87.96 1592 ILE B C 1
ATOM 2748 O O . ILE B 1 157 ? -1.144 -7.180 47.867 1.00 88.84 1592 ILE B O 1
ATOM 2753 N N . ASP B 1 158 ? -3.291 -6.362 47.978 1.00 84.82 1593 ASP B N 1
ATOM 2754 C CA . ASP B 1 158 ? -3.175 -5.718 49.285 1.00 86.42 1593 ASP B CA 1
ATOM 2755 C C . ASP B 1 158 ? -2.808 -6.714 50.351 1.00 92.65 1593 ASP B C 1
ATOM 2756 O O . ASP B 1 158 ? -1.867 -6.471 51.096 1.00 92.87 1593 ASP B O 1
ATOM 2761 N N . MET B 1 159 ? -3.523 -7.844 50.398 1.00 91.18 1594 MET B N 1
ATOM 2762 C CA . MET B 1 159 ? -3.293 -8.921 51.351 1.00 92.91 1594 MET B CA 1
ATOM 2763 C C . MET B 1 159 ? -1.894 -9.531 51.234 1.00 98.31 1594 MET B C 1
ATOM 2764 O O . MET B 1 159 ? -1.318 -9.912 52.244 1.00 98.43 1594 MET B O 1
ATOM 2769 N N . ALA B 1 160 ? -1.354 -9.609 50.000 1.00 96.66 1595 ALA B N 1
ATOM 2770 C CA . ALA B 1 160 ? -0.027 -10.139 49.656 1.00 97.56 1595 ALA B CA 1
ATOM 2771 C C . ALA B 1 160 ? 1.090 -9.284 50.238 1.00 105.18 1595 ALA B C 1
ATOM 2772 O O . ALA B 1 160 ? 2.006 -9.831 50.855 1.00 106.42 1595 ALA B O 1
ATOM 2774 N N . MET B 1 161 ? 1.012 -7.950 50.051 1.00 103.20 1596 MET B N 1
ATOM 2775 C CA . MET B 1 161 ? 1.999 -7.004 50.579 1.00 105.55 1596 MET B CA 1
ATOM 2776 C C . MET B 1 161 ? 1.891 -6.973 52.088 1.00 109.15 1596 MET B C 1
ATOM 2777 O O . MET B 1 161 ? 2.911 -6.974 52.769 1.00 110.39 1596 MET B O 1
ATOM 2782 N N . ALA B 1 162 ? 0.640 -6.969 52.608 1.00 104.40 1597 ALA B N 1
ATOM 2783 C CA . ALA B 1 162 ? 0.330 -6.993 54.039 1.00 104.49 1597 ALA B CA 1
ATOM 2784 C C . ALA B 1 162 ? 1.079 -8.150 54.706 1.00 107.08 1597 ALA B C 1
ATOM 2785 O O . ALA B 1 162 ? 1.737 -7.905 55.716 1.00 108.81 1597 ALA B O 1
ATOM 2787 N N . LYS B 1 163 ? 1.067 -9.377 54.093 1.00 100.54 1598 LYS B N 1
ATOM 2788 C CA . LYS B 1 163 ? 1.779 -10.562 54.593 1.00 100.08 1598 LYS B CA 1
ATOM 2789 C C . LYS B 1 163 ? 3.283 -10.330 54.590 1.00 104.65 1598 LYS B C 1
ATOM 2790 O O . LYS B 1 163 ? 3.911 -10.610 55.610 1.00 107.24 1598 LYS B O 1
ATOM 2796 N N . ALA B 1 164 ? 3.855 -9.794 53.479 1.00 98.46 1599 ALA B N 1
ATOM 2797 C CA . ALA B 1 164 ? 5.288 -9.511 53.362 1.00 98.86 1599 ALA B CA 1
ATOM 2798 C C . ALA B 1 164 ? 5.755 -8.522 54.439 1.00 107.35 1599 ALA B C 1
ATOM 2799 O O . ALA B 1 164 ? 6.787 -8.760 55.071 1.00 109.72 1599 ALA B O 1
ATOM 2801 N N . LEU B 1 165 ? 4.964 -7.451 54.689 1.00 104.88 1600 LEU B N 1
ATOM 2802 C CA . LEU B 1 165 ? 5.238 -6.427 55.711 1.00 107.20 1600 LEU B CA 1
ATOM 2803 C C . LEU B 1 165 ? 5.193 -7.023 57.142 1.00 115.13 1600 LEU B C 1
ATOM 2804 O O . LEU B 1 165 ? 6.040 -6.675 57.976 1.00 116.76 1600 LEU B O 1
ATOM 2809 N N . GLU B 1 166 ? 4.211 -7.934 57.408 1.00 111.78 1601 GLU B N 1
ATOM 2810 C CA . GLU B 1 166 ? 4.043 -8.674 58.672 1.00 113.18 1601 GLU B CA 1
ATOM 2811 C C . GLU B 1 166 ? 5.284 -9.573 58.869 1.00 119.85 1601 GLU B C 1
ATOM 2812 O O . GLU B 1 166 ? 5.865 -9.606 59.957 1.00 122.36 1601 GLU B O 1
ATOM 2818 N N . GLN B 1 167 ? 5.712 -10.253 57.781 1.00 114.85 1602 GLN B N 1
ATOM 2819 C CA . GLN B 1 167 ? 6.877 -11.131 57.726 1.00 115.90 1602 GLN B CA 1
ATOM 2820 C C . GLN B 1 167 ? 8.187 -10.333 57.800 1.00 123.46 1602 GLN B C 1
ATOM 2821 O O . GLN B 1 167 ? 9.269 -10.933 57.823 1.00 125.93 1602 GLN B O 1
ATOM 2827 N N . ARG B 1 168 ? 8.094 -8.982 57.806 1.00 119.67 1603 ARG B N 1
ATOM 2828 C CA . ARG B 1 168 ? 9.219 -8.038 57.854 1.00 121.18 1603 ARG B CA 1
ATOM 2829 C C . ARG B 1 168 ? 10.198 -8.270 56.689 1.00 126.04 1603 ARG B C 1
ATOM 2830 O O . ARG B 1 168 ? 11.408 -8.097 56.846 1.00 129.29 1603 ARG B O 1
ATOM 2838 N N . LYS B 1 169 ? 9.651 -8.668 55.522 1.00 120.09 1604 LYS B N 1
ATOM 2839 C CA . LYS B 1 169 ? 10.388 -8.932 54.288 1.00 120.17 1604 LYS B CA 1
ATOM 2840 C C . LYS B 1 169 ? 11.129 -7.658 53.826 1.00 127.86 1604 LYS B C 1
ATOM 2841 O O . LYS B 1 169 ? 10.553 -6.565 53.854 1.00 126.94 1604 LYS B O 1
ATOM 2847 N N . GLU B 1 170 ? 12.426 -7.813 53.474 1.00 128.10 1605 GLU B N 1
ATOM 2848 C CA . GLU B 1 170 ? 13.360 -6.762 53.046 1.00 130.61 1605 GLU B CA 1
ATOM 2849 C C . GLU B 1 170 ? 12.842 -5.895 51.884 1.00 131.66 1605 GLU B C 1
ATOM 2850 O O . GLU B 1 170 ? 12.591 -6.408 50.788 1.00 129.16 1605 GLU B O 1
ATOM 2856 N N . GLY B 1 171 ? 12.742 -4.589 52.134 1.00 128.23 1606 GLY B N 1
ATOM 2857 C CA . GLY B 1 171 ? 12.305 -3.610 51.143 1.00 126.56 1606 GLY B CA 1
ATOM 2858 C C . GLY B 1 171 ? 10.855 -3.696 50.699 1.00 126.46 1606 GLY B C 1
ATOM 2859 O O . GLY B 1 171 ? 10.519 -3.210 49.613 1.00 124.79 1606 GLY B O 1
ATOM 2860 N N . SER B 1 172 ? 9.978 -4.300 51.537 1.00 120.79 1607 SER B N 1
ATOM 2861 C CA . SER B 1 172 ? 8.550 -4.413 51.248 1.00 117.13 1607 SER B CA 1
ATOM 2862 C C . SER B 1 172 ? 7.822 -3.078 51.462 1.00 119.92 1607 SER B C 1
ATOM 2863 O O . SER B 1 172 ? 6.819 -2.840 50.783 1.00 119.19 1607 SER B O 1
ATOM 2866 N N . ILE B 1 173 ? 8.332 -2.198 52.368 1.00 115.72 1608 ILE B N 1
ATOM 2867 C CA . ILE B 1 173 ? 7.769 -0.857 52.588 1.00 115.08 1608 ILE B CA 1
ATOM 2868 C C . ILE B 1 173 ? 8.011 -0.033 51.312 1.00 119.70 1608 ILE B C 1
ATOM 2869 O O . ILE B 1 173 ? 7.094 0.643 50.848 1.00 118.20 1608 ILE B O 1
ATOM 2874 N N . ASP B 1 174 ? 9.217 -0.146 50.710 1.00 118.21 1609 ASP B N 1
ATOM 2875 C CA . ASP B 1 174 ? 9.529 0.564 49.470 1.00 118.67 1609 ASP B CA 1
ATOM 2876 C C . ASP B 1 174 ? 8.639 0.113 48.313 1.00 117.69 1609 ASP B C 1
ATOM 2877 O O . ASP B 1 174 ? 8.221 0.957 47.516 1.00 116.82 1609 ASP B O 1
ATOM 2882 N N . PHE B 1 175 ? 8.315 -1.202 48.242 1.00 111.19 1610 PHE B N 1
ATOM 2883 C CA . PHE B 1 175 ? 7.433 -1.738 47.200 1.00 107.73 1610 PHE B CA 1
ATOM 2884 C C . PHE B 1 175 ? 6.035 -1.139 47.342 1.00 109.48 1610 PHE B C 1
ATOM 2885 O O . PHE B 1 175 ? 5.444 -0.724 46.339 1.00 108.24 1610 PHE B O 1
ATOM 2893 N N . LEU B 1 176 ? 5.518 -1.079 48.583 1.00 105.55 1611 LEU B N 1
ATOM 2894 C CA . LEU B 1 176 ? 4.211 -0.490 48.859 1.00 104.96 1611 LEU B CA 1
ATOM 2895 C C . LEU B 1 176 ? 4.166 0.973 48.433 1.00 112.19 1611 LEU B C 1
ATOM 2896 O O . LEU B 1 176 ? 3.220 1.369 47.750 1.00 111.65 1611 LEU B O 1
ATOM 2901 N N . GLU B 1 177 ? 5.221 1.743 48.767 1.00 111.49 1612 GLU B N 1
ATOM 2902 C CA . GLU B 1 177 ? 5.371 3.153 48.395 1.00 113.41 1612 GLU B CA 1
ATOM 2903 C C . GLU B 1 177 ? 5.272 3.306 46.867 1.00 113.59 1612 GLU B C 1
ATOM 2904 O O . GLU B 1 177 ? 4.382 4.004 46.368 1.00 112.72 1612 GLU B O 1
ATOM 2910 N N . GLN B 1 178 ? 6.159 2.592 46.142 1.00 107.49 1613 GLN B N 1
ATOM 2911 C CA . GLN B 1 178 ? 6.244 2.599 44.693 1.00 106.01 1613 GLN B CA 1
ATOM 2912 C C . GLN B 1 178 ? 4.947 2.150 44.016 1.00 109.00 1613 GLN B C 1
ATOM 2913 O O . GLN B 1 178 ? 4.580 2.731 42.989 1.00 108.76 1613 GLN B O 1
ATOM 2919 N N . LEU B 1 179 ? 4.234 1.154 44.600 1.00 104.16 1614 LEU B N 1
ATOM 2920 C CA . LEU B 1 179 ? 2.962 0.705 44.045 1.00 102.32 1614 LEU B CA 1
ATOM 2921 C C . LEU B 1 179 ? 1.923 1.799 44.117 1.00 110.85 1614 LEU B C 1
ATOM 2922 O O . LEU B 1 179 ? 1.274 2.092 43.110 1.00 110.28 1614 LEU B O 1
ATOM 2927 N N . MET B 1 180 ? 1.795 2.424 45.299 1.00 111.49 1615 MET B N 1
ATOM 2928 C CA . MET B 1 180 ? 0.871 3.526 45.557 1.00 113.48 1615 MET B CA 1
ATOM 2929 C C . MET B 1 180 ? 1.163 4.678 44.606 1.00 119.94 1615 MET B C 1
ATOM 2930 O O . MET B 1 180 ? 0.231 5.203 44.003 1.00 119.63 1615 MET B O 1
ATOM 2935 N N . ASP B 1 181 ? 2.466 4.998 44.405 1.00 118.75 1616 ASP B N 1
ATOM 2936 C CA . ASP B 1 181 ? 2.966 6.038 43.501 1.00 121.42 1616 ASP B CA 1
ATOM 2937 C C . ASP B 1 181 ? 2.465 5.860 42.057 1.00 124.31 1616 ASP B C 1
ATOM 2938 O O . ASP B 1 181 ? 2.265 6.848 41.355 1.00 125.93 1616 ASP B O 1
ATOM 2943 N N . LEU B 1 182 ? 2.271 4.601 41.635 1.00 118.08 1617 LEU B N 1
ATOM 2944 C CA . LEU B 1 182 ? 1.893 4.145 40.298 1.00 117.09 1617 LEU B CA 1
ATOM 2945 C C . LEU B 1 182 ? 0.376 4.166 39.998 1.00 122.65 1617 LEU B C 1
ATOM 2946 O O . LEU B 1 182 ? -0.029 4.500 38.872 1.00 123.25 1617 LEU B O 1
ATOM 2951 N N . VAL B 1 183 ? -0.448 3.782 41.003 1.00 119.04 1618 VAL B N 1
ATOM 2952 C CA . VAL B 1 183 ? -1.902 3.660 40.871 1.00 118.44 1618 VAL B CA 1
ATOM 2953 C C . VAL B 1 183 ? -2.707 4.847 41.438 1.00 126.97 1618 VAL B C 1
ATOM 2954 O O . VAL B 1 183 ? -3.745 5.202 40.871 1.00 126.48 1618 VAL B O 1
ATOM 2958 N N . LEU B 1 184 ? -2.247 5.425 42.567 1.00 127.91 1619 LEU B N 1
ATOM 2959 C CA . LEU B 1 184 ? -2.917 6.518 43.268 1.00 131.15 1619 LEU B CA 1
ATOM 2960 C C . LEU B 1 184 ? -2.507 7.887 42.748 1.00 143.68 1619 LEU B C 1
ATOM 2961 O O . LEU B 1 184 ? -3.367 8.584 42.209 1.00 144.77 1619 LEU B O 1
ATOM 2966 N N . LEU B 1 185 ? -1.198 8.270 42.901 1.00 145.90 1620 LEU B N 1
ATOM 2967 C CA . LEU B 1 185 ? -0.589 9.553 42.458 1.00 150.86 1620 LEU B CA 1
ATOM 2968 C C . LEU B 1 185 ? -0.944 9.936 41.013 1.00 158.35 1620 LEU B C 1
ATOM 2969 O O . LEU B 1 185 ? -0.872 11.117 40.646 1.00 161.12 1620 LEU B O 1
ATOM 2974 N N . ASN B 1 186 ? -1.342 8.919 40.206 1.00 153.61 1621 ASN B N 1
ATOM 2975 C CA . ASN B 1 186 ? -1.843 9.043 38.844 1.00 154.14 1621 ASN B CA 1
ATOM 2976 C C . ASN B 1 186 ? -3.207 9.786 38.961 1.00 162.34 1621 ASN B C 1
ATOM 2977 O O . ASN B 1 186 ? -4.159 9.218 39.510 1.00 161.39 1621 ASN B O 1
ATOM 2982 N N . ASP B 1 187 ? -3.265 11.086 38.516 1.00 162.65 1622 ASP B N 1
ATOM 2983 C CA . ASP B 1 187 ? -4.419 12.022 38.594 1.00 164.90 1622 ASP B CA 1
ATOM 2984 C C . ASP B 1 187 ? -5.800 11.399 38.272 1.00 167.01 1622 ASP B C 1
ATOM 2985 O O . ASP B 1 187 ? -6.814 11.858 38.809 1.00 167.83 1622 ASP B O 1
ATOM 2990 N N . THR B 1 188 ? -5.828 10.370 37.394 1.00 160.70 1623 THR B N 1
ATOM 2991 C CA . THR B 1 188 ? -6.984 9.530 37.050 1.00 158.03 1623 THR B CA 1
ATOM 2992 C C . THR B 1 188 ? -6.633 8.144 37.687 1.00 156.71 1623 THR B C 1
ATOM 2993 O O . THR B 1 188 ? -5.947 7.327 37.051 1.00 153.87 1623 THR B O 1
ATOM 2997 N N . PRO B 1 189 ? -6.964 7.931 38.999 1.00 151.39 1624 PRO B N 1
ATOM 2998 C CA . PRO B 1 189 ? -6.541 6.686 39.668 1.00 146.85 1624 PRO B CA 1
ATOM 2999 C C . PRO B 1 189 ? -7.362 5.453 39.310 1.00 143.53 1624 PRO B C 1
ATOM 3000 O O . PRO B 1 189 ? -8.577 5.526 39.106 1.00 143.37 1624 PRO B O 1
ATOM 3004 N N . LEU B 1 190 ? -6.673 4.313 39.248 1.00 134.54 1625 LEU B N 1
ATOM 3005 C CA . LEU B 1 190 ? -7.236 3.002 38.901 1.00 130.55 1625 LEU B CA 1
ATOM 3006 C C . LEU B 1 190 ? -7.544 2.203 40.171 1.00 129.07 1625 LEU B C 1
ATOM 3007 O O . LEU B 1 190 ? -8.178 1.142 40.125 1.00 128.33 1625 LEU B O 1
ATOM 3012 N N . ALA B 1 191 ? -7.062 2.733 41.301 1.00 120.97 1626 ALA B N 1
ATOM 3013 C CA . ALA B 1 191 ? -7.257 2.238 42.647 1.00 117.13 1626 ALA B CA 1
ATOM 3014 C C . ALA B 1 191 ? -7.363 3.429 43.612 1.00 117.48 1626 ALA B C 1
ATOM 3015 O O . ALA B 1 191 ? -7.027 4.577 43.266 1.00 118.60 1626 ALA B O 1
ATOM 3017 N N . LEU B 1 192 ? -7.836 3.139 44.829 1.00 108.93 1627 LEU B N 1
ATOM 3018 C CA . LEU B 1 192 ? -7.995 4.116 45.897 1.00 108.15 1627 LEU B CA 1
ATOM 3019 C C . LEU B 1 192 ? -7.019 3.794 47.014 1.00 108.63 1627 LEU B C 1
ATOM 3020 O O . LEU B 1 192 ? -6.539 2.660 47.105 1.00 105.51 1627 LEU B O 1
ATOM 3025 N N . PHE B 1 193 ? -6.676 4.797 47.832 1.00 105.44 1628 PHE B N 1
ATOM 3026 C CA . PHE B 1 193 ? -5.765 4.611 48.956 1.00 104.29 1628 PHE B CA 1
ATOM 3027 C C . PHE B 1 193 ? -6.342 3.549 49.916 1.00 104.75 1628 PHE B C 1
ATOM 3028 O O . PHE B 1 193 ? -5.591 2.742 50.463 1.00 103.77 1628 PHE B O 1
ATOM 3036 N N . THR B 1 194 ? -7.686 3.498 50.018 1.00 99.00 1629 THR B N 1
ATOM 3037 C CA . THR B 1 194 ? -8.441 2.541 50.819 1.00 97.29 1629 THR B CA 1
ATOM 3038 C C . THR B 1 194 ? -8.334 1.104 50.260 1.00 100.62 1629 THR B C 1
ATOM 3039 O O . THR B 1 194 ? -8.641 0.155 50.970 1.00 100.33 1629 THR B O 1
ATOM 3043 N N . ASP B 1 195 ? -7.913 0.938 48.992 1.00 96.61 1630 ASP B N 1
ATOM 3044 C CA . ASP B 1 195 ? -7.714 -0.386 48.390 1.00 93.89 1630 ASP B CA 1
ATOM 3045 C C . ASP B 1 195 ? -6.453 -1.011 48.995 1.00 97.09 1630 ASP B C 1
ATOM 3046 O O . ASP B 1 195 ? -6.230 -2.214 48.818 1.00 95.30 1630 ASP B O 1
ATOM 3051 N N . PHE B 1 196 ? -5.645 -0.200 49.737 1.00 94.58 1631 PHE B N 1
ATOM 3052 C CA . PHE B 1 196 ? -4.408 -0.681 50.357 1.00 94.40 1631 PHE B CA 1
ATOM 3053 C C . PHE B 1 196 ? -4.417 -0.593 51.901 1.00 96.81 1631 PHE B C 1
ATOM 3054 O O . PHE B 1 196 ? -3.357 -0.634 52.529 1.00 97.46 1631 PHE B O 1
ATOM 3062 N N . VAL B 1 197 ? -5.624 -0.585 52.506 1.00 91.33 1632 VAL B N 1
ATOM 3063 C CA . VAL B 1 197 ? -5.867 -0.568 53.946 1.00 91.50 1632 VAL B CA 1
ATOM 3064 C C . VAL B 1 197 ? -4.978 -1.543 54.739 1.00 95.74 1632 VAL B C 1
ATOM 3065 O O . VAL B 1 197 ? -4.280 -1.100 55.638 1.00 98.13 1632 VAL B O 1
ATOM 3069 N N . ARG B 1 198 ? -4.988 -2.834 54.407 1.00 90.83 1633 ARG B N 1
ATOM 3070 C CA . ARG B 1 198 ? -4.239 -3.874 55.113 1.00 91.23 1633 ARG B CA 1
ATOM 3071 C C . ARG B 1 198 ? -2.728 -3.706 55.036 1.00 97.66 1633 ARG B C 1
ATOM 3072 O O . ARG B 1 198 ? -2.051 -3.936 56.041 1.00 99.28 1633 ARG B O 1
ATOM 3080 N N . SER B 1 199 ? -2.203 -3.277 53.866 1.00 93.76 1634 SER B N 1
ATOM 3081 C CA . SER B 1 199 ? -0.780 -3.000 53.648 1.00 93.65 1634 SER B CA 1
ATOM 3082 C C . SER B 1 199 ? -0.376 -1.797 54.495 1.00 100.71 1634 SER B C 1
ATOM 3083 O O . SER B 1 199 ? 0.608 -1.867 55.236 1.00 102.79 1634 SER B O 1
ATOM 3086 N N . LEU B 1 200 ? -1.174 -0.715 54.426 1.00 96.39 1635 LEU B N 1
ATOM 3087 C CA . LEU B 1 200 ? -0.967 0.500 55.197 1.00 98.05 1635 LEU B CA 1
ATOM 3088 C C . LEU B 1 200 ? -0.848 0.178 56.696 1.00 102.63 1635 LEU B C 1
ATOM 3089 O O . LEU B 1 200 ? 0.087 0.648 57.337 1.00 105.44 1635 LEU B O 1
ATOM 3094 N N . GLU B 1 201 ? -1.757 -0.655 57.231 1.00 96.35 1636 GLU B N 1
ATOM 3095 C CA . GLU B 1 201 ? -1.753 -1.061 58.639 1.00 97.15 1636 GLU B CA 1
ATOM 3096 C C . GLU B 1 201 ? -0.509 -1.865 58.994 1.00 104.01 1636 GLU B C 1
ATOM 3097 O O . GLU B 1 201 ? 0.174 -1.522 59.963 1.00 106.25 1636 GLU B O 1
ATOM 3103 N N . ALA B 1 202 ? -0.194 -2.905 58.181 1.00 99.59 1637 ALA B N 1
ATOM 3104 C CA . ALA B 1 202 ? 0.981 -3.775 58.320 1.00 100.23 1637 ALA B CA 1
ATOM 3105 C C . ALA B 1 202 ? 2.267 -2.945 58.361 1.00 106.23 1637 ALA B C 1
ATOM 3106 O O . ALA B 1 202 ? 3.125 -3.179 59.222 1.00 107.07 1637 ALA B O 1
ATOM 3108 N N . ALA B 1 203 ? 2.363 -1.951 57.440 1.00 102.94 1638 ALA B N 1
ATOM 3109 C CA . ALA B 1 203 ? 3.479 -1.026 57.303 1.00 104.62 1638 ALA B CA 1
ATOM 3110 C C . ALA B 1 203 ? 3.547 -0.090 58.494 1.00 111.87 1638 ALA B C 1
ATOM 3111 O O . ALA B 1 203 ? 4.634 0.149 59.010 1.00 114.37 1638 ALA B O 1
ATOM 3113 N N . TRP B 1 204 ? 2.394 0.418 58.953 1.00 108.66 1639 TRP B N 1
ATOM 3114 C CA . TRP B 1 204 ? 2.354 1.319 60.100 1.00 111.85 1639 TRP B CA 1
ATOM 3115 C C . TRP B 1 204 ? 2.812 0.615 61.370 1.00 118.12 1639 TRP B C 1
ATOM 3116 O O . TRP B 1 204 ? 3.562 1.193 62.152 1.00 119.43 1639 TRP B O 1
ATOM 3127 N N . ALA B 1 205 ? 2.370 -0.646 61.555 1.00 115.23 1640 ALA B N 1
ATOM 3128 C CA . ALA B 1 205 ? 2.710 -1.502 62.691 1.00 116.79 1640 ALA B CA 1
ATOM 3129 C C . ALA B 1 205 ? 4.224 -1.670 62.802 1.00 123.43 1640 ALA B C 1
ATOM 3130 O O . ALA B 1 205 ? 4.762 -1.568 63.906 1.00 125.50 1640 ALA B O 1
ATOM 3132 N N . TRP B 1 206 ? 4.901 -1.889 61.654 1.00 119.81 1641 TRP B N 1
ATOM 3133 C CA . TRP B 1 206 ? 6.350 -2.042 61.546 1.00 122.28 1641 TRP B CA 1
ATOM 3134 C C . TRP B 1 206 ? 7.067 -0.735 61.948 1.00 129.78 1641 TRP B C 1
ATOM 3135 O O . TRP B 1 206 ? 8.093 -0.789 62.618 1.00 132.01 1641 TRP B O 1
ATOM 3146 N N . ILE B 1 207 ? 6.504 0.425 61.565 1.00 126.71 1642 ILE B N 1
ATOM 3147 C CA . ILE B 1 207 ? 7.014 1.756 61.906 1.00 129.80 1642 ILE B CA 1
ATOM 3148 C C . ILE B 1 207 ? 6.809 2.029 63.418 1.00 138.81 1642 ILE B C 1
ATOM 3149 O O . ILE B 1 207 ? 7.663 2.651 64.042 1.00 142.50 1642 ILE B O 1
ATOM 3154 N N . VAL B 1 208 ? 5.702 1.535 64.004 1.00 135.77 1643 VAL B N 1
ATOM 3155 C CA . VAL B 1 208 ? 5.376 1.666 65.434 1.00 138.93 1643 VAL B CA 1
ATOM 3156 C C . VAL B 1 208 ? 6.419 0.906 66.282 1.00 150.05 1643 VAL B C 1
ATOM 3157 O O . VAL B 1 208 ? 6.977 1.475 67.231 1.00 153.36 1643 VAL B O 1
ATOM 3161 N N . GLU B 1 209 ? 6.705 -0.361 65.886 1.00 148.13 1644 GLU B N 1
ATOM 3162 C CA . GLU B 1 209 ? 7.665 -1.298 66.484 1.00 151.03 1644 GLU B CA 1
ATOM 3163 C C . GLU B 1 209 ? 9.096 -0.724 66.384 1.00 161.28 1644 GLU B C 1
ATOM 3164 O O . GLU B 1 209 ? 9.712 -0.410 67.411 1.00 164.65 1644 GLU B O 1
ATOM 3170 N N . ASP B 1 210 ? 9.594 -0.563 65.144 1.00 157.58 1645 ASP B N 1
ATOM 3171 C CA . ASP B 1 210 ? 10.924 -0.040 64.868 1.00 161.16 1645 ASP B CA 1
ATOM 3172 C C . ASP B 1 210 ? 10.871 1.299 64.091 1.00 166.14 1645 ASP B C 1
ATOM 3173 O O . ASP B 1 210 ? 10.912 1.291 62.851 1.00 162.74 1645 ASP B O 1
ATOM 3178 N N . PRO B 1 211 ? 10.805 2.462 64.797 1.00 166.45 1646 PRO B N 1
ATOM 3179 C CA . PRO B 1 211 ? 10.757 3.752 64.084 1.00 167.50 1646 PRO B CA 1
ATOM 3180 C C . PRO B 1 211 ? 12.063 4.084 63.364 1.00 176.71 1646 PRO B C 1
ATOM 3181 O O . PRO B 1 211 ? 12.037 4.723 62.309 1.00 175.14 1646 PRO B O 1
ATOM 3185 N N . ASP B 1 212 ? 13.199 3.595 63.915 1.00 177.73 1647 ASP B N 1
ATOM 3186 C CA . ASP B 1 212 ? 14.559 3.803 63.407 1.00 180.26 1647 ASP B CA 1
ATOM 3187 C C . ASP B 1 212 ? 14.851 3.016 62.100 1.00 182.98 1647 ASP B C 1
ATOM 3188 O O . ASP B 1 212 ? 15.873 2.328 62.006 1.00 183.26 1647 ASP B O 1
ATOM 3193 N N . LEU B 1 213 ? 13.958 3.138 61.093 1.00 176.54 1648 LEU B N 1
ATOM 3194 C CA . LEU B 1 213 ? 14.097 2.521 59.768 1.00 173.83 1648 LEU B CA 1
ATOM 3195 C C . LEU B 1 213 ? 14.169 3.618 58.691 1.00 179.77 1648 LEU B C 1
ATOM 3196 O O . LEU B 1 213 ? 13.609 4.696 58.906 1.00 180.63 1648 LEU B O 1
ATOM 3201 N N . PRO B 1 214 ? 14.882 3.406 57.555 1.00 177.27 1649 PRO B N 1
ATOM 3202 C CA . PRO B 1 214 ? 14.999 4.489 56.560 1.00 178.14 1649 PRO B CA 1
ATOM 3203 C C . PRO B 1 214 ? 13.747 4.712 55.718 1.00 178.70 1649 PRO B C 1
ATOM 3204 O O . PRO B 1 214 ? 13.306 5.859 55.607 1.00 179.59 1649 PRO B O 1
ATOM 3208 N N . ALA B 1 215 ? 13.158 3.627 55.157 1.00 170.55 1650 ALA B N 1
ATOM 3209 C CA . ALA B 1 215 ? 11.929 3.694 54.361 1.00 166.43 1650 ALA B CA 1
ATOM 3210 C C . ALA B 1 215 ? 10.755 4.154 55.232 1.00 168.68 1650 ALA B C 1
ATOM 3211 O O . ALA B 1 215 ? 9.798 4.721 54.701 1.00 166.45 1650 ALA B O 1
ATOM 3213 N N . ALA B 1 216 ? 10.864 3.952 56.575 1.00 166.03 1651 ALA B N 1
ATOM 3214 C CA . ALA B 1 216 ? 9.873 4.322 57.598 1.00 165.55 1651 ALA B CA 1
ATOM 3215 C C . ALA B 1 216 ? 9.618 5.821 57.677 1.00 169.95 1651 ALA B C 1
ATOM 3216 O O . ALA B 1 216 ? 8.482 6.222 57.912 1.00 169.29 1651 ALA B O 1
ATOM 3218 N N . GLN B 1 217 ? 10.671 6.637 57.502 1.00 167.28 1652 GLN B N 1
ATOM 3219 C CA . GLN B 1 217 ? 10.591 8.094 57.549 1.00 169.37 1652 GLN B CA 1
ATOM 3220 C C . GLN B 1 217 ? 9.820 8.627 56.347 1.00 168.02 1652 GLN B C 1
ATOM 3221 O O . GLN B 1 217 ? 8.861 9.382 56.518 1.00 167.47 1652 GLN B O 1
ATOM 3227 N N . ARG B 1 218 ? 10.223 8.190 55.134 1.00 161.38 1653 ARG B N 1
ATOM 3228 C CA . ARG B 1 218 ? 9.631 8.543 53.840 1.00 159.13 1653 ARG B CA 1
ATOM 3229 C C . ARG B 1 218 ? 8.129 8.242 53.852 1.00 159.77 1653 ARG B C 1
ATOM 3230 O O . ARG B 1 218 ? 7.324 9.145 53.609 1.00 160.29 1653 ARG B O 1
ATOM 3238 N N . PHE B 1 219 ? 7.768 6.978 54.196 1.00 152.16 1654 PHE B N 1
ATOM 3239 C CA . PHE B 1 219 ? 6.401 6.465 54.271 1.00 148.29 1654 PHE B CA 1
ATOM 3240 C C . PHE B 1 219 ? 5.574 7.180 55.326 1.00 151.90 1654 PHE B C 1
ATOM 3241 O O . PHE B 1 219 ? 4.477 7.627 54.992 1.00 151.05 1654 PHE B O 1
ATOM 3249 N N . LYS B 1 220 ? 6.112 7.329 56.576 1.00 149.22 1655 LYS B N 1
ATOM 3250 C CA . LYS B 1 220 ? 5.464 8.036 57.700 1.00 150.45 1655 LYS B CA 1
ATOM 3251 C C . LYS B 1 220 ? 4.917 9.390 57.208 1.00 156.61 1655 LYS B C 1
ATOM 3252 O O . LYS B 1 220 ? 3.784 9.745 57.534 1.00 155.58 1655 LYS B O 1
ATOM 3258 N N . ALA B 1 221 ? 5.710 10.096 56.363 1.00 155.74 1656 ALA B N 1
ATOM 3259 C CA . ALA B 1 221 ? 5.373 11.373 55.738 1.00 157.78 1656 ALA B CA 1
ATOM 3260 C C . ALA B 1 221 ? 4.286 11.210 54.673 1.00 158.80 1656 ALA B C 1
ATOM 3261 O O . ALA B 1 221 ? 3.287 11.924 54.748 1.00 160.11 1656 ALA B O 1
ATOM 3263 N N . LYS B 1 222 ? 4.449 10.250 53.715 1.00 150.81 1657 LYS B N 1
ATOM 3264 C CA . LYS B 1 222 ? 3.484 9.959 52.629 1.00 147.49 1657 LYS B CA 1
ATOM 3265 C C . LYS B 1 222 ? 2.048 9.736 53.142 1.00 149.85 1657 LYS B C 1
ATOM 3266 O O . LYS B 1 222 ? 1.088 10.200 52.520 1.00 149.54 1657 LYS B O 1
ATOM 3272 N N . VAL B 1 223 ? 1.917 9.014 54.273 1.00 144.51 1658 VAL B N 1
ATOM 3273 C CA . VAL B 1 223 ? 0.653 8.706 54.949 1.00 142.26 1658 VAL B CA 1
ATOM 3274 C C . VAL B 1 223 ? 0.117 10.006 55.559 1.00 149.19 1658 VAL B C 1
ATOM 3275 O O . VAL B 1 223 ? -1.026 10.372 55.289 1.00 148.90 1658 VAL B O 1
ATOM 3279 N N . ARG B 1 224 ? 0.986 10.739 56.310 1.00 148.57 1659 ARG B N 1
ATOM 3280 C CA . ARG B 1 224 ? 0.693 12.030 56.962 1.00 151.97 1659 ARG B CA 1
ATOM 3281 C C . ARG B 1 224 ? 0.522 13.190 55.954 1.00 157.19 1659 ARG B C 1
ATOM 3282 O O . ARG B 1 224 ? 0.277 14.332 56.358 1.00 159.70 1659 ARG B O 1
ATOM 3290 N N . ALA B 1 225 ? 0.627 12.878 54.648 1.00 151.55 1660 ALA B N 1
ATOM 3291 C CA . ALA B 1 225 ? 0.461 13.813 53.540 1.00 153.04 1660 ALA B CA 1
ATOM 3292 C C . ALA B 1 225 ? -0.973 13.792 53.020 1.00 154.31 1660 ALA B C 1
ATOM 3293 O O . ALA B 1 225 ? -1.585 14.858 52.918 1.00 157.24 1660 ALA B O 1
ATOM 3295 N N . GLN B 1 226 ? -1.508 12.576 52.721 1.00 145.24 1661 GLN B N 1
ATOM 3296 C CA . GLN B 1 226 ? -2.861 12.291 52.207 1.00 141.24 1661 GLN B CA 1
ATOM 3297 C C . GLN B 1 226 ? -3.944 13.217 52.763 1.00 162.44 1661 GLN B C 1
ATOM 3298 O O . GLN B 1 226 ? -4.763 13.710 51.960 1.00 168.03 1661 GLN B O 1
#

Radius of gyration: 25.43 Å; Cα contacts (8 Å, |Δi|>4): 437; chains: 2; bounding box: 52×70×80 Å

Solvent-accessible surface area: 21929 Å² total; per-residue (Å²): 116,70,82,166,128,61,31,154,57,25,27,99,128,0,43,123,30,11,118,59,0,49,60,15,5,104,94,23,127,37,114,70,42,108,102,18,70,159,115,28,62,0,16,74,20,6,38,31,0,4,81,15,1,18,157,9,44,132,83,26,75,114,17,0,36,64,0,3,88,51,0,0,94,42,0,14,189,59,25,148,40,48,5,10,0,45,0,0,11,65,0,0,42,18,0,9,84,18,7,12,37,119,3,26,78,97,7,66,79,46,1,35,131,30,68,9,111,33,2,43,16,41,33,0,0,45,19,0,35,70,30,70,1,21,33,33,147,42,0,6,74,16,2,4,128,10,0,111,110,84,132,177,44,10,5,66,36,1,16,90,0,6,60,54,0,19,108,58,124,112,83,78,9,122,45,94,49,1,73,115,0,34,102,9,0,67,49,27,3,105,120,55,68,133,48,112,23,0,106,174,0,71,61,56,32,168,81,150,178,90,130,135,82,28,149,57,27,21,97,87,0,44,110,25,12,120,54,0,49,60,14,5,104,93,25,126,37,114,69,41,139,102,17,71,126,115,29,62,0,16,72,20,6,31,26,0,9,59,38,0,8,109,8,42,55,82,27,73,112,16,0,36,61,0,4,81,41,0,0,106,45,0,27,189,59,25,147,41,48,6,13,0,44,0,0,11,66,0,0,40,12,0,8,162,42,13,26,85,134,2,26,81,87,8,68,80,54,1,36,130,32,68,8,113,34,4,39,17,44,32,0,0,43,18,0,34,68,30,72,0,20,34,34,161,44,1,8,78,16,4,4,127,8,0,111,113,83,125,174,48,9,6,49,40,0,10,82,0,13,72,54,0,27,133,60,150,92,78,78,6,118,46,95,47,1,63,118,0,35,102,9,0,74,48,29,8,105,119,58,79,134,46,109,18,1,126,105,0,71,58,98,32,165,81,158

B-factor: mean 110.21, std 27.33, range [65.28, 215.71]

Secondary structure (DSSP, 8-state):
---HHHHHHHHHHHHHHHHHHHHHHHHSS--SSTT--SS-HHHHHHHHHHHHHHHHHTT-THHHHHHHHHHHHHHTT----HHHHHHHHHHHHHHHHHTHHHHHHHHHHHHTTS-GGGG--HHHHHHHTTSS---HHHHHHHHHHHHHTT-TTHHHHHHHHHHHHTSSSS-SS-GGGGHHHHHHHHHHHHH----HHHHHHHHHHHH-/--HHHHHHHHHHHHHHHHHHHHHHHHSS--SSTT--SS-HHHHHHHHHHHHHHHHHTT-THHHHHHHHHHHHHHTT----HHHHHHHHHHHHHHHHHTHHHHHHHHHHHHTTS-GGGG--HHHHHHHTTSS---HHHHHHHHHHHHHTT-TTHHHHHHHHHHHHTSSSS-SS-GGGGHHHHHHHHHHHHH----HHHHHHHHHHTT-